Protein AF-0000000070891102 (afdb_homodimer)

Organism: Physcomitrium patens (NCBI:txid3218)

pLDDT: mean 79.52, std 19.38, range [27.28, 97.62]

InterPro domains:
  IPR044644 Multi antimicrobial extrusion protein DinF-like [PTHR42893] (1-219)

Foldseek 3Di:
DVVVVPPVPCCVVPPDPDDPLRVVLVCVLCVLVVLVVVLVVVLLVLLLVLQVVQDDLSNLLSVLLVVLLVVLLVQLQVLLVVLLPPLLCCLVNPPNDLVVSVVSLVVSLVVLLVSQQVSLVVSLVCLVPPVVVRHDDPSNSVSNNLQSVLSSLLRSLSSSLSNLVSNCSNLPVSPNPSPLPPQSPPQSVPHSNSSSNSSSVSSVVSNVVSVCQCPPCPHSSNPVPPPPCPCPSVVVD/DVVVVPPVPCCVVPPDPDDPLRVVLVCVLCVLVVLVVVLVVVLLVLLLVLQVVQDDLSNLLSVLLVVLLVVLLVQLQVLLVVLLPPLLCCLVNPPNDLVVSVVSLVVSLVVLLVSQQVSLVVSLVCLVPPVVVRHDDPSNSVSNNLQSVLSNLLRSLSSSLSNLVSNCSNLPVSPNPSVLPPQSPPQSVPHSNSSSNSSSVSSVVSSVVSVCQCPPCVHSSNVVPPPPCPCPSVVVD

Nearest PDB structures (foldseek):
  6hfb-assembly3_C  TM=7.619E-01  e=2.039E-03  Pyrococcus furiosus DSM 3638
  6z71-assembly1_B  TM=8.042E-01  e=1.349E-02  Aquifex aeolicus VF5
  5xjj-assembly1_A  TM=8.773E-01  e=6.328E-02  Camelina sativa
  5y50-assembly1_A  TM=6.691E-01  e=8.922E-02  Arabidopsis thaliana
  5c6n-assembly1_A  TM=6.370E-01  e=4.186E-01  Halalkalibacterium halodurans C-125

Solvent-accessible surface area (backbone atoms only — not comparable to full-atom values): 24642 Å² total; per-residue (Å²): 126,79,72,73,69,65,73,75,57,78,61,78,71,63,80,64,75,75,49,72,67,53,50,54,50,51,47,64,60,21,42,44,53,40,46,58,54,49,51,53,51,51,50,54,49,52,45,51,55,55,28,55,76,70,34,69,56,50,27,54,22,48,50,55,51,50,51,51,48,54,60,40,54,57,66,25,48,28,49,13,48,38,27,14,23,50,39,20,36,21,63,42,14,67,73,51,32,51,66,57,38,50,50,49,50,50,50,44,36,52,51,16,34,49,55,13,38,53,50,32,52,57,54,48,43,35,54,74,75,46,36,66,81,78,43,84,53,65,69,28,43,55,50,38,52,62,36,39,62,36,47,37,61,24,35,24,46,42,18,25,30,36,25,41,47,22,38,35,47,19,72,63,53,50,75,65,77,78,58,68,70,75,69,66,80,70,34,80,79,50,52,67,49,29,40,39,40,49,48,21,49,44,42,51,50,52,29,51,53,40,51,50,53,56,67,32,80,80,11,58,71,70,49,55,71,82,74,70,73,54,54,66,75,54,60,73,99,125,78,71,70,67,63,72,74,58,77,59,78,71,65,81,64,74,74,50,71,67,54,50,55,50,49,46,64,60,20,43,44,54,40,46,56,54,48,51,52,50,50,49,54,48,51,46,50,55,56,28,54,76,70,34,70,55,50,28,54,20,48,51,54,51,50,50,51,47,52,60,43,55,57,67,25,48,29,50,15,49,37,25,14,23,50,39,20,37,22,63,42,13,66,74,51,30,51,66,60,36,50,51,48,49,51,50,45,36,53,52,16,33,48,54,13,38,52,49,33,53,56,54,48,44,34,51,74,75,45,36,64,82,80,43,82,51,65,69,28,43,53,50,39,52,62,35,39,62,36,48,39,63,24,34,24,46,41,17,25,33,36,26,42,46,22,37,35,47,19,71,62,52,52,76,66,76,76,59,65,71,74,71,64,82,71,34,79,80,49,52,68,49,28,40,38,41,49,48,22,50,42,44,49,50,51,29,50,54,39,50,48,53,56,67,32,80,80,12,57,71,69,50,55,71,81,75,70,73,53,53,66,75,54,61,73,100

Sequence (474 aa):
MLKSLNDKGYNTLAINTPSFKQIIFIINLAAPIALTMVSNILFYTIISFLATSLGPVTLAAHQVMMGLYILCTTWGEPLAQTAQCFMPAHICGVDRNLQKARDLLKSLMKIGIIVGFTPGCCAISVPWFFPQIFTKDLGIIAQMRLVSVPFLFSLMITPPTLSLEGTLLAVRDLHARMLAASVCKDASHFGLQGSWWMLAAFQWTRFFQAYSRLHSSRSVLANPPLSHDEGSLLQVAMLKSLNDKGYNTLAINTPSFKQIIFIINLAAPIALTMVSNILFYTIISFLATSLGPVTLAAHQVMMGLYILCTTWGEPLAQTAQCFMPAHICGVDRNLQKARDLLKSLMKIGIIVGFTPGCCAISVPWFFPQIFTKDLGIIAQMRLVSVPFLFSLMITPPTLSLEGTLLAVRDLHARMLAASVCKDASHFGLQGSWWMLAAFQWTRFFQAYSRLHSSRSVLANPPLSHDEGSLLQVA

Radius of gyration: 23.82 Å; Cα contacts (8 Å, |Δi|>4): 608; chains: 2; bounding box: 73×64×49 Å

Structure (mmCIF, N/CA/C/O backbone):
data_AF-0000000070891102-model_v1
#
loop_
_entity.id
_entity.type
_entity.pdbx_description
1 polymer 'Uncharacterized protein'
#
loop_
_atom_site.group_PDB
_atom_site.id
_atom_site.type_symbol
_atom_site.label_atom_id
_atom_site.label_alt_id
_atom_site.label_comp_id
_atom_site.label_asym_id
_atom_site.label_entity_id
_atom_site.label_seq_id
_atom_site.pdbx_PDB_ins_code
_atom_site.Cartn_x
_atom_site.Cartn_y
_atom_site.Cartn_z
_atom_site.occupancy
_atom_site.B_iso_or_equiv
_atom_site.auth_seq_id
_a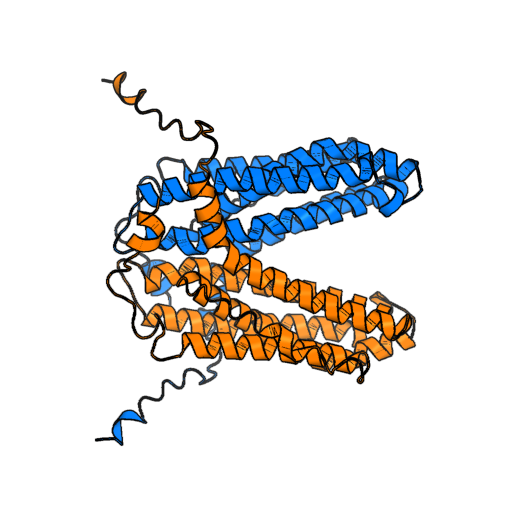tom_site.auth_comp_id
_atom_site.auth_asym_id
_atom_site.auth_atom_id
_atom_site.pdbx_PDB_model_num
ATOM 1 N N . MET A 1 1 ? -38.625 24.062 20.734 1 27.44 1 MET A N 1
ATOM 2 C CA . MET A 1 1 ? -37.219 24.281 20.531 1 27.44 1 MET A CA 1
ATOM 3 C C . MET A 1 1 ? -36.531 23.062 19.906 1 27.44 1 MET A C 1
ATOM 5 O O . MET A 1 1 ? -35.406 23.141 19.438 1 27.44 1 MET A O 1
ATOM 9 N N . LEU A 1 2 ? -37.094 21.844 20.156 1 31.08 2 LEU A N 1
ATOM 10 C CA . LEU A 1 2 ? -36.625 20.562 19.625 1 31.08 2 LEU A CA 1
ATOM 11 C C . LEU A 1 2 ? -36.781 20.516 18.109 1 31.08 2 LEU A C 1
ATOM 13 O O . LEU A 1 2 ? -36.156 19.672 17.453 1 31.08 2 LEU A O 1
ATOM 17 N N . LYS A 1 3 ? -37.688 21.188 17.438 1 34.81 3 LYS A N 1
ATOM 18 C CA . LYS A 1 3 ? -38.031 21.141 16.016 1 34.81 3 LYS A CA 1
ATOM 19 C C . LYS A 1 3 ? -36.875 21.609 15.148 1 34.81 3 LYS A C 1
ATOM 21 O O . LYS A 1 3 ? -36.719 21.141 14.008 1 34.81 3 LYS A O 1
ATOM 26 N N . SER A 1 4 ? -36.219 22.688 15.508 1 32.94 4 SER A N 1
ATOM 27 C CA . SER A 1 4 ? -35.25 23.312 14.594 1 32.94 4 SER A CA 1
ATOM 28 C C . SER A 1 4 ? -34 22.453 14.445 1 32.94 4 SER A C 1
ATOM 30 O O . SER A 1 4 ? -33.094 22.797 13.688 1 32.94 4 SER A O 1
ATOM 32 N N . LEU A 1 5 ? -33.719 21.594 15.461 1 32.72 5 LEU A N 1
ATOM 33 C CA . LEU A 1 5 ? -32.469 20.844 15.352 1 32.72 5 LEU A CA 1
ATOM 34 C C . LEU A 1 5 ? -32.5 19.891 14.164 1 32.72 5 LEU A C 1
ATOM 36 O O . LEU A 1 5 ? -31.469 19.406 13.711 1 32.72 5 LEU A O 1
ATOM 40 N N . ASN A 1 6 ? -33.656 19.391 13.758 1 33.84 6 ASN A N 1
ATOM 41 C CA . ASN A 1 6 ? -33.875 18.359 12.75 1 33.84 6 ASN A CA 1
ATOM 42 C C . ASN A 1 6 ? -33.438 18.828 11.367 1 33.84 6 ASN A C 1
ATOM 44 O O . ASN A 1 6 ? -33.25 18.016 10.461 1 33.84 6 ASN A O 1
ATOM 48 N N . ASP A 1 7 ? -33.719 20.031 10.938 1 35.31 7 ASP A N 1
ATOM 49 C CA . ASP A 1 7 ? -33.656 20.438 9.531 1 35.31 7 ASP A CA 1
ATOM 50 C C . ASP A 1 7 ? -32.219 20.516 9.039 1 35.31 7 ASP A C 1
ATOM 52 O O . ASP A 1 7 ? -31.969 20.75 7.855 1 35.31 7 ASP A O 1
ATOM 56 N N . LYS A 1 8 ? -31.266 21 9.859 1 37.38 8 LYS A N 1
ATOM 57 C CA . LYS A 1 8 ? -29.922 21.109 9.297 1 37.38 8 LYS A CA 1
ATOM 58 C C . LYS A 1 8 ? -29.312 19.734 9.047 1 37.38 8 LYS A C 1
ATOM 60 O O . LYS A 1 8 ? -28.578 19.219 9.875 1 37.38 8 LYS A O 1
ATOM 65 N N . GLY A 1 9 ? -30.062 18.75 8.688 1 34.91 9 GLY A N 1
ATOM 66 C CA . GLY A 1 9 ? -29.641 17.391 8.336 1 34.91 9 GLY A CA 1
ATOM 67 C C . GLY A 1 9 ? -28.484 17.375 7.344 1 34.91 9 GLY A C 1
ATOM 68 O O . GLY A 1 9 ? -28.609 17.891 6.23 1 34.91 9 GLY A O 1
ATOM 69 N N . TYR A 1 10 ? -27.25 17.562 7.773 1 37.88 10 TYR A N 1
ATOM 70 C CA . TYR A 1 10 ? -26.078 17.266 6.965 1 37.88 10 TYR A CA 1
ATOM 71 C C . TYR A 1 10 ? -26.328 16.062 6.062 1 37.88 10 TYR A C 1
ATOM 73 O O . TYR A 1 10 ? -26.375 14.93 6.531 1 37.88 10 TYR A O 1
ATOM 81 N N . ASN A 1 11 ? -27.328 16.125 5.246 1 39.41 11 ASN A N 1
ATOM 82 C CA . ASN A 1 11 ? -27.469 15.047 4.27 1 39.41 11 ASN A CA 1
ATOM 83 C C . ASN A 1 11 ? -26.141 14.75 3.58 1 39.41 11 ASN A C 1
ATOM 85 O O . ASN A 1 11 ? -25.828 15.328 2.539 1 39.41 11 ASN A O 1
ATOM 89 N N . THR A 1 12 ? -25.141 14.57 4.297 1 40.16 12 THR A N 1
ATOM 90 C CA . THR A 1 12 ? -23.828 14.156 3.83 1 40.16 12 THR A CA 1
ATOM 91 C C . THR A 1 12 ? -23.953 13.133 2.699 1 40.16 12 THR A C 1
ATOM 93 O O . THR A 1 12 ? -22.984 12.906 1.96 1 40.16 12 THR A O 1
ATOM 96 N N . LEU A 1 13 ? -25.078 12.391 2.775 1 42.38 13 LEU A N 1
ATOM 97 C CA . LEU A 1 13 ? -25.188 11.344 1.761 1 42.38 13 LEU A CA 1
ATOM 98 C C . LEU A 1 13 ? -25.828 11.883 0.487 1 42.38 13 LEU A C 1
ATOM 100 O O . LEU A 1 13 ? -26.312 11.117 -0.34 1 42.38 13 LEU A O 1
ATOM 104 N N . ALA A 1 14 ? -26.328 13.07 0.456 1 43.12 14 ALA A N 1
ATOM 105 C CA . ALA A 1 14 ? -26.844 13.453 -0.852 1 43.12 14 ALA A CA 1
ATOM 106 C C . ALA A 1 14 ? -25.828 13.18 -1.955 1 43.12 14 ALA A C 1
ATOM 108 O O . ALA A 1 14 ? -24.734 13.758 -1.954 1 43.12 14 ALA A O 1
ATOM 109 N N . ILE A 1 15 ? -25.891 11.984 -2.57 1 49.81 15 ILE A N 1
ATOM 110 C CA . ILE A 1 15 ? -25.078 11.469 -3.656 1 49.81 15 ILE A CA 1
ATOM 111 C C . ILE A 1 15 ? -25 12.5 -4.781 1 49.81 15 ILE A C 1
ATOM 113 O O . ILE A 1 15 ? -25.875 12.531 -5.66 1 49.81 15 ILE A O 1
ATOM 117 N N . ASN A 1 16 ? -24.719 13.703 -4.543 1 57.03 16 ASN A N 1
ATOM 118 C CA . ASN A 1 16 ? -24.391 14.516 -5.711 1 57.03 16 ASN A CA 1
ATOM 119 C C . ASN A 1 16 ? -23.141 14.023 -6.414 1 57.03 16 ASN A C 1
ATOM 121 O O . ASN A 1 16 ? -22.156 13.656 -5.762 1 57.03 16 ASN A O 1
ATOM 125 N N . THR A 1 17 ? -23.344 13.555 -7.613 1 64.44 17 THR A N 1
ATOM 126 C CA . THR A 1 17 ? -22.234 13.156 -8.461 1 64.44 17 THR A CA 1
ATOM 127 C C . THR A 1 17 ? -21.109 14.18 -8.391 1 64.44 17 THR A C 1
ATOM 129 O O . THR A 1 17 ? -21.359 15.391 -8.375 1 64.44 17 THR A O 1
ATOM 132 N N . PRO A 1 18 ? -20.031 13.656 -8.023 1 70.31 18 PRO A N 1
ATOM 133 C CA . PRO A 1 18 ? -18.906 14.602 -7.988 1 70.31 18 PRO A CA 1
ATOM 134 C C . PRO A 1 18 ? -18.797 15.422 -9.266 1 70.31 18 PRO A C 1
ATOM 136 O O . PRO A 1 18 ? -19.078 14.922 -10.359 1 70.31 18 PRO A O 1
ATOM 139 N N . SER A 1 19 ? -18.641 16.734 -9.133 1 80.19 19 SER A N 1
ATOM 140 C CA . SER A 1 19 ? -18.391 17.609 -10.258 1 80.19 19 SER A CA 1
ATOM 141 C C . SER A 1 19 ? -17.078 17.281 -10.961 1 80.19 19 SER A C 1
ATOM 143 O O . SER A 1 19 ? -16.203 16.641 -10.367 1 80.19 19 SER A O 1
ATOM 145 N N . PHE A 1 20 ? -16.953 17.469 -12.195 1 84.31 20 PHE A N 1
ATOM 146 C CA . PHE A 1 20 ? -15.75 17.234 -12.992 1 84.31 20 PHE A CA 1
ATOM 147 C C . PHE A 1 20 ? -14.547 17.938 -12.383 1 84.31 20 PHE A C 1
ATOM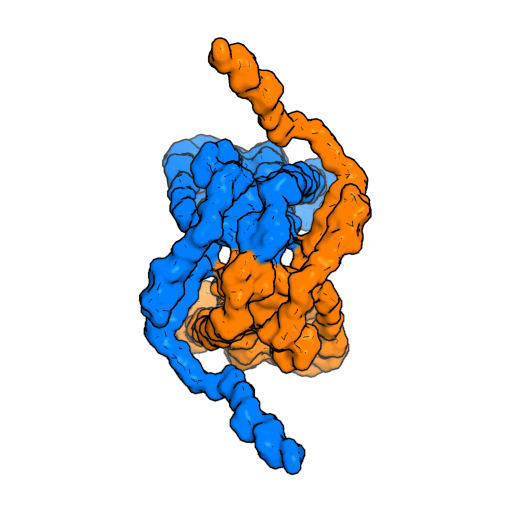 149 O O . PHE A 1 20 ? -13.438 17.391 -12.383 1 84.31 20 PHE A O 1
ATOM 156 N N . LYS A 1 21 ? -14.805 19.047 -11.812 1 83.5 21 LYS A N 1
ATOM 157 C CA . LYS A 1 21 ? -13.727 19.797 -11.18 1 83.5 21 LYS A CA 1
ATOM 158 C C . LYS A 1 21 ? -13.195 19.078 -9.945 1 83.5 21 LYS A C 1
ATOM 160 O O . LYS A 1 21 ? -11.992 19.047 -9.703 1 83.5 21 LYS A O 1
ATOM 165 N N . GLN A 1 22 ? -14.125 18.406 -9.258 1 83.56 22 GLN A N 1
ATOM 166 C CA . GLN A 1 22 ? -13.734 17.656 -8.062 1 83.56 22 GLN A CA 1
ATOM 167 C C . GLN A 1 22 ? -12.93 16.422 -8.438 1 83.56 22 GLN A C 1
ATOM 169 O O . GLN A 1 22 ? -11.969 16.078 -7.75 1 83.56 22 GLN A O 1
ATOM 174 N N . ILE A 1 23 ? -13.281 15.891 -9.492 1 85.94 23 ILE A N 1
ATOM 175 C CA . ILE A 1 23 ? -12.586 14.695 -9.961 1 85.94 23 ILE A CA 1
ATOM 176 C C . ILE A 1 23 ? -11.156 15.062 -10.352 1 85.94 23 ILE A C 1
ATOM 178 O O . ILE A 1 23 ? -10.203 14.383 -9.945 1 85.94 23 ILE A O 1
ATOM 182 N N . ILE A 1 24 ? -11 16.094 -11.102 1 83.75 24 ILE A N 1
ATOM 183 C CA . ILE A 1 24 ? -9.68 16.531 -11.562 1 83.75 24 ILE A CA 1
ATOM 184 C C . ILE A 1 24 ? -8.82 16.922 -10.359 1 83.75 24 ILE A C 1
ATOM 186 O O . ILE A 1 24 ? -7.629 16.625 -10.32 1 83.75 24 ILE A O 1
ATOM 190 N N . PHE A 1 25 ? -9.508 17.484 -9.43 1 83.81 25 PHE A N 1
ATOM 191 C CA . PHE A 1 25 ? -8.805 17.906 -8.219 1 83.81 25 PHE A CA 1
ATOM 192 C C . PHE A 1 25 ? -8.234 16.703 -7.48 1 83.81 25 PHE A C 1
ATOM 194 O O . PHE A 1 25 ? -7.047 16.672 -7.156 1 83.81 25 PHE A O 1
ATOM 201 N N . ILE A 1 26 ? -9.031 15.695 -7.336 1 85.56 26 ILE A N 1
ATOM 202 C CA . ILE A 1 26 ? -8.609 14.523 -6.582 1 85.56 26 ILE A CA 1
ATOM 203 C C . ILE A 1 26 ? -7.555 13.758 -7.371 1 85.56 26 ILE A C 1
ATOM 205 O O . ILE A 1 26 ? -6.586 13.25 -6.801 1 85.56 26 ILE A O 1
ATOM 209 N N . ILE A 1 27 ? -7.703 13.711 -8.633 1 85.06 27 ILE A N 1
ATOM 210 C CA . ILE A 1 27 ? -6.734 13.023 -9.477 1 85.06 27 ILE A CA 1
ATOM 211 C C . ILE A 1 27 ? -5.375 13.711 -9.367 1 85.06 27 ILE A C 1
ATOM 213 O O . ILE A 1 27 ? -4.344 13.047 -9.281 1 85.06 27 ILE A O 1
ATOM 217 N N . ASN A 1 28 ? -5.395 14.977 -9.312 1 82.19 28 ASN A N 1
ATOM 218 C CA . ASN A 1 28 ? -4.148 15.727 -9.211 1 82.19 28 ASN A CA 1
ATOM 219 C C . ASN A 1 28 ? -3.465 15.492 -7.867 1 82.19 28 ASN A C 1
ATOM 221 O O . ASN A 1 28 ? -2.236 15.492 -7.781 1 82.19 28 ASN A O 1
ATOM 225 N N . LEU A 1 29 ? -4.285 15.258 -6.891 1 81.62 29 LEU A N 1
ATOM 226 C CA . LEU A 1 29 ? -3.729 15 -5.566 1 81.62 29 LEU A CA 1
ATOM 227 C C . LEU A 1 29 ? -3.189 13.578 -5.469 1 81.62 29 LEU A C 1
ATOM 229 O O . LEU A 1 29 ? -2.145 13.344 -4.855 1 81.62 29 LEU A O 1
ATOM 233 N N . ALA A 1 30 ? -3.893 12.734 -6.121 1 85.44 30 ALA A N 1
ATOM 234 C CA . ALA A 1 30 ? -3.598 11.312 -5.965 1 85.44 30 ALA A CA 1
ATOM 235 C C . ALA A 1 30 ? -2.564 10.852 -6.988 1 85.44 30 ALA A C 1
ATOM 237 O O . ALA A 1 30 ? -1.922 9.812 -6.809 1 85.44 30 ALA A O 1
ATOM 238 N N . ALA A 1 31 ? -2.369 11.578 -8 1 83.81 31 ALA A N 1
ATOM 239 C CA . ALA A 1 31 ? -1.55 11.164 -9.141 1 83.81 31 ALA A CA 1
ATOM 240 C C . ALA A 1 31 ? -0.092 10.984 -8.727 1 83.81 31 ALA A C 1
ATOM 242 O O . ALA A 1 31 ? 0.522 9.961 -9.039 1 83.81 31 ALA A O 1
ATOM 243 N N . PRO A 1 32 ? 0.413 11.938 -8.023 1 78.62 32 PRO A N 1
ATOM 244 C CA . PRO A 1 32 ? 1.81 11.75 -7.621 1 78.62 32 PRO A CA 1
ATOM 245 C C . PRO A 1 32 ? 2.008 10.516 -6.738 1 78.62 32 PRO A C 1
ATOM 247 O O . PRO A 1 32 ? 3.039 9.852 -6.828 1 78.62 32 PRO A O 1
ATOM 250 N N . ILE A 1 33 ? 1.104 10.25 -5.973 1 81.88 33 ILE A N 1
ATOM 251 C CA . ILE A 1 33 ? 1.154 9.094 -5.094 1 81.88 33 ILE A CA 1
ATOM 252 C C . ILE A 1 33 ? 1.067 7.812 -5.918 1 81.88 33 ILE A C 1
ATOM 254 O O . ILE A 1 33 ? 1.865 6.891 -5.734 1 81.88 33 ILE A O 1
ATOM 258 N N . ALA A 1 34 ? 0.204 7.797 -6.82 1 86.19 34 ALA A N 1
ATOM 259 C CA . ALA A 1 34 ? 0.011 6.648 -7.703 1 86.19 34 ALA A CA 1
ATOM 260 C C . ALA A 1 34 ? 1.245 6.406 -8.57 1 86.19 34 ALA A C 1
ATOM 262 O O . ALA A 1 34 ? 1.602 5.262 -8.852 1 86.19 34 ALA A O 1
ATOM 263 N N . LEU A 1 35 ? 1.866 7.406 -8.906 1 82.81 35 LEU A N 1
ATOM 264 C CA . LEU A 1 35 ? 3.018 7.309 -9.797 1 82.81 35 LEU A CA 1
ATOM 265 C C . LEU A 1 35 ? 4.168 6.574 -9.117 1 82.81 35 LEU A C 1
ATOM 267 O O . LEU A 1 35 ? 4.895 5.812 -9.758 1 82.81 35 LEU A O 1
ATOM 271 N N . THR A 1 36 ? 4.324 6.793 -7.828 1 79.56 36 THR A N 1
ATOM 272 C CA . THR A 1 36 ? 5.375 6.082 -7.109 1 79.56 36 THR A CA 1
ATOM 273 C C . THR A 1 36 ? 5.09 4.582 -7.082 1 79.56 36 THR A C 1
ATOM 275 O O . THR A 1 36 ? 6 3.771 -7.27 1 79.56 36 THR A O 1
ATOM 278 N N . MET A 1 37 ? 3.879 4.246 -6.957 1 84.69 37 MET A N 1
ATOM 279 C CA . MET A 1 37 ? 3.473 2.844 -6.938 1 84.69 37 MET A CA 1
ATOM 280 C C . MET A 1 37 ? 3.65 2.207 -8.312 1 84.69 37 MET A C 1
ATOM 282 O O . MET A 1 37 ? 4.18 1.101 -8.422 1 84.69 37 MET A O 1
ATOM 286 N N . VAL A 1 38 ? 3.244 2.908 -9.258 1 85.25 38 VAL A N 1
ATOM 287 C CA . VAL A 1 38 ? 3.305 2.398 -10.625 1 85.25 38 VAL A CA 1
ATOM 288 C C . VAL A 1 38 ? 4.762 2.25 -11.055 1 85.25 38 VAL A C 1
ATOM 290 O O . VAL A 1 38 ? 5.117 1.288 -11.742 1 85.25 38 VAL A O 1
ATOM 293 N N . SER A 1 39 ? 5.535 3.215 -10.656 1 84.75 39 SER A N 1
ATOM 294 C CA . SER A 1 39 ? 6.957 3.148 -10.992 1 84.75 39 SER A CA 1
ATOM 295 C C . SER A 1 39 ? 7.594 1.882 -10.43 1 84.75 39 SER A C 1
ATOM 297 O O . SER A 1 39 ? 8.344 1.199 -11.125 1 84.75 39 SER A O 1
ATOM 299 N N . ASN A 1 40 ? 7.277 1.533 -9.219 1 85.94 40 ASN A N 1
ATOM 300 C CA . ASN A 1 40 ? 7.805 0.311 -8.617 1 85.94 40 ASN A CA 1
ATOM 301 C C . ASN A 1 40 ? 7.32 -0.93 -9.367 1 85.94 40 ASN A C 1
ATOM 303 O O . ASN A 1 40 ? 8.117 -1.812 -9.695 1 85.94 40 ASN A O 1
ATOM 307 N N . ILE A 1 41 ? 6.133 -0.927 -9.695 1 87 41 ILE A N 1
ATOM 308 C CA . ILE A 1 41 ? 5.543 -2.088 -10.352 1 87 41 ILE A CA 1
ATOM 309 C C . ILE A 1 41 ? 6.141 -2.25 -11.75 1 87 41 ILE A C 1
ATOM 311 O O . ILE A 1 41 ? 6.453 -3.367 -12.172 1 87 41 ILE A O 1
ATOM 315 N N . LEU A 1 42 ? 6.227 -1.196 -12.398 1 86.19 42 LEU A N 1
ATOM 316 C CA . LEU A 1 42 ? 6.809 -1.232 -13.734 1 86.19 42 LEU A CA 1
ATOM 317 C C . LEU A 1 42 ? 8.234 -1.771 -13.688 1 86.19 42 LEU A C 1
ATOM 319 O O . LEU A 1 42 ? 8.617 -2.596 -14.523 1 86.19 42 LEU A O 1
ATOM 323 N N . PHE A 1 43 ? 8.938 -1.357 -12.742 1 90.19 43 PHE A N 1
ATOM 324 C CA . PHE A 1 43 ? 10.32 -1.813 -12.641 1 90.19 43 PHE A CA 1
ATOM 325 C C . PHE A 1 43 ? 10.375 -3.301 -12.312 1 90.19 43 PHE A C 1
ATOM 327 O O . PHE A 1 43 ? 11.188 -4.035 -12.875 1 90.19 43 PHE A O 1
ATOM 334 N N . TYR A 1 44 ? 9.57 -3.75 -11.406 1 90.56 44 TYR A N 1
ATOM 335 C CA . TYR A 1 44 ? 9.5 -5.172 -11.094 1 90.56 44 TYR A CA 1
ATOM 336 C C . TYR A 1 44 ? 9.148 -5.988 -12.328 1 90.56 44 TYR A C 1
ATOM 338 O O . TYR A 1 44 ? 9.727 -7.055 -12.562 1 90.56 44 TYR A O 1
ATOM 346 N N . THR A 1 45 ? 8.258 -5.41 -13.102 1 87.75 45 THR A N 1
ATOM 347 C CA . THR A 1 45 ? 7.809 -6.109 -14.305 1 87.75 45 THR A CA 1
ATOM 348 C C . THR A 1 45 ? 8.93 -6.18 -15.336 1 87.75 45 THR A C 1
ATOM 350 O O . THR A 1 45 ? 9.117 -7.211 -15.984 1 87.75 45 THR A O 1
ATOM 353 N N . ILE A 1 46 ? 9.641 -5.141 -15.461 1 87.94 46 ILE A N 1
ATOM 354 C CA . ILE A 1 46 ? 10.758 -5.105 -16.391 1 87.94 46 ILE A CA 1
ATOM 355 C C . ILE A 1 46 ? 11.789 -6.16 -16.016 1 87.94 46 ILE A C 1
ATOM 357 O O . ILE A 1 46 ? 12.25 -6.926 -16.859 1 87.94 46 ILE A O 1
ATOM 361 N N . ILE A 1 47 ? 12.047 -6.262 -14.766 1 89.88 47 ILE A N 1
ATOM 362 C CA . ILE A 1 47 ? 13.031 -7.23 -14.305 1 89.88 47 ILE A CA 1
ATOM 363 C C . ILE A 1 47 ? 12.508 -8.648 -14.523 1 89.88 47 ILE A C 1
ATOM 365 O O . ILE A 1 47 ? 13.266 -9.547 -14.898 1 89.88 47 ILE A O 1
ATOM 369 N N . SER A 1 48 ? 11.289 -8.836 -14.312 1 90.56 48 SER A N 1
ATOM 370 C CA . SER A 1 48 ? 10.688 -10.148 -14.547 1 90.56 48 SER A CA 1
ATOM 371 C C . SER A 1 48 ? 10.727 -10.523 -16.016 1 90.56 48 SER A C 1
ATOM 373 O O . SER A 1 48 ? 10.953 -11.688 -16.359 1 90.56 48 SER A O 1
ATOM 375 N N . PHE A 1 49 ? 10.516 -9.57 -16.875 1 87.38 49 PHE A N 1
ATOM 376 C CA . PHE A 1 49 ? 10.578 -9.805 -18.312 1 87.38 49 PHE A CA 1
ATOM 377 C C . PHE A 1 49 ? 11.992 -10.18 -18.734 1 87.38 49 PHE A C 1
ATOM 379 O O . PHE A 1 49 ? 12.18 -11.062 -19.578 1 87.38 49 PHE A O 1
ATOM 386 N N . LEU A 1 50 ? 12.938 -9.555 -18.172 1 86.56 50 LEU A N 1
ATOM 387 C CA . LEU A 1 50 ? 14.336 -9.875 -18.469 1 86.56 50 LEU A CA 1
ATOM 388 C C . LEU A 1 50 ? 14.68 -11.281 -18 1 86.56 50 LEU A C 1
ATOM 390 O O . LEU A 1 50 ? 15.422 -12 -18.672 1 86.56 50 LEU A O 1
ATOM 394 N N . ALA A 1 51 ? 14.117 -11.688 -16.891 1 89.12 51 ALA A N 1
ATOM 395 C CA . ALA A 1 51 ? 14.367 -13.023 -16.344 1 89.12 51 ALA A CA 1
ATOM 396 C C . ALA A 1 51 ? 13.758 -14.094 -17.25 1 89.12 51 ALA A C 1
ATOM 398 O O . ALA A 1 51 ? 14.289 -15.211 -17.344 1 89.12 51 ALA A O 1
ATOM 399 N N . THR A 1 52 ? 12.633 -13.773 -17.906 1 87.56 52 THR A N 1
ATOM 400 C CA . THR A 1 52 ? 11.984 -14.727 -18.797 1 87.56 52 THR A CA 1
ATOM 401 C C . THR A 1 52 ? 12.891 -15.047 -19.984 1 87.56 52 THR A C 1
ATOM 403 O O . THR A 1 52 ? 12.93 -16.188 -20.453 1 87.56 52 THR A O 1
ATOM 406 N N . SER A 1 53 ? 13.664 -14.125 -20.391 1 88.25 53 SER A N 1
ATOM 407 C CA . SER A 1 53 ? 14.539 -14.312 -21.547 1 88.25 53 SER A CA 1
ATOM 408 C C . SER A 1 53 ? 15.766 -15.141 -21.188 1 88.25 53 SER A C 1
ATOM 410 O O . SER A 1 53 ? 16.453 -15.648 -22.062 1 88.25 53 SER A O 1
ATOM 412 N N . LEU A 1 54 ? 16.062 -15.359 -19.969 1 90 54 LEU A N 1
ATOM 413 C CA . LEU A 1 54 ? 17.281 -16.047 -19.516 1 90 54 LEU A CA 1
ATOM 414 C C . LEU A 1 54 ? 17.016 -17.547 -19.375 1 90 54 LEU A C 1
ATOM 416 O O . LEU A 1 54 ? 17.969 -18.328 -19.25 1 90 54 LEU A O 1
ATOM 420 N N . GLY A 1 55 ? 15.672 -18.016 -19.359 1 90.56 55 GLY A N 1
ATOM 421 C CA . GLY A 1 55 ? 15.375 -19.453 -19.312 1 90.56 55 GLY A CA 1
ATOM 422 C C . GLY A 1 55 ? 14.422 -19.812 -18.203 1 90.56 55 GLY A C 1
ATOM 423 O O . GLY A 1 55 ? 14.18 -19.016 -17.297 1 90.56 55 GLY A O 1
ATOM 424 N N . PRO A 1 56 ? 14.008 -21.016 -18.25 1 91.94 56 PRO A N 1
ATOM 425 C CA . PRO A 1 56 ? 13 -21.453 -17.281 1 91.94 56 PRO A CA 1
ATOM 426 C C . PRO A 1 56 ? 13.555 -21.594 -15.867 1 91.94 56 PRO A C 1
ATOM 428 O O . PRO A 1 56 ? 12.867 -21.281 -14.891 1 91.94 56 PRO A O 1
ATOM 431 N N . VAL A 1 57 ? 14.727 -22.125 -15.758 1 92.88 57 VAL A N 1
ATOM 432 C CA . VAL A 1 57 ? 15.352 -22.297 -14.445 1 92.88 57 VAL A CA 1
ATOM 433 C C . VAL A 1 57 ? 15.562 -20.938 -13.789 1 92.88 57 VAL A C 1
ATOM 435 O O . VAL A 1 57 ? 15.242 -20.75 -12.617 1 92.88 57 VAL A O 1
ATOM 438 N N . THR A 1 58 ? 16.062 -19.953 -14.555 1 92.69 58 THR A N 1
ATOM 439 C CA . THR A 1 58 ? 16.312 -18.609 -14.062 1 92.69 58 THR A CA 1
ATOM 440 C C . THR A 1 58 ? 15.008 -17.906 -13.719 1 92.69 58 THR A C 1
ATOM 442 O O . THR A 1 58 ? 14.93 -17.188 -12.711 1 92.69 58 THR A O 1
ATOM 445 N N . LEU A 1 59 ? 14.047 -18.109 -14.531 1 93.12 59 LEU A N 1
ATOM 446 C CA . LEU A 1 59 ? 12.758 -17.484 -14.297 1 93.12 59 LEU A CA 1
ATOM 447 C C . LEU A 1 59 ? 12.125 -18 -13.008 1 93.12 59 LEU A C 1
ATOM 449 O O . LEU A 1 59 ? 11.562 -17.234 -12.234 1 93.12 59 LEU A O 1
ATOM 453 N N . ALA A 1 60 ? 12.203 -19.328 -12.836 1 93.56 60 ALA A N 1
ATOM 454 C CA . ALA A 1 60 ? 11.664 -19.922 -11.617 1 93.56 60 ALA A CA 1
ATOM 455 C C . ALA A 1 60 ? 12.344 -19.344 -10.375 1 93.56 60 ALA A C 1
ATOM 457 O O . ALA A 1 60 ? 11.672 -19 -9.398 1 93.56 60 ALA A O 1
ATOM 458 N N . ALA A 1 61 ? 13.578 -19.203 -10.422 1 95 61 ALA A N 1
ATOM 459 C CA . ALA A 1 61 ? 14.336 -18.641 -9.305 1 95 61 ALA A CA 1
ATOM 460 C C . ALA A 1 61 ? 13.938 -17.188 -9.062 1 95 61 ALA A C 1
ATOM 462 O O . ALA A 1 61 ? 13.742 -16.766 -7.914 1 95 61 ALA A O 1
ATOM 463 N N . HIS A 1 62 ? 13.836 -16.453 -10.164 1 94.69 62 HIS A N 1
ATOM 464 C CA . HIS A 1 62 ? 13.445 -15.047 -10.07 1 94.69 62 HIS A CA 1
ATOM 465 C C . HIS A 1 62 ? 12.078 -14.898 -9.414 1 94.69 62 HIS A C 1
ATOM 467 O O . HIS A 1 62 ? 11.883 -14.023 -8.562 1 94.69 62 HIS A O 1
ATOM 473 N N . GLN A 1 63 ? 11.195 -15.695 -9.734 1 93.25 63 GLN A N 1
ATOM 474 C CA . GLN A 1 63 ? 9.828 -15.594 -9.234 1 93.25 63 GLN A CA 1
ATOM 475 C C . GLN A 1 63 ? 9.766 -15.844 -7.734 1 93.25 63 GLN A C 1
ATOM 477 O O . GLN A 1 63 ? 9.047 -15.156 -7.012 1 93.25 63 GLN A O 1
ATOM 482 N N . VAL A 1 64 ? 10.461 -16.828 -7.309 1 92.69 64 VAL A N 1
ATOM 483 C CA . VAL A 1 64 ? 10.508 -17.109 -5.879 1 92.69 64 VAL A CA 1
ATOM 484 C C . VAL A 1 64 ? 11.086 -15.922 -5.129 1 92.69 64 VAL A C 1
ATOM 486 O O . VAL A 1 64 ? 10.508 -15.461 -4.141 1 92.69 64 VAL A O 1
ATOM 489 N N . MET A 1 65 ? 12.172 -15.414 -5.645 1 95.69 65 MET A N 1
ATOM 490 C CA . MET A 1 65 ? 12.859 -14.312 -4.969 1 95.69 65 MET A CA 1
ATOM 491 C C . MET A 1 65 ? 12.023 -13.039 -5.016 1 95.69 65 MET A C 1
ATOM 493 O O . MET A 1 65 ? 12.016 -12.266 -4.059 1 95.69 65 MET A O 1
ATOM 497 N N . MET A 1 66 ? 11.344 -12.836 -6.105 1 95.25 66 MET A N 1
ATOM 498 C CA . MET A 1 66 ? 10.477 -11.664 -6.223 1 95.25 66 MET A CA 1
ATOM 499 C C . MET A 1 66 ? 9.312 -11.75 -5.242 1 95.25 66 MET A C 1
ATOM 501 O O . MET A 1 66 ? 8.906 -10.742 -4.668 1 95.25 66 MET A O 1
ATOM 505 N N . GLY A 1 67 ? 8.828 -12.898 -5.117 1 93.25 67 GLY A N 1
ATOM 506 C CA . GLY A 1 67 ? 7.781 -13.102 -4.121 1 93.25 67 GLY A CA 1
ATOM 507 C C . GLY A 1 67 ? 8.227 -12.766 -2.713 1 93.25 67 GLY A C 1
ATOM 508 O O . GLY A 1 67 ? 7.512 -12.086 -1.975 1 93.25 67 GLY A O 1
ATOM 509 N N . LEU A 1 68 ? 9.352 -13.242 -2.412 1 93.62 68 LEU A N 1
ATOM 510 C CA . LEU A 1 68 ? 9.922 -12.953 -1.104 1 93.62 68 LEU A CA 1
ATOM 511 C C . LEU A 1 68 ? 10.18 -11.453 -0.942 1 93.62 68 LEU A C 1
ATOM 513 O O . LEU A 1 68 ? 9.953 -10.898 0.132 1 93.62 68 LEU A O 1
ATOM 517 N N . TYR A 1 69 ? 10.641 -10.875 -2.016 1 96.19 69 TYR A N 1
ATOM 518 C CA . TYR A 1 69 ? 10.93 -9.453 -2.002 1 96.19 69 TYR A CA 1
ATOM 519 C C . TYR A 1 69 ? 9.672 -8.641 -1.72 1 96.19 69 TYR A C 1
ATOM 521 O O . TYR A 1 69 ? 9.672 -7.758 -0.856 1 96.19 69 TYR A O 1
ATOM 529 N N . ILE A 1 70 ? 8.625 -8.938 -2.338 1 92.44 70 ILE A N 1
ATOM 530 C CA . ILE A 1 70 ? 7.367 -8.211 -2.186 1 92.44 70 ILE A CA 1
ATOM 531 C C . ILE A 1 70 ? 6.828 -8.414 -0.771 1 92.44 70 ILE A C 1
ATOM 533 O O . ILE A 1 70 ? 6.355 -7.461 -0.142 1 92.44 70 ILE A O 1
ATOM 537 N N . LEU A 1 71 ? 6.949 -9.578 -0.308 1 90.12 71 LEU A N 1
ATOM 538 C CA . LEU A 1 71 ? 6.512 -9.875 1.05 1 90.12 71 LEU A CA 1
ATOM 539 C C . LEU A 1 71 ? 7.238 -9 2.064 1 90.12 71 LEU A C 1
ATOM 541 O O . LEU A 1 71 ? 6.621 -8.461 2.98 1 90.12 71 LEU A O 1
ATOM 545 N N . CYS A 1 72 ? 8.492 -8.844 1.857 1 94.25 72 CYS A N 1
ATOM 546 C CA . CYS A 1 72 ? 9.312 -8.086 2.795 1 94.25 72 CYS A CA 1
ATOM 547 C C . CYS A 1 72 ? 9.07 -6.59 2.643 1 94.25 72 CYS A C 1
ATOM 549 O O . CYS A 1 72 ? 9.07 -5.852 3.631 1 94.25 72 CYS A O 1
ATOM 551 N N . THR A 1 73 ? 8.914 -6.133 1.423 1 92.31 73 THR A N 1
ATOM 552 C CA . THR A 1 73 ? 8.734 -4.707 1.18 1 92.31 73 THR A CA 1
ATOM 553 C C . THR A 1 73 ? 7.422 -4.215 1.786 1 92.31 73 THR A C 1
ATOM 555 O O . THR A 1 73 ? 7.305 -3.049 2.164 1 92.31 73 THR A O 1
ATOM 558 N N . THR A 1 74 ? 6.484 -5.105 1.917 1 89.56 74 THR A N 1
ATOM 559 C CA . THR A 1 74 ? 5.18 -4.754 2.469 1 89.56 74 THR A CA 1
ATOM 560 C C . THR A 1 74 ? 5.312 -4.305 3.92 1 89.56 74 THR A C 1
ATOM 562 O O . THR A 1 74 ? 4.547 -3.455 4.383 1 89.56 74 THR A O 1
ATOM 565 N N . TRP A 1 75 ? 6.328 -4.664 4.551 1 89.5 75 TRP A N 1
ATOM 566 C CA . TRP A 1 75 ? 6.547 -4.316 5.949 1 89.5 75 TRP A CA 1
ATOM 567 C C . TRP A 1 75 ? 6.973 -2.857 6.086 1 89.5 75 TRP A C 1
ATOM 569 O O . TRP A 1 75 ? 6.895 -2.277 7.172 1 89.5 75 TRP A O 1
ATOM 579 N N . GLY A 1 76 ? 7.43 -2.283 5.074 1 91.56 76 GLY A N 1
ATOM 580 C CA . GLY A 1 76 ? 7.867 -0.895 5.105 1 91.56 76 GLY A CA 1
ATOM 581 C C . GLY A 1 76 ? 6.734 0.089 4.867 1 91.56 76 GLY A C 1
ATOM 582 O O . GLY A 1 76 ? 6.863 1.276 5.172 1 91.56 76 GLY A O 1
ATOM 583 N N . GLU A 1 77 ? 5.637 -0.408 4.488 1 90.5 77 GLU A N 1
ATOM 584 C CA . GLU A 1 77 ? 4.531 0.45 4.066 1 90.5 77 GLU A CA 1
ATOM 585 C C . GLU A 1 77 ? 3.965 1.234 5.246 1 90.5 77 GLU A C 1
ATOM 587 O O . GLU A 1 77 ? 3.711 2.436 5.137 1 90.5 77 GLU A O 1
ATOM 592 N N . PRO A 1 78 ? 3.83 0.602 6.402 1 91.69 78 PRO A N 1
ATOM 593 C CA . PRO A 1 78 ? 3.311 1.364 7.539 1 91.69 78 PRO A CA 1
ATOM 594 C C . PRO A 1 78 ? 4.199 2.553 7.906 1 91.69 78 PRO A C 1
ATOM 596 O O . PRO A 1 78 ? 3.701 3.566 8.406 1 91.69 78 PRO A O 1
ATOM 599 N N . LEU A 1 79 ? 5.473 2.43 7.672 1 92.94 79 LEU A N 1
ATOM 600 C CA . LEU A 1 79 ? 6.375 3.529 7.988 1 92.94 79 LEU A CA 1
ATOM 601 C C . LEU A 1 79 ? 6.129 4.719 7.066 1 92.94 79 LEU A C 1
ATOM 603 O O . LEU A 1 79 ? 6.156 5.871 7.504 1 92.94 79 LEU A O 1
ATOM 607 N N . ALA A 1 80 ? 5.918 4.441 5.832 1 92 80 ALA A N 1
ATOM 608 C CA . ALA A 1 80 ? 5.574 5.496 4.875 1 92 80 ALA A CA 1
ATOM 609 C C . ALA A 1 80 ? 4.273 6.188 5.27 1 92 80 ALA A C 1
ATOM 611 O O . ALA A 1 80 ? 4.176 7.414 5.219 1 92 80 ALA A O 1
ATOM 612 N N . GLN A 1 81 ? 3.389 5.418 5.688 1 90.88 81 GLN A N 1
ATOM 613 C CA . GLN A 1 81 ? 2.086 5.965 6.062 1 90.88 81 GLN A CA 1
ATOM 614 C C . GLN A 1 81 ? 2.174 6.758 7.363 1 90.88 81 GLN A C 1
ATOM 616 O O . GLN A 1 81 ? 1.446 7.734 7.551 1 90.88 81 GLN A O 1
ATOM 621 N N . THR A 1 82 ? 3.008 6.301 8.219 1 90.62 82 THR A N 1
ATOM 622 C CA . THR A 1 82 ? 3.244 7.066 9.438 1 90.62 82 THR A CA 1
ATOM 623 C C . THR A 1 82 ? 3.762 8.461 9.109 1 90.62 82 THR A C 1
ATOM 625 O O . THR A 1 82 ? 3.307 9.453 9.688 1 90.62 82 THR A O 1
ATOM 628 N N . ALA A 1 83 ? 4.66 8.516 8.211 1 91.31 83 ALA A N 1
ATOM 629 C CA . ALA A 1 83 ? 5.164 9.82 7.773 1 91.31 83 ALA A CA 1
ATOM 630 C C . ALA A 1 83 ? 4.051 10.664 7.172 1 91.31 83 ALA A C 1
ATOM 632 O O . ALA A 1 83 ? 3.92 11.852 7.488 1 91.31 83 ALA A O 1
ATOM 633 N N . GLN A 1 84 ? 3.223 10.055 6.438 1 88.88 84 GLN A N 1
ATOM 634 C CA . GLN A 1 84 ? 2.152 10.766 5.738 1 88.88 84 GLN A CA 1
ATOM 635 C C . GLN A 1 84 ? 1.111 11.289 6.723 1 88.88 84 GLN A C 1
ATOM 637 O O . GLN A 1 84 ? 0.499 12.336 6.48 1 88.88 84 GLN A O 1
ATOM 642 N N . CYS A 1 85 ? 0.979 10.633 7.785 1 86.38 85 CYS A N 1
ATOM 643 C CA . CYS A 1 85 ? -0.061 10.992 8.742 1 86.38 85 CYS A CA 1
ATOM 644 C C . CYS A 1 85 ? 0.456 12.008 9.758 1 86.38 85 CYS A C 1
ATOM 646 O O . CYS A 1 85 ? -0.286 12.891 10.188 1 86.38 85 CYS A O 1
ATOM 648 N N . PHE A 1 86 ? 1.701 11.914 10.039 1 85.31 86 PHE A N 1
ATOM 649 C CA . PHE A 1 86 ? 2.133 12.656 11.219 1 85.31 86 PHE A CA 1
ATOM 650 C C . PHE A 1 86 ? 3.021 13.828 10.828 1 85.31 86 PHE A C 1
ATOM 652 O O . PHE A 1 86 ? 3.107 14.82 11.555 1 85.31 86 PHE A O 1
ATOM 659 N N . MET A 1 87 ? 3.586 13.773 9.727 1 87.19 87 MET A N 1
ATOM 660 C CA . MET A 1 87 ? 4.52 14.812 9.305 1 87.19 87 MET A CA 1
ATOM 661 C C . MET A 1 87 ? 3.787 16.125 9.055 1 87.19 87 MET A C 1
ATOM 663 O O . MET A 1 87 ? 4.262 17.188 9.461 1 87.19 87 MET A O 1
ATOM 667 N N . PRO A 1 88 ? 2.621 16.047 8.461 1 82.38 88 PRO A N 1
ATOM 668 C CA . PRO A 1 88 ? 1.947 17.312 8.18 1 82.38 88 PRO A CA 1
ATOM 669 C C . PRO A 1 88 ? 1.608 18.109 9.445 1 82.38 88 PRO A C 1
ATOM 671 O O . PRO A 1 88 ? 1.677 19.328 9.445 1 82.38 88 PRO A O 1
ATOM 674 N N . ALA A 1 89 ? 1.29 17.469 10.469 1 78.75 89 ALA A N 1
ATOM 675 C CA . ALA A 1 89 ? 0.96 18.156 11.719 1 78.75 89 ALA A CA 1
ATOM 676 C C . ALA A 1 89 ? 2.162 18.922 12.266 1 78.75 89 ALA A C 1
ATOM 678 O O . ALA A 1 89 ? 2.012 20.016 12.805 1 78.75 89 ALA A O 1
ATOM 679 N N . HIS A 1 90 ? 3.291 18.359 12.062 1 82.62 90 HIS A N 1
ATOM 680 C CA . HIS A 1 90 ? 4.5 19 12.586 1 82.62 90 HIS A CA 1
ATOM 681 C C . HIS A 1 90 ? 4.992 20.094 11.641 1 82.62 90 HIS A C 1
ATOM 683 O O . HIS A 1 90 ? 5.586 21.078 12.094 1 82.62 90 HIS A O 1
ATOM 689 N N . ILE A 1 91 ? 4.668 20.016 10.5 1 78.56 91 ILE A N 1
ATOM 690 C CA . ILE A 1 91 ? 5.203 20.953 9.516 1 78.56 91 ILE A CA 1
ATOM 691 C C . ILE A 1 91 ? 4.191 22.062 9.258 1 78.56 91 ILE A C 1
ATOM 693 O O . ILE A 1 91 ? 4.562 23.234 9.156 1 78.56 91 ILE A O 1
ATOM 697 N N . CYS A 1 92 ? 2.924 21.672 9.242 1 72.69 92 CYS A N 1
ATOM 698 C CA . CYS A 1 92 ? 1.896 22.641 8.883 1 72.69 92 CYS A CA 1
ATOM 699 C C . CYS A 1 92 ? 0.959 22.906 10.055 1 72.69 92 CYS A C 1
ATOM 701 O O . CYS A 1 92 ? 0.088 23.781 9.977 1 72.69 92 CYS A O 1
ATOM 703 N N . GLY A 1 93 ? 1.182 22.344 11.117 1 72.62 93 GLY A N 1
ATOM 704 C CA . GLY A 1 93 ? 0.256 22.438 12.234 1 72.62 93 GLY A CA 1
ATOM 705 C C . GLY A 1 93 ? 0.388 23.734 13.016 1 72.62 93 GLY A C 1
ATOM 706 O O . GLY A 1 93 ? 1.286 24.531 12.75 1 72.62 93 GLY A O 1
ATOM 707 N N . VAL A 1 94 ? -0.603 24 13.859 1 71 94 VAL A N 1
ATOM 708 C CA . VAL A 1 94 ? -0.629 25.188 14.711 1 71 94 VAL A CA 1
ATOM 709 C C . VAL A 1 94 ? 0.631 25.234 15.57 1 71 94 VAL A C 1
ATOM 711 O O . VAL A 1 94 ? 1.225 26.297 15.75 1 71 94 VAL A O 1
ATOM 714 N N . ASP A 1 95 ? 1.07 24.078 16.062 1 68.75 95 ASP A N 1
ATOM 715 C CA . ASP A 1 95 ? 2.297 23.969 16.844 1 68.75 95 ASP A CA 1
ATOM 716 C C . ASP A 1 95 ? 3.443 23.422 15.992 1 68.75 95 ASP A C 1
ATOM 718 O O . ASP A 1 95 ? 4.082 22.438 16.359 1 68.75 95 ASP A O 1
ATOM 722 N N . ARG A 1 96 ? 3.6 24.141 14.867 1 76.06 96 ARG A N 1
ATOM 723 C CA . ARG A 1 96 ? 4.668 23.734 13.961 1 76.06 96 ARG A CA 1
ATOM 724 C C . ARG A 1 96 ? 5.988 23.578 14.703 1 76.06 96 ARG A C 1
ATOM 726 O O . ARG A 1 96 ? 6.371 24.453 15.484 1 76.06 96 ARG A O 1
ATOM 733 N N . ASN A 1 97 ? 6.555 22.469 14.656 1 81.88 97 ASN A N 1
ATOM 734 C CA . ASN A 1 97 ? 7.852 22.141 15.242 1 81.88 97 ASN A CA 1
ATOM 735 C C . ASN A 1 97 ? 8.742 21.391 14.266 1 81.88 97 ASN A C 1
ATOM 737 O O . ASN A 1 97 ? 8.695 20.156 14.195 1 81.88 97 ASN A O 1
ATOM 741 N N . LEU A 1 98 ? 9.531 22.094 13.586 1 83.31 98 LEU A N 1
ATOM 742 C CA . LEU A 1 98 ? 10.359 21.5 12.539 1 83.31 98 LEU A CA 1
ATOM 743 C C . LEU A 1 98 ? 11.383 20.531 13.133 1 83.31 98 LEU A C 1
ATOM 745 O O . LEU A 1 98 ? 11.773 19.562 12.484 1 83.31 98 LEU A O 1
ATOM 749 N N . GLN A 1 99 ? 11.789 20.859 14.328 1 85.56 99 GLN A N 1
ATOM 750 C CA . GLN A 1 99 ? 12.727 19.953 14.984 1 85.56 99 GLN A CA 1
ATOM 751 C C . GLN A 1 99 ? 12.086 18.594 15.227 1 85.56 99 GLN A C 1
ATOM 753 O O . GLN A 1 99 ? 12.727 17.562 15.008 1 85.56 99 GLN A O 1
ATOM 758 N N . LYS A 1 100 ? 10.844 18.578 15.641 1 85.44 100 LYS A N 1
ATOM 759 C CA . LYS A 1 100 ? 10.133 17.312 15.852 1 85.44 100 LYS A CA 1
ATOM 760 C C . LYS A 1 100 ? 9.945 16.562 14.531 1 85.44 100 LYS A C 1
ATOM 762 O O . LYS A 1 100 ? 10 15.336 14.5 1 85.44 100 LYS A O 1
ATOM 767 N N . ALA A 1 101 ? 9.672 17.328 13.516 1 88.31 101 ALA A N 1
ATOM 768 C CA . ALA A 1 101 ? 9.531 16.719 12.195 1 88.31 101 ALA A CA 1
ATOM 769 C C . ALA A 1 101 ? 10.836 16.047 11.766 1 88.31 101 ALA A C 1
ATOM 771 O O . ALA A 1 101 ? 10.82 14.93 11.266 1 88.31 101 ALA A O 1
ATOM 772 N N . ARG A 1 102 ? 11.914 16.734 11.984 1 88.06 102 ARG A N 1
ATOM 773 C CA . ARG A 1 102 ? 13.219 16.188 11.625 1 88.06 102 ARG A CA 1
ATOM 774 C C . ARG A 1 102 ? 13.547 14.969 12.477 1 88.06 102 ARG A C 1
ATOM 776 O O . ARG A 1 102 ? 14.094 13.984 11.977 1 88.06 102 ARG A O 1
ATOM 783 N N . ASP A 1 103 ? 13.227 15.047 13.688 1 88.94 103 ASP A N 1
ATOM 784 C CA . ASP A 1 103 ? 13.461 13.922 14.586 1 88.94 103 ASP A CA 1
ATOM 785 C C . ASP A 1 103 ? 12.625 12.711 14.18 1 88.94 103 ASP A C 1
ATOM 787 O O . ASP A 1 103 ? 13.109 11.57 14.219 1 88.94 103 ASP A O 1
ATOM 791 N N . LEU A 1 104 ? 11.445 12.984 13.852 1 89.5 104 LEU A N 1
ATOM 792 C CA . LEU A 1 104 ? 10.578 11.898 13.398 1 89.5 104 LEU A CA 1
ATOM 793 C C . LEU A 1 104 ? 11.133 11.258 12.133 1 89.5 104 LEU A C 1
ATOM 795 O O . LEU A 1 104 ? 11.188 10.031 12.031 1 89.5 104 LEU A O 1
ATOM 799 N N . LEU A 1 105 ? 11.523 12.07 11.219 1 91.81 105 LEU A N 1
ATOM 800 C CA . LEU A 1 105 ? 12.078 11.562 9.969 1 91.81 105 LEU A CA 1
ATOM 801 C C . LEU A 1 105 ? 13.312 10.703 10.227 1 91.81 105 LEU A C 1
ATOM 803 O O . LEU A 1 105 ? 13.453 9.625 9.656 1 91.81 105 LEU A O 1
ATOM 807 N N . LYS A 1 106 ? 14.141 11.211 11.055 1 91.94 106 LYS A N 1
ATOM 808 C CA . LYS A 1 106 ? 15.344 10.461 11.414 1 91.94 106 LYS A CA 1
ATOM 809 C C . LYS A 1 106 ? 14.992 9.109 12.023 1 91.94 106 LYS A C 1
ATOM 811 O O . LYS A 1 106 ? 15.594 8.094 11.688 1 91.94 106 LYS A O 1
ATOM 816 N N . SER A 1 107 ? 14.086 9.109 12.883 1 93.12 107 SER A N 1
ATOM 817 C CA . SER A 1 107 ? 13.641 7.879 13.523 1 93.12 107 SER A CA 1
ATOM 818 C C . SER A 1 107 ? 13.055 6.91 12.5 1 93.12 107 SER A C 1
ATOM 820 O O . SER A 1 107 ? 13.336 5.711 12.547 1 93.12 107 SER A O 1
ATOM 822 N N . LEU A 1 108 ? 12.266 7.461 11.633 1 94.56 108 LEU A N 1
ATOM 823 C CA . LEU A 1 108 ? 11.648 6.633 10.602 1 94.56 108 LEU A CA 1
ATOM 824 C C . LEU A 1 108 ? 12.711 6.02 9.688 1 94.56 108 LEU A C 1
ATOM 826 O O . LEU A 1 108 ? 12.594 4.855 9.297 1 94.56 108 LEU A O 1
ATOM 830 N N . MET A 1 109 ? 13.703 6.742 9.375 1 94.12 109 MET A N 1
ATOM 831 C CA . MET A 1 109 ? 14.773 6.242 8.523 1 94.12 109 MET A CA 1
ATOM 832 C C . MET A 1 109 ? 15.555 5.137 9.219 1 94.12 109 MET A C 1
ATOM 834 O O . MET A 1 109 ? 15.82 4.086 8.633 1 94.12 109 MET A O 1
ATOM 838 N N . LYS A 1 110 ? 15.859 5.371 10.445 1 93.88 110 LYS A N 1
ATOM 839 C CA . LYS A 1 110 ? 16.625 4.395 11.203 1 93.88 110 LYS A CA 1
ATOM 840 C C . LYS A 1 110 ? 15.844 3.098 11.391 1 93.88 110 LYS A C 1
ATOM 842 O O . LYS A 1 110 ? 16.359 2.01 11.141 1 93.88 110 LYS A O 1
ATOM 847 N N . ILE A 1 111 ? 14.672 3.197 11.773 1 94.12 111 ILE A N 1
ATOM 848 C CA . ILE A 1 111 ? 13.828 2.021 11.969 1 94.12 111 ILE A CA 1
ATOM 849 C C . ILE A 1 111 ? 13.555 1.353 10.625 1 94.12 111 ILE A C 1
ATOM 851 O O . ILE A 1 111 ? 13.453 0.126 10.539 1 94.12 111 ILE A O 1
ATOM 855 N N . GLY A 1 112 ? 13.43 2.221 9.609 1 95.69 112 GLY A N 1
ATOM 856 C CA . GLY A 1 112 ? 13.258 1.681 8.273 1 95.69 112 GLY A CA 1
ATOM 857 C C . GLY A 1 112 ? 14.375 0.748 7.855 1 95.69 112 GLY A C 1
ATOM 858 O O . GLY A 1 112 ? 14.125 -0.303 7.262 1 95.69 112 GLY A O 1
ATOM 859 N N . ILE A 1 113 ? 15.547 1.095 8.148 1 95.06 113 ILE A N 1
ATOM 860 C CA . ILE A 1 113 ? 16.688 0.255 7.812 1 95.06 113 ILE A CA 1
ATOM 861 C C . ILE A 1 113 ? 16.578 -1.083 8.539 1 95.06 113 ILE A C 1
ATOM 863 O O . ILE A 1 113 ? 16.828 -2.139 7.953 1 95.06 113 ILE A O 1
ATOM 867 N N . ILE A 1 114 ? 16.125 -1.07 9.711 1 94.25 114 ILE A N 1
ATOM 868 C CA . ILE A 1 114 ? 15.977 -2.285 10.508 1 94.25 114 ILE A CA 1
ATOM 869 C C . ILE A 1 114 ? 14.859 -3.146 9.922 1 94.25 114 ILE A C 1
ATOM 871 O O . ILE A 1 114 ? 15.016 -4.363 9.781 1 94.25 114 ILE A O 1
ATOM 875 N N . VAL A 1 115 ? 13.805 -2.492 9.578 1 94.44 115 VAL A N 1
ATOM 876 C CA . VAL A 1 115 ? 12.633 -3.189 9.055 1 94.44 115 VAL A CA 1
ATOM 877 C C . VAL A 1 115 ? 12.938 -3.748 7.668 1 94.44 115 VAL A C 1
ATOM 879 O O . VAL A 1 115 ? 12.32 -4.719 7.234 1 94.44 115 VAL A O 1
ATOM 882 N N . GLY A 1 116 ? 13.852 -3.133 6.953 1 95.31 116 GLY A N 1
ATOM 883 C CA . GLY A 1 116 ? 14.289 -3.67 5.676 1 95.31 116 GLY A CA 1
ATOM 884 C C . GLY A 1 116 ? 15.336 -4.758 5.812 1 95.31 116 GLY A C 1
ATOM 885 O O . GLY A 1 116 ? 15.25 -5.797 5.152 1 95.31 116 GLY A O 1
ATOM 886 N N . PHE A 1 117 ? 16.203 -4.586 6.688 1 95.88 117 PHE A N 1
ATOM 887 C CA . PHE A 1 117 ? 17.344 -5.48 6.84 1 95.88 117 PHE A CA 1
ATOM 888 C C . PHE A 1 117 ? 16.922 -6.785 7.508 1 95.88 117 PHE A C 1
ATOM 890 O O . PHE A 1 117 ? 17.297 -7.871 7.062 1 95.88 117 PHE A O 1
ATOM 897 N N . THR A 1 118 ? 16.141 -6.77 8.531 1 95.81 118 THR A N 1
ATOM 898 C CA . THR A 1 118 ? 15.805 -7.945 9.328 1 95.81 118 THR A CA 1
ATOM 899 C C . THR A 1 118 ? 14.977 -8.93 8.508 1 95.81 118 THR A C 1
ATOM 901 O O . THR A 1 118 ? 15.367 -10.086 8.328 1 95.81 118 THR A O 1
ATOM 904 N N . PRO A 1 119 ? 13.805 -8.477 7.934 1 95.75 119 PRO A N 1
ATOM 905 C CA . PRO A 1 119 ? 13.094 -9.43 7.082 1 95.75 119 PRO A CA 1
ATOM 906 C C . PRO A 1 119 ? 13.914 -9.859 5.863 1 95.75 119 PRO A C 1
ATOM 908 O O . PRO A 1 119 ? 13.773 -10.992 5.391 1 95.75 119 PRO A O 1
ATOM 911 N N . GLY A 1 120 ? 14.742 -8.969 5.332 1 96 120 GLY A N 1
ATOM 912 C CA . GLY A 1 120 ? 15.625 -9.336 4.238 1 96 120 GLY A CA 1
ATOM 913 C C . GLY A 1 120 ? 16.562 -10.477 4.586 1 96 120 GLY A C 1
ATOM 914 O O . GLY A 1 120 ? 16.719 -11.422 3.811 1 96 120 GLY A O 1
ATOM 915 N N . CYS A 1 121 ? 17.141 -10.422 5.746 1 96.38 121 CYS A N 1
ATOM 916 C CA . CYS A 1 121 ? 18.016 -11.492 6.211 1 96.38 121 CYS A CA 1
ATOM 917 C C . CYS A 1 121 ? 17.25 -12.789 6.41 1 96.38 121 CYS A C 1
ATOM 919 O O . CYS A 1 121 ? 17.734 -13.867 6.062 1 96.38 121 CYS A O 1
ATOM 921 N N . CYS A 1 122 ? 16.094 -12.664 6.922 1 95.56 122 CYS A N 1
ATOM 922 C CA . CYS A 1 122 ? 15.25 -13.844 7.105 1 95.56 122 CYS A CA 1
ATOM 923 C C . CYS A 1 122 ? 14.883 -14.469 5.766 1 95.56 122 CYS A C 1
ATOM 925 O O . CYS A 1 122 ? 14.93 -15.688 5.609 1 95.56 122 CYS A O 1
ATOM 927 N N . ALA A 1 123 ? 14.602 -13.641 4.859 1 95.44 123 ALA A N 1
ATOM 928 C CA . ALA A 1 123 ? 14.203 -14.133 3.541 1 95.44 123 ALA A CA 1
ATOM 929 C C . ALA A 1 123 ? 15.367 -14.828 2.844 1 95.44 123 ALA A C 1
ATOM 931 O O . ALA A 1 123 ? 15.188 -15.883 2.223 1 95.44 123 ALA A O 1
ATOM 932 N N . ILE A 1 124 ? 16.547 -14.273 2.922 1 95.56 124 ILE A N 1
ATOM 933 C CA . ILE A 1 124 ? 17.703 -14.844 2.264 1 95.56 124 ILE A CA 1
ATOM 934 C C . ILE A 1 124 ? 18.094 -16.156 2.941 1 95.56 124 ILE A C 1
ATOM 936 O O . ILE A 1 124 ? 18.703 -17.031 2.318 1 95.56 124 ILE A O 1
ATOM 940 N N . SER A 1 125 ? 17.766 -16.312 4.188 1 95 125 SER A N 1
ATOM 941 C CA . SER A 1 125 ? 18.078 -17.547 4.902 1 95 125 SER A CA 1
ATOM 942 C C . SER A 1 125 ? 17.312 -18.734 4.324 1 95 125 SER A C 1
ATOM 944 O O . SER A 1 125 ? 17.75 -19.875 4.441 1 95 125 SER A O 1
ATOM 946 N N . VAL A 1 126 ? 16.234 -18.5 3.66 1 91.06 126 VAL A N 1
ATOM 947 C CA . VAL A 1 126 ? 15.398 -19.562 3.137 1 91.06 126 VAL A CA 1
ATOM 948 C C . VAL A 1 126 ? 16.125 -20.297 2.01 1 91.06 126 VAL A C 1
ATOM 950 O O . VAL A 1 126 ? 16.328 -21.516 2.076 1 91.06 126 VAL A O 1
ATOM 953 N N . PRO A 1 127 ? 16.625 -19.703 0.965 1 91.5 127 PRO A N 1
ATOM 954 C CA . PRO A 1 127 ? 17.344 -20.406 -0.096 1 91.5 127 PRO A CA 1
ATOM 955 C C . PRO A 1 127 ? 18.688 -20.969 0.376 1 91.5 127 PRO A C 1
ATOM 957 O O . PRO A 1 127 ? 19.188 -21.938 -0.188 1 91.5 127 PRO A O 1
ATOM 960 N N . TRP A 1 128 ? 19.297 -20.422 1.381 1 93.5 128 TRP A N 1
ATOM 961 C CA . TRP A 1 128 ? 20.594 -20.875 1.845 1 93.5 128 TRP A CA 1
ATOM 962 C C . TRP A 1 128 ? 20.469 -22.047 2.801 1 93.5 128 TRP A C 1
ATOM 964 O O . TRP A 1 128 ? 21.25 -23 2.744 1 93.5 128 TRP A O 1
ATOM 974 N N . PHE A 1 129 ? 19.438 -22.094 3.639 1 93.5 129 PHE A N 1
ATOM 975 C CA . PHE A 1 129 ? 19.344 -23.141 4.664 1 93.5 129 PHE A CA 1
ATOM 976 C C . PHE A 1 129 ? 18.172 -24.062 4.395 1 93.5 129 PHE A C 1
ATOM 978 O O . PHE A 1 129 ? 18.203 -25.234 4.746 1 93.5 129 PHE A O 1
ATOM 985 N N . PHE A 1 130 ? 17.094 -23.516 3.807 1 93.31 130 PHE A N 1
ATOM 986 C CA . PHE A 1 130 ? 15.891 -24.312 3.6 1 93.31 130 PHE A CA 1
ATOM 987 C C . PHE A 1 130 ? 15.367 -24.141 2.182 1 93.31 130 PHE A C 1
ATOM 989 O O . PHE A 1 130 ? 14.18 -23.875 1.984 1 93.31 130 PHE A O 1
ATOM 996 N N . PRO A 1 131 ? 16.188 -24.406 1.196 1 87.19 131 PRO A N 1
ATOM 997 C CA . PRO A 1 131 ? 15.719 -24.203 -0.178 1 87.19 131 PRO A CA 1
ATOM 998 C C . PRO A 1 131 ? 14.625 -25.188 -0.588 1 87.19 131 PRO A C 1
ATOM 1000 O O . PRO A 1 131 ? 13.844 -24.906 -1.494 1 87.19 131 PRO A O 1
ATOM 1003 N N . GLN A 1 132 ? 14.43 -26.312 0.067 1 89.38 132 GLN A N 1
ATOM 1004 C CA . GLN A 1 132 ? 13.508 -27.391 -0.287 1 89.38 132 GLN A CA 1
ATOM 1005 C C . GLN A 1 132 ? 12.062 -26.969 -0.048 1 89.38 132 GLN A C 1
ATOM 1007 O O . GLN A 1 132 ? 11.133 -27.609 -0.55 1 89.38 132 GLN A O 1
ATOM 1012 N N . ILE A 1 133 ? 11.922 -25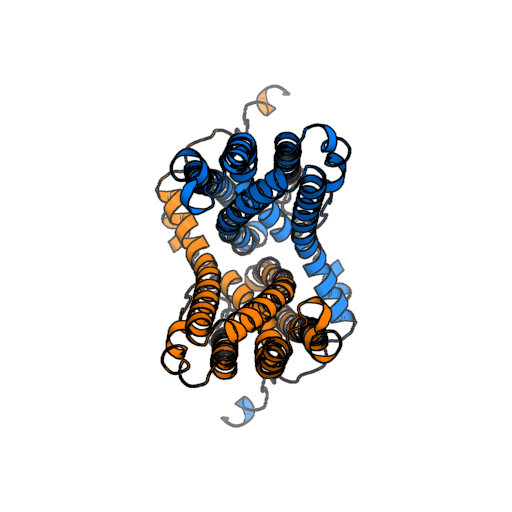.906 0.676 1 88.38 133 ILE A N 1
ATOM 1013 C CA . ILE A 1 133 ? 10.578 -25.391 0.912 1 88.38 133 ILE A CA 1
ATOM 1014 C C . ILE A 1 133 ? 9.953 -24.938 -0.409 1 88.38 133 ILE A C 1
ATOM 1016 O O . ILE A 1 133 ? 8.742 -25.062 -0.606 1 88.38 133 ILE A O 1
ATOM 1020 N N . PHE A 1 134 ? 10.852 -24.578 -1.363 1 88.12 134 PHE A N 1
ATOM 1021 C CA . PHE A 1 134 ? 10.336 -24.031 -2.611 1 88.12 134 PHE A CA 1
ATOM 1022 C C . PHE A 1 134 ? 10.602 -24.984 -3.771 1 88.12 134 PHE A C 1
ATOM 1024 O O . PHE A 1 134 ? 9.766 -25.125 -4.668 1 88.12 134 PHE A O 1
ATOM 1031 N N . THR A 1 135 ? 11.758 -25.578 -3.703 1 88.44 135 THR A N 1
ATOM 1032 C CA . THR A 1 135 ? 12.109 -26.422 -4.836 1 88.44 135 THR A CA 1
ATOM 1033 C C . THR A 1 135 ? 13.195 -27.422 -4.449 1 88.44 135 THR A C 1
ATOM 1035 O O . THR A 1 135 ? 13.938 -27.203 -3.488 1 88.44 135 THR A O 1
ATOM 1038 N N . LYS A 1 136 ? 13.227 -28.484 -5.281 1 92.5 136 LYS A N 1
ATOM 1039 C CA . LYS A 1 136 ? 14.273 -29.5 -5.109 1 92.5 136 LYS A CA 1
ATOM 1040 C C . LYS A 1 136 ? 15.289 -29.422 -6.246 1 92.5 136 LYS A C 1
ATOM 1042 O O . LYS A 1 136 ? 16.297 -30.141 -6.223 1 92.5 136 LYS A O 1
ATOM 1047 N N . ASP A 1 137 ? 15.023 -28.562 -7.152 1 93.81 137 ASP A N 1
ATOM 1048 C CA . ASP A 1 137 ? 15.93 -28.422 -8.289 1 93.81 137 ASP A CA 1
ATOM 1049 C C . ASP A 1 137 ? 17.172 -27.625 -7.91 1 93.81 137 ASP A C 1
ATOM 1051 O O . ASP A 1 137 ? 17.094 -26.453 -7.562 1 93.81 137 ASP A O 1
ATOM 1055 N N . LEU A 1 138 ? 18.328 -28.25 -8.062 1 92.75 138 LEU A N 1
ATOM 1056 C CA . LEU A 1 138 ? 19.594 -27.656 -7.641 1 92.75 138 LEU A CA 1
ATOM 1057 C C . LEU A 1 138 ? 19.938 -26.453 -8.508 1 92.75 138 LEU A C 1
ATOM 1059 O O . LEU A 1 138 ? 20.594 -25.516 -8.039 1 92.75 138 LEU A O 1
ATOM 1063 N N . GLY A 1 139 ? 19.516 -26.469 -9.773 1 93.19 139 GLY A N 1
ATOM 1064 C CA . GLY A 1 139 ? 19.766 -25.328 -10.648 1 93.19 139 GLY A CA 1
ATOM 1065 C C . GLY A 1 139 ? 19.031 -24.078 -10.203 1 93.19 139 GLY A C 1
ATOM 1066 O O . GLY A 1 139 ? 19.609 -22.984 -10.219 1 93.19 139 GLY A O 1
ATOM 1067 N N . ILE A 1 140 ? 17.844 -24.25 -9.742 1 94.19 140 ILE A N 1
ATOM 1068 C CA . ILE A 1 140 ? 17.047 -23.125 -9.273 1 94.19 140 ILE A CA 1
ATOM 1069 C C . ILE A 1 140 ? 17.609 -22.594 -7.961 1 94.19 140 ILE A C 1
ATOM 1071 O O . ILE A 1 140 ? 17.719 -21.375 -7.766 1 94.19 140 ILE A O 1
ATOM 1075 N N . ILE A 1 141 ? 18 -23.5 -7.148 1 95.5 141 ILE A N 1
ATOM 1076 C CA . ILE A 1 141 ? 18.547 -23.125 -5.848 1 95.5 141 ILE A CA 1
ATOM 1077 C C . ILE A 1 141 ? 19.828 -22.312 -6.039 1 95.5 141 ILE A C 1
ATOM 1079 O O . ILE A 1 141 ? 20.031 -21.297 -5.359 1 95.5 141 ILE A O 1
ATOM 1083 N N . ALA A 1 142 ? 20.672 -22.719 -6.941 1 94.56 142 ALA A N 1
ATOM 1084 C CA . ALA A 1 142 ? 21.922 -22 -7.207 1 94.56 142 ALA A CA 1
ATOM 1085 C C . ALA A 1 142 ? 21.656 -20.578 -7.695 1 94.56 142 ALA A C 1
ATOM 1087 O O . ALA A 1 142 ? 22.312 -19.641 -7.277 1 94.56 142 ALA A O 1
ATOM 1088 N N . GLN A 1 143 ? 20.641 -20.453 -8.539 1 93.94 143 GLN A N 1
ATOM 1089 C CA . GLN A 1 143 ? 20.281 -19.141 -9.047 1 93.94 143 GLN A CA 1
ATOM 1090 C C . GLN A 1 143 ? 19.719 -18.266 -7.941 1 93.94 143 GLN A C 1
ATOM 1092 O O . GLN A 1 143 ? 19.984 -17.062 -7.898 1 93.94 143 GLN A O 1
ATOM 1097 N N . MET A 1 144 ? 18.922 -18.844 -7.086 1 95.75 144 MET A N 1
ATOM 1098 C CA . MET A 1 144 ? 18.359 -18.094 -5.961 1 95.75 144 MET A CA 1
ATOM 1099 C C . MET A 1 144 ? 19.469 -17.562 -5.055 1 95.75 144 MET A C 1
ATOM 1101 O O . MET A 1 144 ? 19.406 -16.422 -4.602 1 95.75 144 MET A O 1
ATOM 1105 N N . ARG A 1 145 ? 20.469 -18.391 -4.824 1 95.12 145 ARG A N 1
ATOM 1106 C CA . ARG A 1 145 ? 21.562 -18 -3.938 1 95.12 145 ARG A CA 1
ATOM 1107 C C . ARG A 1 145 ? 22.406 -16.891 -4.555 1 95.12 145 ARG A C 1
ATOM 1109 O O . ARG A 1 145 ? 22.922 -16.031 -3.844 1 95.12 145 ARG A O 1
ATOM 1116 N N . LEU A 1 146 ? 22.5 -16.859 -5.84 1 92.94 146 LEU A N 1
ATOM 1117 C CA . LEU A 1 146 ? 23.281 -15.859 -6.551 1 92.94 146 LEU A CA 1
ATOM 1118 C C . LEU A 1 146 ? 22.672 -14.477 -6.387 1 92.94 146 LEU A C 1
ATOM 1120 O O . LEU A 1 146 ? 23.391 -13.469 -6.395 1 92.94 146 LEU A O 1
ATOM 1124 N N . VAL A 1 147 ? 21.359 -14.391 -6.176 1 95.31 147 VAL A N 1
ATOM 1125 C CA . VAL A 1 147 ? 20.641 -13.109 -6.145 1 95.31 147 VAL A CA 1
ATOM 1126 C C . VAL A 1 147 ? 20.516 -12.625 -4.703 1 95.31 147 VAL A C 1
ATOM 1128 O O . VAL A 1 147 ? 20.031 -11.516 -4.453 1 95.31 147 VAL A O 1
ATOM 1131 N N . SER A 1 148 ? 21.062 -13.328 -3.744 1 95.75 148 SER A N 1
ATOM 1132 C CA . SER A 1 148 ? 20.859 -13.039 -2.326 1 95.75 148 SER A CA 1
ATOM 1133 C C . SER A 1 148 ? 21.469 -11.695 -1.943 1 95.75 148 SER A C 1
ATOM 1135 O O . SER A 1 148 ? 20.844 -10.906 -1.229 1 95.75 148 SER A O 1
ATOM 1137 N N . VAL A 1 149 ? 22.641 -11.344 -2.447 1 95.19 149 VAL A N 1
ATOM 1138 C CA . VAL A 1 149 ? 23.344 -10.133 -2.053 1 95.19 149 VAL A CA 1
ATOM 1139 C C . VAL A 1 149 ? 22.609 -8.906 -2.584 1 95.19 149 VAL A C 1
ATOM 1141 O O . VAL A 1 149 ? 22.234 -8.016 -1.814 1 95.19 149 VAL A O 1
ATOM 1144 N N . PRO A 1 150 ? 22.328 -8.867 -3.943 1 95.81 150 PRO A N 1
ATOM 1145 C CA . PRO A 1 150 ? 21.578 -7.699 -4.422 1 95.81 150 PRO A CA 1
ATOM 1146 C C . PRO A 1 150 ? 20.172 -7.617 -3.826 1 95.81 150 PRO A C 1
ATOM 1148 O O . PRO A 1 150 ? 19.641 -6.52 -3.656 1 95.81 150 PRO A O 1
ATOM 1151 N N . PHE A 1 151 ? 19.594 -8.727 -3.494 1 97.62 151 PHE A N 1
ATOM 1152 C CA . PHE A 1 151 ? 18.312 -8.781 -2.818 1 97.62 151 PHE A CA 1
ATOM 1153 C C . PHE A 1 151 ? 18.359 -8.023 -1.496 1 97.62 151 PHE A C 1
ATOM 1155 O O . PHE A 1 151 ? 17.531 -7.137 -1.252 1 97.62 151 PHE A O 1
ATOM 1162 N N . LEU A 1 152 ? 19.359 -8.32 -0.711 1 97.44 152 LEU A N 1
ATOM 1163 C CA . LEU A 1 152 ? 19.484 -7.695 0.601 1 97.44 152 LEU A CA 1
ATOM 1164 C C . LEU A 1 152 ? 19.812 -6.215 0.468 1 97.44 152 LEU A C 1
ATOM 1166 O O . LEU A 1 152 ? 19.281 -5.383 1.199 1 97.44 152 LEU A O 1
ATOM 1170 N N . PHE A 1 153 ? 20.641 -5.887 -0.425 1 96.81 153 PHE A N 1
ATOM 1171 C CA . PHE A 1 153 ? 21.062 -4.508 -0.652 1 96.81 153 PHE A CA 1
ATOM 1172 C C . PHE A 1 153 ? 19.875 -3.658 -1.109 1 96.81 153 PHE A C 1
ATOM 1174 O O . PHE A 1 153 ? 19.797 -2.475 -0.776 1 96.81 153 PHE A O 1
ATOM 1181 N N . SER A 1 154 ? 19.016 -4.242 -1.861 1 96.25 154 SER A N 1
ATOM 1182 C CA . SER A 1 154 ? 17.828 -3.533 -2.332 1 96.25 154 SER A CA 1
ATOM 1183 C C . SER A 1 154 ? 16.797 -3.377 -1.22 1 96.25 154 SER A C 1
ATOM 1185 O O . SER A 1 154 ? 16.25 -2.291 -1.025 1 96.25 154 SER A O 1
ATOM 1187 N N . LEU A 1 155 ? 16.656 -4.402 -0.474 1 96.81 155 LEU A N 1
ATOM 1188 C CA . LEU A 1 155 ? 15.594 -4.434 0.531 1 96.81 155 LEU A CA 1
ATOM 1189 C C . LEU A 1 155 ? 15.945 -3.531 1.712 1 96.81 155 LEU A C 1
ATOM 1191 O O . LEU A 1 155 ? 15.062 -2.893 2.291 1 96.81 155 LEU A O 1
ATOM 1195 N N . MET A 1 156 ? 17.156 -3.426 2.074 1 96.38 156 MET A N 1
ATOM 1196 C CA . MET A 1 156 ? 17.562 -2.676 3.26 1 96.38 156 MET A CA 1
ATOM 1197 C C . MET A 1 156 ? 17.266 -1.191 3.098 1 96.38 156 MET A C 1
ATOM 1199 O O . MET A 1 156 ? 16.984 -0.499 4.082 1 96.38 156 MET A O 1
ATOM 1203 N N . ILE A 1 157 ? 17.234 -0.683 1.907 1 96.44 157 ILE A N 1
ATOM 1204 C CA . ILE A 1 157 ? 17.078 0.75 1.676 1 96.44 157 ILE A CA 1
ATOM 1205 C C . ILE A 1 157 ? 15.641 1.067 1.302 1 96.44 157 ILE A C 1
ATOM 1207 O O . ILE A 1 157 ? 15.242 2.234 1.276 1 96.44 157 ILE A O 1
ATOM 1211 N N . THR A 1 158 ? 14.836 0.063 1.048 1 95.56 158 THR A N 1
ATOM 1212 C CA . THR A 1 158 ? 13.484 0.27 0.536 1 95.56 158 THR A CA 1
ATOM 1213 C C . THR A 1 158 ? 12.602 0.939 1.587 1 95.56 158 THR A C 1
ATOM 1215 O O . THR A 1 158 ? 11.992 1.979 1.322 1 95.56 158 THR A O 1
ATOM 1218 N N . PRO A 1 159 ? 12.562 0.454 2.85 1 95.88 159 PRO A N 1
ATOM 1219 C CA . PRO A 1 159 ? 11.68 1.097 3.826 1 95.88 159 PRO A CA 1
ATOM 1220 C C . PRO A 1 159 ? 12.086 2.537 4.133 1 95.88 159 PRO A C 1
ATOM 1222 O O . PRO A 1 159 ? 11.227 3.424 4.184 1 95.88 159 PRO A O 1
ATOM 1225 N N . PRO A 1 160 ? 13.391 2.84 4.289 1 95.94 160 PRO A N 1
ATOM 1226 C CA . PRO A 1 160 ? 13.758 4.25 4.457 1 95.94 160 PRO A CA 1
ATOM 1227 C C . PRO A 1 160 ? 13.359 5.105 3.256 1 95.94 160 PRO A C 1
ATOM 1229 O O . PRO A 1 160 ? 12.992 6.273 3.418 1 95.94 160 PRO A O 1
ATOM 1232 N N . THR A 1 161 ? 13.5 4.586 2.096 1 93.62 161 THR A N 1
ATOM 1233 C CA . THR A 1 161 ? 13.094 5.309 0.897 1 93.62 161 THR A CA 1
ATOM 1234 C C . THR A 1 161 ? 11.602 5.613 0.933 1 93.62 161 THR A C 1
ATOM 1236 O O . THR A 1 161 ? 1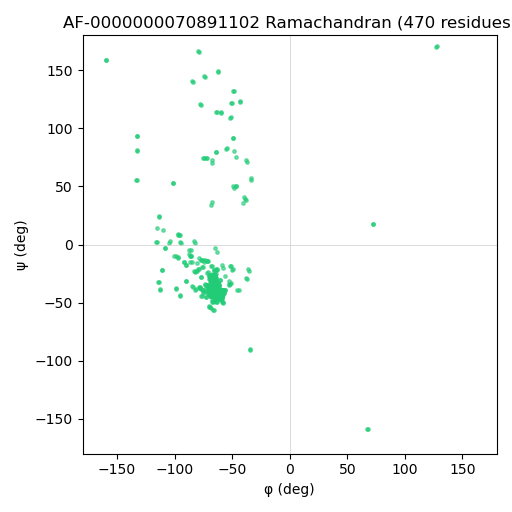1.18 6.723 0.607 1 93.62 161 THR A O 1
ATOM 1239 N N . LEU A 1 162 ? 10.891 4.652 1.389 1 93.19 162 LEU A N 1
ATOM 1240 C CA . LEU A 1 162 ? 9.445 4.836 1.502 1 93.19 162 LEU A CA 1
ATOM 1241 C C . LEU A 1 162 ? 9.117 5.93 2.51 1 93.19 162 LEU A C 1
ATOM 1243 O O . LEU A 1 162 ? 8.211 6.734 2.285 1 93.19 162 LEU A O 1
ATOM 1247 N N . SER A 1 163 ? 9.82 5.973 3.545 1 93.38 163 SER A N 1
ATOM 1248 C CA . SER A 1 163 ? 9.617 7 4.559 1 93.38 163 SER A CA 1
ATOM 1249 C C . SER A 1 163 ? 9.945 8.391 4.016 1 93.38 163 SER A C 1
ATOM 1251 O O . SER A 1 163 ? 9.234 9.352 4.281 1 93.38 163 SER A O 1
ATOM 1253 N N . LEU A 1 164 ? 11.023 8.461 3.293 1 92.19 164 LEU A N 1
ATOM 1254 C CA . LEU A 1 164 ? 11.422 9.727 2.693 1 92.19 164 LEU A CA 1
ATOM 1255 C C . LEU A 1 164 ? 10.383 10.203 1.683 1 92.19 164 LEU A C 1
ATOM 1257 O O . LEU A 1 164 ? 9.969 11.367 1.705 1 92.19 164 LEU A O 1
ATOM 1261 N N . GLU A 1 165 ? 10 9.289 0.879 1 89.38 165 GLU A N 1
ATOM 1262 C CA . GLU A 1 165 ? 9 9.625 -0.137 1 89.38 165 GLU A CA 1
ATOM 1263 C C . GLU A 1 165 ? 7.656 9.961 0.498 1 89.38 165 GLU A C 1
ATOM 1265 O O . GLU A 1 165 ? 6.941 10.844 0.021 1 89.38 165 GLU A O 1
ATOM 1270 N N . GLY A 1 166 ? 7.301 9.211 1.494 1 89.69 166 GLY A N 1
ATOM 1271 C CA . GLY A 1 166 ? 6.094 9.547 2.23 1 89.69 166 GLY A CA 1
ATOM 1272 C C . GLY A 1 166 ? 6.117 10.945 2.814 1 89.69 166 GLY A C 1
ATOM 1273 O O . GLY A 1 166 ? 5.102 11.641 2.811 1 89.69 166 GLY A O 1
ATOM 1274 N N . THR A 1 167 ? 7.219 11.336 3.293 1 88.88 167 THR A N 1
ATOM 1275 C CA . THR A 1 167 ? 7.375 12.68 3.85 1 88.88 167 THR A CA 1
ATOM 1276 C C . THR A 1 167 ? 7.262 13.734 2.756 1 88.88 167 THR A C 1
ATOM 1278 O O . THR A 1 167 ? 6.629 14.773 2.953 1 88.88 167 THR A O 1
ATOM 1281 N N . LEU A 1 168 ? 7.879 13.445 1.674 1 86.44 168 LEU A N 1
ATOM 1282 C CA . LEU A 1 168 ? 7.805 14.383 0.554 1 86.44 168 LEU A CA 1
ATOM 1283 C C . LEU A 1 168 ? 6.359 14.57 0.102 1 86.44 168 LEU A C 1
ATOM 1285 O O . LEU A 1 168 ? 5.941 15.695 -0.191 1 86.44 168 LEU A O 1
ATOM 1289 N N . LEU A 1 169 ? 5.648 13.492 0.107 1 83.81 169 LEU A N 1
ATOM 1290 C CA . LEU A 1 169 ? 4.238 13.555 -0.273 1 83.81 169 LEU A CA 1
ATOM 1291 C C . LEU A 1 169 ? 3.432 14.344 0.755 1 83.81 169 LEU A C 1
ATOM 1293 O O . LEU A 1 169 ? 2.541 15.109 0.393 1 83.81 169 LEU A O 1
ATOM 1297 N N . ALA A 1 170 ? 3.785 14.141 1.927 1 81.81 170 ALA A N 1
ATOM 1298 C CA . ALA A 1 170 ? 3.082 14.812 3.021 1 81.81 170 ALA A CA 1
ATOM 1299 C C . ALA A 1 170 ? 3.244 16.328 2.938 1 81.81 170 ALA A C 1
ATOM 1301 O O . ALA A 1 170 ? 2.363 17.078 3.367 1 81.81 170 ALA A O 1
ATOM 1302 N N . VAL A 1 171 ? 4.391 16.75 2.465 1 77.75 171 VAL A N 1
ATOM 1303 C CA . VAL A 1 171 ? 4.621 18.188 2.396 1 77.75 171 VAL A CA 1
ATOM 1304 C C . VAL A 1 171 ? 4.285 18.688 0.999 1 77.75 171 VAL A C 1
ATOM 1306 O O . VAL A 1 171 ? 4.676 19.797 0.626 1 77.75 171 VAL A O 1
ATOM 1309 N N . ARG A 1 172 ? 3.686 17.797 0.172 1 72.81 172 ARG A N 1
ATOM 1310 C CA . ARG A 1 172 ? 3.1 18.141 -1.119 1 72.81 172 ARG A CA 1
ATOM 1311 C C . ARG A 1 172 ? 4.184 18.438 -2.154 1 72.81 172 ARG A C 1
ATOM 1313 O O . ARG A 1 172 ? 4.031 19.328 -2.988 1 72.81 172 ARG A O 1
ATOM 1320 N N . ASP A 1 173 ? 5.273 18 -1.801 1 71.44 173 ASP A N 1
ATOM 1321 C CA . ASP A 1 173 ? 6.281 18.016 -2.857 1 71.44 173 ASP A CA 1
ATOM 1322 C C . ASP A 1 173 ? 6.035 16.906 -3.875 1 71.44 173 ASP A C 1
ATOM 1324 O O . ASP A 1 173 ? 6.664 15.852 -3.809 1 71.44 173 ASP A O 1
ATOM 1328 N N . LEU A 1 174 ? 5.082 17.141 -4.645 1 60.19 174 LEU A N 1
ATOM 1329 C CA . LEU A 1 174 ? 4.543 16.094 -5.52 1 60.19 174 LEU A CA 1
ATOM 1330 C C . LEU A 1 174 ? 5.371 15.977 -6.793 1 60.19 174 LEU A C 1
ATOM 1332 O O . LEU A 1 174 ? 5.023 15.211 -7.695 1 60.19 174 LEU A O 1
ATOM 1336 N N . HIS A 1 175 ? 6.43 16.75 -6.887 1 58.66 175 HIS A N 1
ATOM 1337 C CA . HIS A 1 175 ? 7.199 16.641 -8.125 1 58.66 175 HIS A CA 1
ATOM 1338 C C . HIS A 1 175 ? 7.875 15.281 -8.234 1 58.66 175 HIS A C 1
ATOM 1340 O O . HIS A 1 175 ? 8.867 15.016 -7.543 1 58.66 175 HIS A O 1
ATOM 1346 N N . ALA A 1 176 ? 7.105 14.312 -8.438 1 53.16 176 ALA A N 1
ATOM 1347 C CA . ALA A 1 176 ? 7.633 12.969 -8.633 1 53.16 176 ALA A CA 1
ATOM 1348 C C . ALA A 1 176 ? 8.664 12.938 -9.758 1 53.16 176 ALA A C 1
ATOM 1350 O O . ALA A 1 176 ? 8.352 13.281 -10.898 1 53.16 176 ALA A O 1
ATOM 1351 N N . ARG A 1 177 ? 9.945 13.258 -9.602 1 49.31 177 ARG A N 1
ATOM 1352 C CA . ARG A 1 177 ? 10.859 12.945 -10.703 1 49.31 177 ARG A CA 1
ATOM 1353 C C . ARG A 1 177 ? 10.945 11.438 -10.922 1 49.31 177 ARG A C 1
ATOM 1355 O O . ARG A 1 177 ? 11.266 10.688 -10 1 49.31 177 ARG A O 1
ATOM 1362 N N . MET A 1 178 ? 10.031 10.805 -11.578 1 50.41 178 MET A N 1
ATOM 1363 C CA . MET A 1 178 ? 10.031 9.445 -12.094 1 50.41 178 MET A CA 1
ATOM 1364 C C . MET A 1 178 ? 11.406 9.062 -12.641 1 50.41 178 MET A C 1
ATOM 1366 O O . MET A 1 178 ? 11.711 9.352 -13.797 1 50.41 178 MET A O 1
ATOM 1370 N N . LEU A 1 179 ? 12.469 9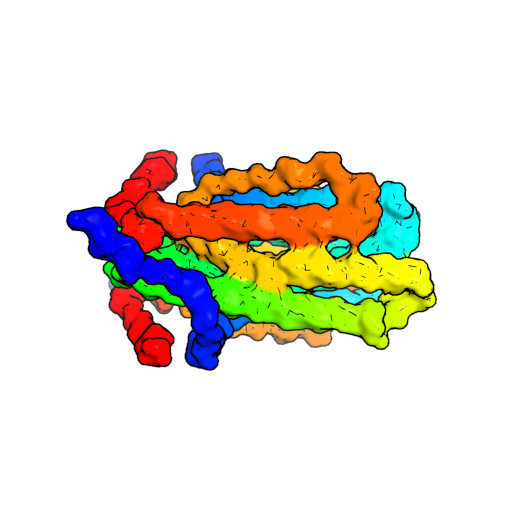.398 -12.117 1 48.84 179 LEU A N 1
ATOM 1371 C CA . LEU A 1 179 ? 13.688 9.047 -12.828 1 48.84 179 LEU A CA 1
ATOM 1372 C C . LEU A 1 179 ? 13.859 7.531 -12.906 1 48.84 179 LEU A C 1
ATOM 1374 O O . LEU A 1 179 ? 14.914 7.039 -13.312 1 48.84 179 LEU A O 1
ATOM 1378 N N . ALA A 1 180 ? 13.094 6.668 -12.383 1 49.97 180 ALA A N 1
ATOM 1379 C CA . ALA A 1 180 ? 13.57 5.289 -12.289 1 49.97 180 ALA A CA 1
ATOM 1380 C C . ALA A 1 180 ? 14.047 4.781 -13.641 1 49.97 180 ALA A C 1
ATOM 1382 O O . ALA A 1 180 ? 14.875 3.871 -13.711 1 49.97 180 ALA A O 1
ATOM 1383 N N . ALA A 1 181 ? 13.492 5.219 -14.742 1 48.62 181 ALA A N 1
ATOM 1384 C CA . ALA A 1 181 ? 13.633 4.523 -16.016 1 48.62 181 ALA A CA 1
ATOM 1385 C C . ALA A 1 181 ? 15.078 4.535 -16.5 1 48.62 181 ALA A C 1
ATOM 1387 O O . ALA A 1 181 ? 15.5 3.66 -17.266 1 48.62 181 ALA A O 1
ATOM 1388 N N . SER A 1 182 ? 15.836 5.418 -16.062 1 50.22 182 SER A N 1
ATOM 1389 C CA . SER A 1 182 ? 17.094 5.508 -16.812 1 50.22 182 SER A CA 1
ATOM 1390 C C . SER A 1 182 ? 18.016 4.336 -16.484 1 50.22 182 SER A C 1
ATOM 1392 O O . SER A 1 182 ? 19 4.113 -17.188 1 50.22 182 SER A O 1
ATOM 1394 N N . VAL A 1 183 ? 17.797 3.588 -15.516 1 53.19 183 VAL A N 1
ATOM 1395 C CA . VAL A 1 183 ? 18.844 2.635 -15.133 1 53.19 183 VAL A CA 1
ATOM 1396 C C . VAL A 1 183 ? 18.688 1.352 -15.945 1 53.19 183 VAL A C 1
ATOM 1398 O O . VAL A 1 183 ? 19.641 0.595 -16.109 1 53.19 183 VAL A O 1
ATOM 1401 N N . CYS A 1 184 ? 17.547 0.999 -16.688 1 54.09 184 CYS A N 1
ATOM 1402 C CA . CYS A 1 184 ? 17.266 -0.348 -17.172 1 54.09 184 CYS A CA 1
ATOM 1403 C C . CYS A 1 184 ? 18.078 -0.659 -18.422 1 54.09 184 CYS A C 1
ATOM 1405 O O . CYS A 1 184 ? 18.156 -1.813 -18.844 1 54.09 184 CYS A O 1
ATOM 1407 N N . LYS A 1 185 ? 18.781 0.258 -19.141 1 51.56 185 LYS A N 1
ATOM 1408 C CA . LYS A 1 185 ? 19.188 -0.054 -20.5 1 51.56 185 LYS A CA 1
ATOM 1409 C C . LYS A 1 185 ? 20.266 -1.146 -20.516 1 51.56 185 LYS A C 1
ATOM 1411 O O . LYS A 1 185 ? 20.375 -1.901 -21.484 1 51.56 185 LYS A O 1
ATOM 1416 N N . ASP A 1 186 ? 21.078 -1.305 -19.516 1 55 186 ASP A N 1
ATOM 1417 C CA . ASP A 1 186 ? 22.234 -2.1 -19.906 1 55 186 ASP A CA 1
ATOM 1418 C C . ASP A 1 186 ? 22.266 -3.432 -19.156 1 55 186 ASP A C 1
ATOM 1420 O O . ASP A 1 186 ? 23.234 -4.18 -19.266 1 55 186 ASP A O 1
ATOM 1424 N N . ALA A 1 187 ? 21.25 -3.928 -18.484 1 56.72 187 ALA A N 1
ATOM 1425 C CA . ALA A 1 187 ? 21.5 -4.984 -17.5 1 56.72 187 ALA A CA 1
ATOM 1426 C C . ALA A 1 187 ? 21.234 -6.359 -18.094 1 56.72 187 ALA A C 1
ATOM 1428 O O . ALA A 1 187 ? 21.562 -7.383 -17.484 1 56.72 187 ALA A O 1
ATOM 1429 N N . SER A 1 188 ? 20.609 -6.5 -19.281 1 57.91 188 SER A N 1
ATOM 1430 C CA . SER A 1 188 ? 20.266 -7.801 -19.844 1 57.91 188 SER A CA 1
ATOM 1431 C C . SER A 1 188 ? 21.5 -8.68 -20.016 1 57.91 188 SER A C 1
ATOM 1433 O O . SER A 1 188 ? 21.406 -9.906 -19.938 1 57.91 188 SER A O 1
ATOM 1435 N N . HIS A 1 189 ? 22.609 -8.016 -20.031 1 65.31 189 HIS A N 1
ATOM 1436 C CA . HIS A 1 189 ? 23.781 -8.828 -20.375 1 65.31 189 HIS A CA 1
ATOM 1437 C C . HIS A 1 189 ? 24.344 -9.5 -19.125 1 65.31 189 HIS A C 1
ATOM 1439 O O . HIS A 1 189 ? 25.141 -10.438 -19.234 1 65.31 189 HIS A O 1
ATOM 1445 N N . PHE A 1 190 ? 23.875 -9.266 -18.016 1 74 190 PHE A N 1
ATOM 1446 C CA . PHE A 1 190 ? 24.562 -9.75 -16.828 1 74 190 PHE A CA 1
ATOM 1447 C C . PHE A 1 190 ? 23.734 -10.812 -16.109 1 74 190 PHE A C 1
ATOM 1449 O O . PHE A 1 190 ? 23.953 -11.078 -14.922 1 74 190 PHE A O 1
ATOM 1456 N N . GLY A 1 191 ? 22.844 -11.492 -16.797 1 82.38 191 GLY A N 1
ATOM 1457 C CA . GLY A 1 191 ? 22.094 -12.609 -16.219 1 82.38 191 GLY A CA 1
ATOM 1458 C C . GLY A 1 191 ? 21.125 -12.172 -15.133 1 82.38 191 GLY A C 1
ATOM 1459 O O . GLY A 1 191 ? 20.719 -11.008 -15.086 1 82.38 191 GLY A O 1
ATOM 1460 N N . LEU A 1 192 ? 20.781 -13.164 -14.297 1 88.81 192 LEU A N 1
ATOM 1461 C CA . LEU A 1 192 ? 19.797 -12.898 -13.25 1 88.81 192 LEU A CA 1
ATOM 1462 C C . LEU A 1 192 ? 20.391 -11.977 -12.188 1 88.81 192 LEU A C 1
ATOM 1464 O O . LEU A 1 192 ? 19.719 -11.047 -11.727 1 88.81 192 LEU A O 1
ATOM 1468 N N . GLN A 1 193 ? 21.609 -12.273 -11.844 1 91.38 193 GLN A N 1
ATOM 1469 C CA . GLN A 1 193 ? 22.281 -11.445 -10.844 1 91.38 193 GLN A CA 1
ATOM 1470 C C . GLN A 1 193 ? 22.359 -9.992 -11.305 1 91.38 193 GLN A C 1
ATOM 1472 O O . GLN A 1 193 ? 22.172 -9.07 -10.508 1 91.38 193 GLN A O 1
ATOM 1477 N N . GLY A 1 194 ? 22.625 -9.805 -12.562 1 89.44 194 GLY A N 1
ATOM 1478 C CA . GLY A 1 194 ? 22.688 -8.461 -13.117 1 89.44 194 GLY A CA 1
ATOM 1479 C C . GLY A 1 194 ? 21.359 -7.723 -13.016 1 89.44 194 GLY A C 1
ATOM 1480 O O . GLY A 1 194 ? 21.328 -6.539 -12.672 1 89.44 194 GLY A O 1
ATOM 1481 N N . SER A 1 195 ? 20.281 -8.398 -13.289 1 90.06 195 SER A N 1
ATOM 1482 C CA . SER A 1 195 ? 18.953 -7.793 -13.211 1 90.06 195 SER A CA 1
ATOM 1483 C C . SER A 1 195 ? 18.625 -7.359 -11.789 1 90.06 195 SER A C 1
ATOM 1485 O O . SER A 1 195 ? 18.047 -6.293 -11.578 1 90.06 195 SER A O 1
ATOM 1487 N N . TRP A 1 196 ? 19.016 -8.062 -10.836 1 93.75 196 TRP A N 1
ATOM 1488 C CA . TRP A 1 196 ? 18.719 -7.738 -9.445 1 93.75 196 TRP A CA 1
ATOM 1489 C C . TRP A 1 196 ? 19.609 -6.613 -8.938 1 93.75 196 TRP A C 1
ATOM 1491 O O . TRP A 1 196 ? 19.219 -5.844 -8.062 1 93.75 196 TRP A O 1
ATOM 1501 N N . TRP A 1 197 ? 20.797 -6.52 -9.523 1 93.06 197 TRP A N 1
ATOM 1502 C CA . TRP A 1 197 ? 21.609 -5.352 -9.203 1 93.06 197 TRP A CA 1
ATOM 1503 C C . TRP A 1 197 ? 21.016 -4.086 -9.797 1 93.06 197 TRP A C 1
ATOM 1505 O O . TRP A 1 197 ? 21.141 -3 -9.227 1 93.06 197 TRP A O 1
ATOM 1515 N N . MET A 1 198 ? 20.375 -4.293 -10.859 1 90.88 198 MET A N 1
ATOM 1516 C CA . MET A 1 198 ? 19.641 -3.16 -11.406 1 90.88 198 MET A CA 1
ATOM 1517 C C . MET A 1 198 ? 18.531 -2.725 -10.461 1 90.88 198 MET A C 1
ATOM 1519 O O . MET A 1 198 ? 18.266 -1.53 -10.305 1 90.88 198 MET A O 1
ATOM 1523 N N . LEU A 1 199 ? 17.922 -3.623 -9.883 1 91.94 199 LEU A N 1
ATOM 1524 C CA . LEU A 1 199 ? 16.906 -3.311 -8.891 1 91.94 199 LEU A CA 1
ATOM 1525 C C . LEU A 1 199 ? 17.5 -2.576 -7.699 1 91.94 199 LEU A C 1
ATOM 1527 O O . LEU A 1 199 ? 16.938 -1.595 -7.215 1 91.94 199 LEU A O 1
ATOM 1531 N N . ALA A 1 200 ? 18.625 -3.061 -7.277 1 93.81 200 ALA A N 1
ATOM 1532 C CA . ALA A 1 200 ? 19.312 -2.393 -6.172 1 93.81 200 ALA A CA 1
ATOM 1533 C C . ALA A 1 200 ? 19.672 -0.953 -6.535 1 93.81 200 ALA A C 1
ATOM 1535 O O . ALA A 1 200 ? 19.469 -0.035 -5.738 1 93.81 200 ALA A O 1
ATOM 1536 N N . ALA A 1 201 ? 20.141 -0.802 -7.691 1 91.69 201 ALA A N 1
ATOM 1537 C CA . ALA A 1 201 ? 20.5 0.536 -8.148 1 91.69 201 ALA A CA 1
ATOM 1538 C C . ALA A 1 201 ? 19.281 1.441 -8.227 1 91.69 201 ALA A C 1
ATOM 1540 O O . ALA A 1 201 ? 19.344 2.617 -7.859 1 91.69 201 ALA A O 1
ATOM 1541 N N . PHE A 1 202 ? 18.234 0.897 -8.688 1 91.69 202 PHE A N 1
ATOM 1542 C CA . PHE A 1 202 ? 16.984 1.643 -8.766 1 91.69 202 PHE A CA 1
ATOM 1543 C C . PHE A 1 202 ? 16.547 2.121 -7.387 1 91.69 202 PHE A C 1
ATOM 1545 O O . PHE A 1 202 ? 16.234 3.297 -7.203 1 91.69 202 PHE A O 1
ATOM 1552 N N . GLN A 1 203 ? 16.562 1.248 -6.441 1 93.06 203 GLN A N 1
ATOM 1553 C CA . GLN A 1 203 ? 16.141 1.586 -5.086 1 93.06 203 GLN A CA 1
ATOM 1554 C C . GLN A 1 203 ? 17.062 2.619 -4.457 1 93.06 203 GLN A C 1
ATOM 1556 O O . GLN A 1 203 ? 16.609 3.551 -3.793 1 93.06 203 GLN A O 1
ATOM 1561 N N . TRP A 1 204 ? 18.359 2.48 -4.664 1 93.81 204 TRP A N 1
ATOM 1562 C CA . TRP A 1 204 ? 19.312 3.414 -4.09 1 93.81 204 TRP A CA 1
ATOM 1563 C C . TRP A 1 204 ? 19.219 4.785 -4.75 1 93.81 204 TRP A C 1
ATOM 1565 O O . TRP A 1 204 ? 19.375 5.812 -4.086 1 93.81 204 TRP A O 1
ATOM 1575 N N . THR A 1 205 ? 18.984 4.789 -5.984 1 91 205 THR A N 1
ATOM 1576 C CA . THR A 1 205 ? 18.781 6.062 -6.668 1 91 205 THR A CA 1
ATOM 1577 C C . THR A 1 205 ? 17.547 6.777 -6.121 1 91 205 THR A C 1
ATOM 1579 O O . THR A 1 205 ? 17.594 7.984 -5.871 1 91 205 THR A O 1
ATOM 1582 N N . ARG A 1 206 ? 16.562 5.98 -5.961 1 89.31 206 ARG A N 1
ATOM 1583 C CA . ARG A 1 206 ? 15.344 6.535 -5.375 1 89.31 206 ARG A CA 1
ATOM 1584 C C . ARG A 1 206 ? 15.617 7.105 -3.986 1 89.31 206 ARG A C 1
ATOM 1586 O O . ARG A 1 206 ? 15.125 8.188 -3.646 1 89.31 206 ARG A O 1
ATOM 1593 N N . PHE A 1 207 ? 16.375 6.473 -3.289 1 93.69 207 PHE A N 1
ATOM 1594 C CA . PHE A 1 207 ? 16.734 6.91 -1.943 1 93.69 207 PHE A CA 1
ATOM 1595 C C . PHE A 1 207 ? 17.484 8.234 -1.98 1 93.69 207 PHE A C 1
ATOM 1597 O O . PHE A 1 207 ? 17.109 9.18 -1.282 1 93.69 207 PHE A O 1
ATOM 1604 N N . PHE A 1 208 ? 18.438 8.289 -2.779 1 92 208 PHE A N 1
ATOM 1605 C CA . PHE A 1 208 ? 19.281 9.477 -2.842 1 92 208 PHE A CA 1
ATOM 1606 C C . PHE A 1 208 ? 18.484 10.664 -3.383 1 92 208 PHE A C 1
ATOM 1608 O O . PHE A 1 208 ? 18.688 11.797 -2.938 1 92 208 PHE A O 1
ATOM 1615 N N . GLN A 1 209 ? 17.688 10.414 -4.289 1 88.12 209 GLN A N 1
ATOM 1616 C CA . GLN A 1 209 ? 16.859 11.492 -4.824 1 88.12 209 GLN A CA 1
ATOM 1617 C C . GLN A 1 209 ? 15.922 12.047 -3.756 1 88.12 209 GLN A C 1
ATOM 1619 O O . GLN A 1 209 ? 15.828 13.266 -3.582 1 88.12 209 GLN A O 1
ATOM 1624 N N . ALA A 1 210 ? 15.273 11.195 -3.045 1 89.12 210 ALA A N 1
ATOM 1625 C CA . ALA A 1 210 ? 14.359 11.625 -1.989 1 89.12 210 ALA A CA 1
ATOM 1626 C C . ALA A 1 210 ? 15.117 12.289 -0.844 1 89.12 210 ALA A C 1
ATOM 1628 O O . ALA A 1 210 ? 14.68 13.312 -0.315 1 89.12 210 ALA A O 1
ATOM 1629 N N . TYR A 1 211 ? 16.234 11.727 -0.555 1 90.88 211 TYR A N 1
ATOM 1630 C CA . TYR A 1 211 ? 17.062 12.25 0.527 1 90.88 211 TYR A CA 1
ATOM 1631 C C . TYR A 1 211 ? 17.562 13.648 0.194 1 90.88 211 TYR A C 1
ATOM 1633 O O . TYR A 1 211 ? 17.5 14.555 1.029 1 90.88 211 TYR A O 1
ATOM 1641 N N . SER A 1 212 ? 18 13.836 -0.979 1 88.12 212 SER A N 1
ATOM 1642 C CA . SER A 1 212 ? 18.547 15.117 -1.399 1 88.12 212 SER A CA 1
ATOM 1643 C C . SER A 1 212 ? 17.453 16.188 -1.442 1 88.12 212 SER A C 1
ATOM 1645 O O . SER A 1 212 ? 17.703 17.344 -1.095 1 88.12 212 SER A O 1
ATOM 1647 N N . ARG A 1 213 ? 16.391 15.859 -1.771 1 84.31 213 ARG A N 1
ATOM 1648 C CA . ARG A 1 213 ? 15.289 16.812 -1.86 1 84.31 213 ARG A CA 1
ATOM 1649 C C . ARG A 1 213 ? 14.859 17.281 -0.475 1 84.31 213 ARG A C 1
ATOM 1651 O O . ARG A 1 213 ? 14.477 18.438 -0.296 1 84.31 213 ARG A O 1
ATOM 1658 N N . LEU A 1 214 ? 14.875 16.453 0.422 1 85.81 214 LEU A N 1
ATOM 1659 C CA . LEU A 1 214 ? 14.414 16.797 1.766 1 85.81 214 LEU A CA 1
ATOM 1660 C C . LEU A 1 214 ? 15.5 17.547 2.539 1 85.81 214 LEU A C 1
ATOM 1662 O O . LEU A 1 214 ? 15.203 18.25 3.506 1 85.81 214 LEU A O 1
ATOM 1666 N N . HIS A 1 215 ? 16.672 17.375 2.162 1 80.56 215 HIS A N 1
ATOM 1667 C CA . HIS A 1 215 ? 17.766 18.031 2.885 1 80.56 215 HIS A CA 1
ATOM 1668 C C . HIS A 1 215 ? 18.297 19.219 2.102 1 80.56 215 HIS A C 1
ATOM 1670 O O . HIS A 1 215 ? 19.234 19.891 2.549 1 80.56 215 HIS A O 1
ATOM 1676 N N . SER A 1 216 ? 17.703 19.422 1.109 1 74 216 SER A N 1
ATOM 1677 C CA . SER A 1 216 ? 18.109 20.625 0.38 1 74 216 SER A CA 1
ATOM 1678 C C . SER A 1 216 ? 17.609 21.875 1.066 1 74 216 SER A C 1
ATOM 1680 O O . SER A 1 216 ? 16.641 21.828 1.827 1 74 216 SER A O 1
ATOM 1682 N N . SER A 1 217 ? 18.266 22.969 1.084 1 58.84 217 SER A N 1
ATOM 1683 C CA . SER A 1 217 ? 18.016 24.266 1.703 1 58.84 217 SER A CA 1
ATOM 1684 C C . SER A 1 217 ? 16.625 24.781 1.329 1 58.84 217 SER A C 1
ATOM 1686 O O . SER A 1 217 ? 16.062 25.609 2.041 1 58.84 217 SER A O 1
ATOM 1688 N N . ARG A 1 218 ? 16.141 24.281 0.388 1 55.84 218 ARG A N 1
ATOM 1689 C CA . ARG A 1 218 ? 14.844 24.766 -0.074 1 55.84 218 ARG A CA 1
ATOM 1690 C C . ARG A 1 218 ? 13.719 23.891 0.455 1 55.84 218 ARG A C 1
ATOM 1692 O O . ARG A 1 218 ? 12.539 24.172 0.205 1 55.84 218 ARG A O 1
ATOM 1699 N N . SER A 1 219 ? 14.07 22.984 1.369 1 63.09 219 SER A N 1
ATOM 1700 C CA . SER A 1 219 ? 13.055 22.016 1.79 1 63.09 219 SER A CA 1
ATOM 1701 C C . SER A 1 219 ? 12.18 22.594 2.904 1 63.09 219 SER A C 1
ATOM 1703 O O . SER A 1 219 ? 12.602 23.484 3.631 1 63.09 219 SER A O 1
ATOM 1705 N N . VAL A 1 220 ? 11.008 22.266 2.748 1 59.28 220 VAL A N 1
ATOM 1706 C CA . VAL A 1 220 ? 10.008 22.719 3.709 1 59.28 220 VAL A CA 1
ATOM 1707 C C . VAL A 1 220 ? 10.484 22.422 5.129 1 59.28 220 VAL A C 1
ATOM 1709 O O . VAL A 1 220 ? 10.125 23.125 6.074 1 59.28 220 VAL A O 1
ATOM 1712 N N . LEU A 1 221 ? 11.383 21.5 5.273 1 61.72 221 LEU A N 1
ATOM 1713 C CA . LEU A 1 221 ? 11.875 21.156 6.605 1 61.72 221 LEU A CA 1
ATOM 1714 C C . LEU A 1 221 ? 12.891 22.172 7.098 1 61.72 221 LEU A C 1
ATOM 1716 O O . LEU A 1 221 ? 13.148 22.266 8.297 1 61.72 221 LEU A O 1
ATOM 1720 N N . ALA A 1 222 ? 13.422 22.844 6.137 1 55.88 222 ALA A N 1
ATOM 1721 C CA . ALA A 1 222 ? 14.383 23.891 6.484 1 55.88 222 ALA A CA 1
ATOM 1722 C C . ALA A 1 222 ? 13.703 25.266 6.566 1 55.88 222 ALA A C 1
ATOM 1724 O O . ALA A 1 222 ? 13.984 26.047 7.469 1 55.88 222 ALA A O 1
ATOM 1725 N N . ASN A 1 223 ? 12.812 25.562 5.559 1 56.69 223 ASN A N 1
ATOM 1726 C CA . ASN A 1 223 ? 12.117 26.844 5.477 1 56.69 223 ASN A CA 1
ATOM 1727 C C . ASN A 1 223 ? 10.625 26.656 5.219 1 56.69 223 ASN A C 1
ATOM 1729 O O . ASN A 1 223 ? 10.203 26.516 4.074 1 56.69 223 ASN A O 1
ATOM 1733 N N . PRO A 1 224 ? 9.898 26.375 6.336 1 54.25 224 PRO A N 1
ATOM 1734 C CA . PRO A 1 224 ? 8.469 26.109 6.109 1 54.25 224 PRO A CA 1
ATOM 1735 C C . PRO A 1 224 ? 7.75 27.297 5.465 1 54.25 224 PRO A C 1
ATOM 1737 O O . PRO A 1 224 ? 8 28.453 5.832 1 54.25 224 PRO A O 1
ATOM 1740 N N . PRO A 1 225 ? 7.246 27.234 4.227 1 50.75 225 PRO A N 1
ATOM 1741 C CA . PRO A 1 225 ? 6.516 28.406 3.748 1 50.75 225 PRO A CA 1
ATOM 1742 C C . PRO A 1 225 ? 5.438 28.859 4.727 1 50.75 225 PRO A C 1
ATOM 1744 O O . PRO A 1 225 ? 4.82 28.047 5.402 1 50.75 225 PRO A O 1
ATOM 1747 N N . LEU A 1 226 ? 5.691 30.047 5.383 1 46.41 226 LEU A N 1
ATOM 1748 C CA . LEU A 1 226 ? 4.656 30.594 6.254 1 46.41 226 LEU A CA 1
ATOM 1749 C C . LEU A 1 226 ? 3.266 30.297 5.703 1 46.41 226 LEU A C 1
ATOM 1751 O O . LEU A 1 226 ? 2.387 29.844 6.438 1 46.41 226 LEU A O 1
ATOM 1755 N N . SER A 1 227 ? 2.666 31.219 4.832 1 42.09 227 SER A N 1
ATOM 1756 C CA . SER A 1 227 ? 1.311 31.266 4.293 1 42.09 227 SER A CA 1
ATOM 1757 C C . SER A 1 227 ? 1.089 30.172 3.254 1 42.09 227 SER A C 1
ATOM 1759 O O . SER A 1 227 ? 1.838 30.078 2.279 1 42.09 227 SER A O 1
ATOM 1761 N N . HIS A 1 228 ? 0.954 29.016 3.68 1 43.47 228 HIS A N 1
ATOM 1762 C CA . HIS A 1 228 ? 0.611 28.047 2.646 1 43.47 228 HIS A CA 1
ATOM 1763 C C . HIS A 1 228 ? -0.328 28.656 1.609 1 43.47 228 HIS A C 1
ATOM 1765 O O . HIS A 1 228 ? -1.475 28.984 1.922 1 43.47 228 HIS A O 1
ATOM 1771 N N . ASP A 1 229 ? 0.058 29.516 0.8 1 35.91 229 ASP A N 1
ATOM 1772 C CA . ASP A 1 229 ? -0.809 29.922 -0.298 1 35.91 229 ASP A CA 1
ATOM 1773 C C . ASP A 1 229 ? -1.562 28.734 -0.885 1 35.91 229 ASP A C 1
ATOM 1775 O O . ASP A 1 229 ? -1.062 28.062 -1.793 1 35.91 229 ASP A O 1
ATOM 1779 N N . GLU A 1 230 ? -1.969 27.922 -0.158 1 41.31 230 GLU A N 1
ATOM 1780 C CA . GLU A 1 230 ? -2.938 26.891 -0.506 1 41.31 230 GLU A CA 1
ATOM 1781 C C . GLU A 1 230 ? -3.977 27.406 -1.492 1 41.31 230 GLU A C 1
ATOM 1783 O O . GLU A 1 230 ? -4.883 26.688 -1.895 1 41.31 230 GLU A O 1
ATOM 1788 N N . GLY A 1 231 ? -4.176 28.672 -1.551 1 35.69 231 GLY A N 1
ATOM 1789 C CA . GLY A 1 231 ? -5.105 29.375 -2.432 1 35.69 231 GLY A CA 1
ATOM 1790 C C . GLY A 1 231 ? -5.059 28.859 -3.861 1 35.69 231 GLY A C 1
ATOM 1791 O O . GLY A 1 231 ? -6.023 29.016 -4.613 1 35.69 231 GLY A O 1
ATOM 1792 N N . SER A 1 232 ? -3.932 28.547 -4.375 1 37.44 232 SER A N 1
ATOM 1793 C CA . SER A 1 232 ? -3.916 28.266 -5.805 1 37.44 232 SER A CA 1
ATOM 1794 C C . SER A 1 232 ? -4.582 26.922 -6.105 1 37.44 232 SER A C 1
ATOM 1796 O O . SER A 1 232 ? -5.289 26.797 -7.109 1 37.44 232 SER A O 1
ATOM 1798 N N . LEU A 1 233 ? -4.328 25.906 -5.418 1 37.91 233 LEU A N 1
ATOM 1799 C CA . LEU A 1 233 ? -5 24.672 -5.809 1 37.91 233 LEU A CA 1
ATOM 1800 C C . LEU A 1 233 ? -6.457 24.688 -5.352 1 37.91 233 LEU A C 1
ATOM 1802 O O . LEU A 1 233 ? -7.328 24.141 -6.035 1 37.91 233 LEU A O 1
ATOM 1806 N N . LEU A 1 234 ? -6.84 25.172 -4.211 1 35.72 234 LEU A N 1
ATOM 1807 C CA . LEU A 1 234 ? -8.227 25.281 -3.777 1 35.72 234 LEU A CA 1
ATOM 1808 C C . LEU A 1 234 ? -8.906 26.469 -4.449 1 35.72 234 LEU A C 1
ATOM 1810 O O . LEU A 1 234 ? -10.141 26.578 -4.422 1 35.72 234 LEU A O 1
ATOM 1814 N N . GLN A 1 235 ? -8.328 27.641 -4.703 1 34.62 235 GLN A N 1
ATOM 1815 C CA . GLN A 1 235 ? -9.008 28.734 -5.41 1 34.62 235 GLN A CA 1
ATOM 1816 C C . GLN A 1 235 ? -9.609 28.234 -6.723 1 34.62 235 GLN A C 1
ATOM 1818 O O . GLN A 1 235 ? -10.477 28.906 -7.301 1 34.62 235 GLN A O 1
ATOM 1823 N N . VAL A 1 236 ? -9.008 27.359 -7.336 1 33.91 236 VAL A N 1
ATOM 1824 C CA . VAL A 1 236 ? -9.656 26.938 -8.57 1 33.91 236 VAL A CA 1
ATOM 1825 C C . VAL A 1 236 ? -10.859 26.047 -8.242 1 33.91 236 VAL A C 1
ATOM 1827 O O . VAL A 1 236 ? -11.617 25.672 -9.141 1 33.91 236 VAL A O 1
ATOM 1830 N N . ALA A 1 237 ? -11.016 25.547 -7.023 1 33.16 237 ALA A N 1
ATOM 1831 C CA . ALA A 1 237 ? -12.336 24.938 -6.848 1 33.16 237 ALA A CA 1
ATOM 1832 C C . ALA A 1 237 ? -13.383 26 -6.52 1 33.16 237 ALA A C 1
ATOM 1834 O O . ALA A 1 237 ? -13.094 26.969 -5.824 1 33.16 237 ALA A O 1
ATOM 1835 N N . MET B 1 1 ? 34.969 34.875 8.719 1 27.28 1 MET B N 1
ATOM 1836 C CA . MET B 1 1 ? 33.531 34.719 8.938 1 27.28 1 MET B CA 1
ATOM 1837 C C . MET B 1 1 ? 33.062 33.406 8.305 1 27.28 1 MET B C 1
ATOM 1839 O O . MET B 1 1 ? 31.938 32.969 8.57 1 27.28 1 MET B O 1
ATOM 1843 N N . LEU B 1 2 ? 33.75 32.906 7.246 1 31.66 2 LEU B N 1
ATOM 1844 C CA . LEU B 1 2 ? 33.469 31.656 6.566 1 31.66 2 LEU B CA 1
ATOM 1845 C C . LEU B 1 2 ? 33.688 30.469 7.5 1 31.66 2 LEU B C 1
ATOM 1847 O O . LEU B 1 2 ? 33.25 29.359 7.207 1 31.66 2 LEU B O 1
ATOM 1851 N N . LYS B 1 3 ? 34.531 30.484 8.508 1 35.59 3 LYS B N 1
ATOM 1852 C CA . LYS B 1 3 ? 34.969 29.375 9.383 1 35.59 3 LYS B CA 1
ATOM 1853 C C . LYS B 1 3 ? 33.781 28.875 10.219 1 35.59 3 LYS B C 1
ATOM 1855 O O . LYS B 1 3 ? 33.75 27.688 10.57 1 35.59 3 LYS B O 1
ATOM 1860 N N . SER B 1 4 ? 32.969 29.766 10.766 1 33.22 4 SER B N 1
ATOM 1861 C CA . SER B 1 4 ? 31.984 29.344 11.75 1 33.22 4 SER B CA 1
ATOM 1862 C C . SER B 1 4 ? 30.859 28.562 11.102 1 33.22 4 SER B C 1
ATOM 1864 O O . SER B 1 4 ? 29.953 28.078 11.789 1 33.22 4 SER B O 1
ATOM 1866 N N . LEU B 1 5 ? 30.625 28.797 9.781 1 33.06 5 LEU B N 1
ATOM 1867 C CA . LEU B 1 5 ? 29.469 28.125 9.195 1 33.06 5 LEU B CA 1
ATOM 1868 C C . LEU B 1 5 ? 29.688 26.609 9.18 1 33.06 5 LEU B C 1
ATOM 1870 O O . LEU B 1 5 ? 28.75 25.844 8.992 1 33.06 5 LEU B O 1
ATOM 1874 N N . ASN B 1 6 ? 30.938 26.125 9.117 1 34.03 6 ASN B N 1
ATOM 1875 C CA . ASN B 1 6 ? 31.281 24.719 8.945 1 34.03 6 ASN B CA 1
ATOM 1876 C C . ASN B 1 6 ? 30.875 23.891 10.148 1 34.03 6 ASN B C 1
ATOM 1878 O O . ASN B 1 6 ? 30.812 22.656 10.07 1 34.03 6 ASN B O 1
ATOM 1882 N N . ASP B 1 7 ? 31 24.312 11.367 1 35.34 7 ASP B N 1
ATOM 1883 C CA . ASP B 1 7 ? 30.938 23.453 12.547 1 35.34 7 ASP B CA 1
ATOM 1884 C C . ASP B 1 7 ? 29.516 22.984 12.828 1 35.34 7 ASP B C 1
ATOM 1886 O O . ASP B 1 7 ? 29.297 22.203 13.742 1 35.34 7 ASP B O 1
ATOM 1890 N N . LYS B 1 8 ? 28.5 23.828 12.617 1 37.78 8 LYS B N 1
ATOM 1891 C CA . LYS B 1 8 ? 27.188 23.297 12.945 1 37.78 8 LYS B CA 1
ATOM 1892 C C . LYS B 1 8 ? 26.781 22.172 12 1 37.78 8 LYS B C 1
ATOM 1894 O O . LYS B 1 8 ? 26.109 22.422 10.992 1 37.78 8 LYS B O 1
ATOM 1899 N N . GLY B 1 9 ? 27.656 21.328 11.555 1 35.06 9 GLY B N 1
ATOM 1900 C CA . GLY B 1 9 ? 27.469 20.156 10.719 1 35.06 9 GLY B CA 1
ATOM 1901 C C . GLY B 1 9 ? 26.328 19.266 11.18 1 35.06 9 GLY B C 1
ATOM 1902 O O . GLY B 1 9 ? 26.375 18.703 12.273 1 35.06 9 GLY B O 1
ATOM 1903 N N . TYR B 1 10 ? 25.094 19.641 10.961 1 37.81 10 TYR B N 1
ATOM 1904 C CA . TYR B 1 10 ? 23.969 18.719 11.094 1 37.81 10 TYR B CA 1
ATOM 1905 C C . TYR B 1 10 ? 24.391 17.312 10.688 1 37.81 10 TYR B C 1
ATOM 1907 O O . TYR B 1 10 ? 24.609 17.031 9.5 1 37.81 10 TYR B O 1
ATOM 1915 N N . ASN B 1 11 ? 25.422 16.781 11.305 1 39.56 11 ASN B N 1
ATOM 1916 C CA . ASN B 1 11 ? 25.703 15.375 11.039 1 39.56 11 ASN B CA 1
ATOM 1917 C C . ASN B 1 11 ? 24.453 14.516 11.109 1 39.56 11 ASN B C 1
ATOM 1919 O O . ASN B 1 11 ? 24.109 13.984 12.164 1 39.56 11 ASN B O 1
ATOM 1923 N N . THR B 1 12 ? 23.469 14.891 10.461 1 39.34 12 THR B N 1
ATOM 1924 C CA . THR B 1 12 ? 22.219 14.141 10.305 1 39.34 12 THR B CA 1
ATOM 1925 C C . THR B 1 12 ? 22.5 12.641 10.18 1 39.34 12 THR B C 1
ATOM 1927 O O . THR B 1 12 ? 21.609 11.82 10.383 1 39.34 12 THR B O 1
ATOM 1930 N N . LEU B 1 13 ? 23.703 12.375 9.617 1 41.97 13 LEU B N 1
ATOM 1931 C CA . LEU B 1 13 ? 23.969 10.953 9.398 1 41.97 13 LEU B CA 1
ATOM 1932 C C . LEU B 1 13 ? 24.578 10.312 10.633 1 41.97 13 LEU B C 1
ATOM 1934 O O . LEU B 1 13 ? 25.203 9.25 10.547 1 41.97 13 LEU B O 1
ATOM 1938 N N . ALA B 1 14 ? 24.969 11.039 11.617 1 43.28 14 ALA B N 1
ATOM 1939 C CA . ALA B 1 14 ? 25.5 10.273 12.742 1 43.28 14 ALA B CA 1
ATOM 1940 C C . ALA B 1 14 ? 24.547 9.141 13.133 1 43.28 14 ALA B C 1
ATOM 1942 O O . ALA B 1 14 ? 23.406 9.383 13.539 1 43.28 14 ALA B O 1
ATOM 1943 N N . ILE B 1 15 ? 24.766 7.965 12.539 1 49.5 15 ILE B N 1
ATOM 1944 C CA . ILE B 1 15 ? 24.047 6.711 12.734 1 49.5 15 ILE B CA 1
ATOM 1945 C C . ILE B 1 15 ? 23.922 6.414 14.227 1 49.5 15 ILE B C 1
ATOM 1947 O O . ILE B 1 15 ? 24.812 5.812 14.82 1 49.5 15 ILE B O 1
ATOM 1951 N N . ASN B 1 16 ? 23.484 7.301 15.039 1 57.5 16 ASN B N 1
ATOM 1952 C CA . ASN B 1 16 ? 23.141 6.816 16.375 1 57.5 16 ASN B CA 1
ATOM 1953 C C . ASN B 1 16 ? 21.984 5.82 16.328 1 57.5 16 ASN B C 1
ATOM 1955 O O . ASN B 1 16 ? 21.031 6.012 15.578 1 57.5 16 ASN B O 1
ATOM 1959 N N . THR B 1 17 ? 22.312 4.598 16.688 1 64.69 17 THR B N 1
ATOM 1960 C CA . THR B 1 17 ? 21.297 3.568 16.812 1 64.69 17 THR B CA 1
ATOM 1961 C C . THR B 1 17 ? 20.062 4.125 17.516 1 64.69 17 THR B C 1
ATOM 1963 O O . THR B 1 17 ? 20.172 4.887 18.484 1 64.69 17 THR B O 1
ATOM 1966 N N . PRO B 1 18 ? 19.047 3.982 16.828 1 70.88 18 PRO B N 1
ATOM 1967 C CA . PRO B 1 18 ? 17.828 4.457 17.484 1 70.88 18 PRO B CA 1
ATOM 1968 C C . PRO B 1 18 ? 17.688 3.924 18.906 1 70.88 18 PRO B C 1
ATOM 1970 O O . PRO B 1 18 ? 18.078 2.789 19.188 1 70.88 18 PRO B O 1
ATOM 1973 N N . SER B 1 19 ? 17.391 4.801 19.844 1 80.81 19 SER B N 1
ATOM 1974 C CA . SER B 1 19 ? 17.109 4.41 21.219 1 80.81 19 SER B CA 1
ATOM 1975 C C . SER B 1 19 ? 15.883 3.516 21.312 1 80.81 19 SER B C 1
ATOM 1977 O O . SER B 1 19 ? 15.055 3.494 20.391 1 80.81 19 SER B O 1
ATOM 1979 N N . PHE B 1 20 ? 15.797 2.641 22.219 1 84.88 20 PHE B N 1
ATOM 1980 C CA . PHE B 1 20 ? 14.68 1.74 22.453 1 84.88 20 PHE B CA 1
ATOM 1981 C C . PHE B 1 20 ? 13.375 2.52 22.562 1 84.88 20 PHE B C 1
ATOM 1983 O O . PHE B 1 20 ? 12.336 2.07 22.078 1 84.88 20 PHE B O 1
ATOM 1990 N N . LYS B 1 21 ? 13.477 3.662 23.109 1 83.81 21 LYS B N 1
ATOM 1991 C CA . LYS B 1 21 ? 12.297 4.508 23.25 1 83.81 21 LYS B CA 1
ATOM 1992 C C . LYS B 1 21 ? 11.789 4.988 21.906 1 83.81 21 LYS B C 1
ATOM 1994 O O . LYS B 1 21 ? 10.578 5.035 21.672 1 83.81 21 LYS B O 1
ATOM 1999 N N . GLN B 1 22 ? 12.742 5.246 21.016 1 83.81 22 GLN B N 1
ATOM 2000 C CA . GLN B 1 22 ? 12.375 5.695 19.672 1 83.81 22 GLN B CA 1
ATOM 2001 C C . GLN B 1 22 ? 11.727 4.57 18.875 1 83.81 22 GLN B C 1
ATOM 2003 O O . GLN B 1 22 ? 10.773 4.805 18.125 1 83.81 22 GLN B O 1
ATOM 2008 N N . ILE B 1 23 ? 12.188 3.451 19.109 1 86.25 23 ILE B N 1
ATOM 2009 C CA . ILE B 1 23 ? 11.641 2.285 18.422 1 86.25 23 ILE B CA 1
ATOM 2010 C C . ILE B 1 23 ? 10.203 2.045 18.859 1 86.25 23 ILE B C 1
ATOM 2012 O O . ILE B 1 23 ? 9.312 1.866 18.031 1 86.25 23 ILE B O 1
ATOM 2016 N N . ILE B 1 24 ? 9.969 2.055 20.141 1 84 24 ILE B N 1
ATOM 2017 C CA . ILE B 1 24 ? 8.641 1.816 20.688 1 84 24 ILE B CA 1
ATOM 2018 C C . ILE B 1 24 ? 7.684 2.914 20.219 1 84 24 ILE B C 1
ATOM 2020 O O .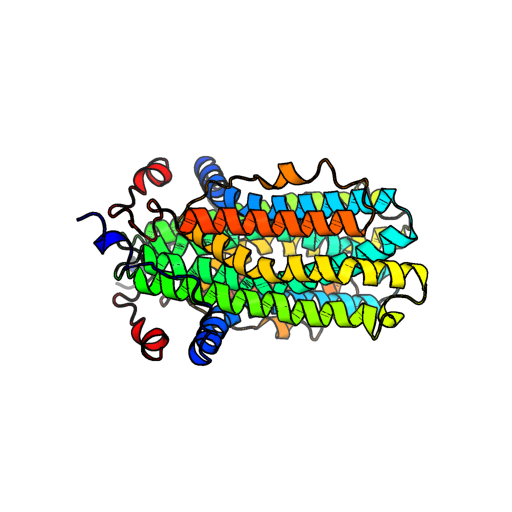 ILE B 1 24 ? 6.523 2.641 19.891 1 84 24 ILE B O 1
ATOM 2024 N N . PHE B 1 25 ? 8.266 4.062 20.141 1 84.19 25 PHE B N 1
ATOM 2025 C CA . PHE B 1 25 ? 7.465 5.199 19.703 1 84.19 25 PHE B CA 1
ATOM 2026 C C . PHE B 1 25 ? 6.984 5 18.266 1 84.19 25 PHE B C 1
ATOM 2028 O O . PHE B 1 25 ? 5.789 5.113 17.984 1 84.19 25 PHE B O 1
ATOM 2035 N N . ILE B 1 26 ? 7.867 4.594 17.422 1 86 26 ILE B N 1
ATOM 2036 C CA . ILE B 1 26 ? 7.531 4.438 16.016 1 86 26 ILE B CA 1
ATOM 2037 C C . ILE B 1 26 ? 6.602 3.24 15.836 1 86 26 ILE B C 1
ATOM 2039 O O . ILE B 1 26 ? 5.664 3.287 15.039 1 86 26 ILE B O 1
ATOM 2043 N N . ILE B 1 27 ? 6.824 2.236 16.578 1 85.62 27 ILE B N 1
ATOM 2044 C CA . ILE B 1 27 ? 5.98 1.051 16.484 1 85.62 27 ILE B CA 1
ATOM 2045 C C . ILE B 1 27 ? 4.551 1.406 16.906 1 85.62 27 ILE B C 1
ATOM 2047 O O . ILE B 1 27 ? 3.59 0.965 16.266 1 85.62 27 ILE B O 1
ATOM 2051 N N . ASN B 1 28 ? 4.438 2.219 17.875 1 82.5 28 ASN B N 1
ATOM 2052 C CA . ASN B 1 28 ? 3.113 2.621 18.328 1 82.5 28 ASN B CA 1
ATOM 2053 C C . ASN B 1 28 ? 2.391 3.473 17.297 1 82.5 28 ASN B C 1
ATOM 2055 O O . ASN B 1 28 ? 1.165 3.408 17.172 1 82.5 28 ASN B O 1
ATOM 2059 N N . LEU B 1 29 ? 3.176 4.18 16.547 1 81.75 29 LEU B N 1
ATOM 2060 C CA . LEU B 1 29 ? 2.582 5.012 15.508 1 81.75 29 LEU B CA 1
ATOM 2061 C C . LEU B 1 29 ? 2.193 4.176 14.297 1 81.75 29 LEU B C 1
ATOM 2063 O O . LEU B 1 29 ? 1.148 4.406 13.68 1 81.75 29 LEU B O 1
ATOM 2067 N N . ALA B 1 30 ? 3.018 3.225 14.062 1 85.88 30 ALA B N 1
ATOM 2068 C CA . ALA B 1 30 ? 2.871 2.461 12.828 1 85.88 30 ALA B CA 1
ATOM 2069 C C . ALA B 1 30 ? 1.949 1.262 13.031 1 85.88 30 ALA B C 1
ATOM 2071 O O . ALA B 1 30 ? 1.409 0.716 12.062 1 85.88 30 ALA B O 1
ATOM 2072 N N . ALA B 1 31 ? 1.735 0.882 14.219 1 84.19 31 ALA B N 1
ATOM 2073 C CA . ALA B 1 31 ? 1.029 -0.356 14.531 1 84.19 31 ALA B CA 1
ATOM 2074 C C . ALA B 1 31 ? -0.42 -0.299 14.055 1 84.19 31 ALA B C 1
ATOM 2076 O O . ALA B 1 31 ? -0.902 -1.227 13.406 1 84.19 31 ALA B O 1
ATOM 2077 N N . PRO B 1 32 ? -1.068 0.784 14.352 1 79.19 32 PRO B N 1
ATOM 2078 C CA . PRO B 1 32 ? -2.453 0.834 13.883 1 79.19 32 PRO B CA 1
ATOM 2079 C C . PRO B 1 32 ? -2.561 0.769 12.359 1 79.19 32 PRO B C 1
ATOM 2081 O O . PRO B 1 32 ? -3.506 0.18 11.828 1 79.19 32 PRO B O 1
ATOM 2084 N N . ILE B 1 33 ? -1.675 1.312 11.734 1 82.25 33 ILE B N 1
ATOM 2085 C CA . ILE B 1 33 ? -1.644 1.303 10.273 1 82.25 33 ILE B CA 1
ATOM 2086 C C . ILE B 1 33 ? -1.373 -0.114 9.773 1 82.25 33 ILE B C 1
ATOM 2088 O O . ILE B 1 33 ? -2.076 -0.611 8.891 1 82.25 33 ILE B O 1
ATOM 2092 N N . ALA B 1 34 ? -0.471 -0.735 10.367 1 86.31 34 ALA B N 1
ATOM 2093 C CA . ALA B 1 34 ? -0.105 -2.102 10.008 1 86.31 34 ALA B CA 1
ATOM 2094 C C . ALA B 1 34 ? -1.256 -3.066 10.281 1 86.31 34 ALA B C 1
ATOM 2096 O O . ALA B 1 34 ? -1.472 -4.016 9.516 1 86.31 34 ALA B O 1
ATOM 2097 N N . LEU B 1 35 ? -1.962 -2.795 11.234 1 83.06 35 LEU B N 1
ATOM 2098 C CA . LEU B 1 35 ? -3.049 -3.684 11.633 1 83.06 35 LEU B CA 1
ATOM 2099 C C . LEU B 1 35 ? -4.148 -3.707 10.578 1 83.06 35 LEU B C 1
ATOM 2101 O O . LEU B 1 35 ? -4.746 -4.754 10.32 1 83.06 35 LEU B O 1
ATOM 2105 N N . THR B 1 36 ? -4.395 -2.586 9.961 1 79.88 36 THR B N 1
ATOM 2106 C CA . THR B 1 36 ? -5.398 -2.559 8.906 1 79.88 36 THR B CA 1
ATOM 2107 C C . THR B 1 36 ? -4.953 -3.404 7.715 1 79.88 36 THR B C 1
ATOM 2109 O O . THR B 1 36 ? -5.758 -4.141 7.137 1 79.88 36 THR B O 1
ATOM 2112 N N . MET B 1 37 ? -3.719 -3.375 7.434 1 84.69 37 MET B N 1
ATOM 2113 C CA . MET B 1 37 ? -3.162 -4.156 6.332 1 84.69 37 MET B CA 1
ATOM 2114 C C . MET B 1 37 ? -3.197 -5.648 6.656 1 84.69 37 MET B C 1
ATOM 2116 O O . MET B 1 37 ? -3.596 -6.457 5.816 1 84.69 37 MET B O 1
ATOM 2120 N N . VAL B 1 38 ? -2.82 -5.93 7.809 1 85.38 38 VAL B N 1
ATOM 2121 C CA . VAL B 1 38 ? -2.752 -7.324 8.234 1 85.38 38 VAL B CA 1
ATOM 2122 C C . VAL B 1 38 ? -4.156 -7.918 8.305 1 85.38 38 VAL B C 1
ATOM 2124 O O . VAL B 1 38 ? -4.371 -9.07 7.934 1 85.38 38 VAL B O 1
ATOM 2127 N N . SER B 1 39 ? -5.055 -7.102 8.781 1 84.88 39 SER B N 1
ATOM 2128 C CA . SER B 1 39 ? -6.438 -7.562 8.859 1 84.88 39 SER B CA 1
ATOM 2129 C C . SER B 1 39 ? -6.965 -7.945 7.477 1 84.88 39 SER B C 1
ATOM 2131 O O . SER B 1 39 ? -7.602 -8.992 7.32 1 84.88 39 SER B O 1
ATOM 2133 N N . ASN B 1 40 ? -6.68 -7.164 6.488 1 86.12 40 ASN B N 1
ATOM 2134 C CA . ASN B 1 40 ? -7.102 -7.48 5.125 1 86.12 40 ASN B CA 1
ATOM 2135 C C . ASN B 1 40 ? -6.445 -8.758 4.617 1 86.12 40 ASN B C 1
ATOM 2137 O O . ASN B 1 40 ? -7.125 -9.641 4.078 1 86.12 40 ASN B O 1
ATOM 2141 N N . ILE B 1 41 ? -5.25 -8.898 4.879 1 87.12 41 ILE B N 1
ATOM 2142 C CA . ILE B 1 41 ? -4.504 -10.047 4.387 1 87.12 41 ILE B CA 1
ATOM 2143 C C . ILE B 1 41 ? -5 -11.32 5.074 1 87.12 41 ILE B C 1
ATOM 2145 O O . ILE B 1 41 ? -5.164 -12.359 4.43 1 87.12 41 ILE B O 1
ATOM 2149 N N . LEU B 1 42 ? -5.164 -11.195 6.301 1 86.25 42 LEU B N 1
ATOM 2150 C CA . LEU B 1 42 ? -5.664 -12.344 7.055 1 86.25 42 LEU B CA 1
ATOM 2151 C C . LEU B 1 42 ? -7.023 -12.789 6.527 1 86.25 42 LEU B C 1
ATOM 2153 O O . LEU B 1 42 ? -7.27 -13.984 6.363 1 86.25 42 LEU B O 1
ATOM 2157 N N . PHE B 1 43 ? -7.82 -11.859 6.238 1 90.19 43 PHE B N 1
ATOM 2158 C CA . PHE B 1 43 ? -9.148 -12.211 5.746 1 90.19 43 PHE B CA 1
ATOM 2159 C C . PHE B 1 43 ? -9.062 -12.852 4.367 1 90.19 43 PHE B C 1
ATOM 2161 O O . PHE B 1 43 ? -9.758 -13.828 4.09 1 90.19 43 PHE B O 1
ATOM 2168 N N . TYR B 1 44 ? -8.266 -12.32 3.51 1 90.56 44 TYR B N 1
ATOM 2169 C CA . TYR B 1 44 ? -8.062 -12.922 2.193 1 90.56 44 TYR B CA 1
ATOM 2170 C C . TYR B 1 44 ? -7.559 -14.352 2.318 1 90.56 44 TYR B C 1
ATOM 2172 O O . TYR B 1 44 ? -8 -15.234 1.581 1 90.56 44 TYR B O 1
ATOM 2180 N N . THR B 1 45 ? -6.688 -14.516 3.297 1 87.81 45 THR B N 1
ATOM 2181 C CA . THR B 1 45 ? -6.102 -15.836 3.496 1 87.81 45 THR B CA 1
ATOM 2182 C C . THR B 1 45 ? -7.148 -16.828 4.012 1 87.81 45 THR B C 1
ATOM 2184 O O . THR B 1 45 ? -7.191 -17.969 3.578 1 87.81 45 THR B O 1
ATOM 2187 N N . ILE B 1 46 ? -7.965 -16.359 4.863 1 88 46 ILE B N 1
ATOM 2188 C CA . ILE B 1 46 ? -9.023 -17.203 5.406 1 88 46 ILE B CA 1
ATOM 2189 C C . ILE B 1 46 ? -9.961 -17.641 4.281 1 88 46 ILE B C 1
ATOM 2191 O O . ILE B 1 46 ? -10.289 -18.828 4.172 1 88 46 ILE B O 1
ATOM 2195 N N . ILE B 1 47 ? -10.273 -16.75 3.43 1 89.88 47 ILE B N 1
ATOM 2196 C CA . ILE B 1 47 ? -11.18 -17.078 2.332 1 89.88 47 ILE B CA 1
ATOM 2197 C C . ILE B 1 47 ? -10.492 -18.047 1.37 1 89.88 47 ILE B C 1
ATOM 2199 O O . ILE B 1 47 ? -11.125 -18.969 0.849 1 89.88 47 ILE B O 1
ATOM 2203 N N . SER B 1 48 ? -9.273 -17.875 1.148 1 90.44 48 SER B N 1
ATOM 2204 C CA . SER B 1 48 ? -8.523 -18.781 0.285 1 90.44 48 SER B CA 1
ATOM 2205 C C . SER B 1 48 ? -8.438 -20.172 0.886 1 90.44 48 SER B C 1
ATOM 2207 O O . SER B 1 48 ? -8.516 -21.172 0.164 1 90.44 48 SER B O 1
ATOM 2209 N N . PHE B 1 49 ? -8.281 -20.25 2.172 1 87.5 49 PHE B N 1
ATOM 2210 C CA . PHE B 1 49 ? -8.234 -21.531 2.863 1 87.5 49 PHE B CA 1
ATOM 2211 C C . PHE B 1 49 ? -9.578 -22.25 2.754 1 87.5 49 PHE B C 1
ATOM 2213 O O . PHE B 1 49 ? -9.617 -23.469 2.553 1 87.5 49 PHE B O 1
ATOM 2220 N N . LEU B 1 50 ? -10.609 -21.531 2.852 1 86.44 50 LEU B N 1
ATOM 2221 C CA . LEU B 1 50 ? -11.945 -22.109 2.705 1 86.44 50 LEU B CA 1
ATOM 2222 C C . LEU B 1 50 ? -12.164 -22.625 1.286 1 86.44 50 LEU B C 1
ATOM 2224 O O . LEU B 1 50 ? -12.781 -23.672 1.089 1 86.44 50 LEU B O 1
ATOM 2228 N N . ALA B 1 51 ? -11.617 -21.938 0.312 1 89 51 ALA B N 1
ATOM 2229 C CA . ALA B 1 51 ? -11.75 -22.344 -1.085 1 89 51 ALA B CA 1
ATOM 2230 C C . ALA B 1 51 ? -10.984 -23.625 -1.356 1 89 51 ALA B C 1
ATOM 2232 O O . ALA B 1 51 ? -11.383 -24.422 -2.209 1 89 51 ALA B O 1
ATOM 2233 N N . THR B 1 52 ? -9.875 -23.828 -0.642 1 87.44 52 THR B N 1
ATOM 2234 C CA . THR B 1 52 ? -9.086 -25.047 -0.814 1 87.44 52 THR B CA 1
ATOM 2235 C C . THR B 1 52 ? -9.891 -26.266 -0.401 1 87.44 52 THR B C 1
ATOM 2237 O O . THR B 1 52 ? -9.781 -27.328 -1.021 1 87.44 52 THR B O 1
ATOM 2240 N N . SER B 1 53 ? -10.742 -26.125 0.551 1 88.12 53 SER B N 1
ATOM 2241 C CA . SER B 1 53 ? -11.523 -27.25 1.06 1 88.12 53 SER B CA 1
ATOM 2242 C C . SER B 1 53 ? -12.672 -27.594 0.119 1 88.12 53 SER B C 1
ATOM 2244 O O . SER B 1 53 ? -13.258 -28.672 0.215 1 88.12 53 SER B O 1
ATOM 2246 N N . LEU B 1 54 ? -13.016 -26.797 -0.823 1 89.81 54 LEU B N 1
ATOM 2247 C CA . LEU B 1 54 ? -14.164 -26.984 -1.705 1 89.81 54 LEU B CA 1
ATOM 2248 C C . LEU B 1 54 ? -13.758 -27.75 -2.965 1 89.81 54 LEU B C 1
ATOM 2250 O O . LEU B 1 54 ? -14.617 -28.219 -3.711 1 89.81 54 LEU B O 1
ATOM 2254 N N . GLY B 1 55 ? -12.367 -27.875 -3.279 1 90.38 55 GLY B N 1
ATOM 2255 C CA . GLY B 1 55 ? -11.922 -28.656 -4.422 1 90.38 55 GLY B CA 1
ATOM 2256 C C . GLY B 1 55 ? -11 -27.891 -5.348 1 90.38 55 GLY B C 1
ATOM 2257 O O . GLY B 1 55 ? -10.883 -26.672 -5.25 1 90.38 55 GLY B O 1
ATOM 2258 N N . PRO B 1 56 ? -10.445 -28.609 -6.238 1 91.88 56 PRO B N 1
ATOM 2259 C CA . PRO B 1 56 ? -9.445 -28 -7.117 1 91.88 56 PRO B CA 1
ATOM 2260 C C . PRO B 1 56 ? -10.062 -27.016 -8.117 1 91.88 56 PRO B C 1
ATOM 2262 O O . PRO B 1 56 ? -9.461 -25.984 -8.43 1 91.88 56 PRO B O 1
ATOM 2265 N N . VAL B 1 57 ? -11.172 -27.375 -8.672 1 92.81 57 VAL B N 1
ATOM 2266 C CA . VAL B 1 57 ? -11.844 -26.516 -9.633 1 92.81 57 VAL B CA 1
ATOM 2267 C C . VAL B 1 57 ? -12.234 -25.203 -8.969 1 92.81 57 VAL B C 1
ATOM 2269 O O . VAL B 1 57 ? -12 -24.125 -9.523 1 92.81 57 VAL B O 1
ATOM 2272 N N . THR B 1 58 ? -12.789 -25.266 -7.758 1 92.62 58 THR B N 1
ATOM 2273 C CA . THR B 1 58 ? -13.219 -24.094 -7.004 1 92.62 58 THR B CA 1
ATOM 2274 C C . THR B 1 58 ? -12.016 -23.25 -6.582 1 92.62 58 THR B C 1
ATOM 2276 O O . THR B 1 58 ? -12.062 -22.016 -6.629 1 92.62 58 THR B O 1
ATOM 2279 N N . LEU B 1 59 ? -10.992 -23.922 -6.195 1 93 59 LEU B N 1
ATOM 2280 C CA . LEU B 1 59 ? -9.789 -23.219 -5.773 1 93 59 LEU B CA 1
ATOM 2281 C C . LEU B 1 59 ? -9.18 -22.438 -6.938 1 93 59 LEU B C 1
ATOM 2283 O O . LEU B 1 59 ? -8.742 -21.297 -6.77 1 93 59 LEU B O 1
ATOM 2287 N N . ALA B 1 60 ? -9.109 -23.109 -8.094 1 93.56 60 ALA B N 1
ATOM 2288 C CA . ALA B 1 60 ? -8.578 -22.453 -9.281 1 93.56 60 ALA B CA 1
ATOM 2289 C C . ALA B 1 60 ? -9.375 -21.203 -9.617 1 93.56 60 ALA B C 1
ATOM 2291 O O . ALA B 1 60 ? -8.805 -20.141 -9.906 1 93.56 60 ALA B O 1
ATOM 2292 N N . ALA B 1 61 ? -10.633 -21.281 -9.547 1 94.94 61 ALA B N 1
ATOM 2293 C CA . ALA B 1 61 ? -11.5 -20.141 -9.812 1 94.94 61 ALA B CA 1
ATOM 2294 C C . ALA B 1 61 ? -11.273 -19.031 -8.789 1 94.94 61 ALA B C 1
ATOM 2296 O O . ALA B 1 61 ? -11.18 -17.844 -9.148 1 94.94 61 ALA B O 1
ATOM 2297 N N . HIS B 1 62 ? -11.188 -19.438 -7.531 1 94.62 62 HIS B N 1
ATOM 2298 C CA . HIS B 1 62 ? -10.961 -18.484 -6.457 1 94.62 62 HIS B CA 1
ATOM 2299 C C . HIS B 1 62 ? -9.656 -17.734 -6.668 1 94.62 62 HIS B C 1
ATOM 2301 O O . HIS B 1 62 ? -9.602 -16.516 -6.484 1 94.62 62 HIS B O 1
ATOM 2307 N N . GLN B 1 63 ? -8.672 -18.359 -7.051 1 93.12 63 GLN B N 1
ATOM 2308 C CA . GLN B 1 63 ? -7.355 -17.766 -7.203 1 93.12 63 GLN B CA 1
ATOM 2309 C C . GLN B 1 63 ? -7.348 -16.719 -8.312 1 93.12 63 GLN B C 1
ATOM 2311 O O . GLN B 1 63 ? -6.746 -15.648 -8.172 1 93.12 63 GLN B O 1
ATOM 2316 N N . VAL B 1 64 ? -7.953 -17.047 -9.391 1 92.62 64 VAL B N 1
ATOM 2317 C CA . VAL B 1 64 ? -8.047 -16.094 -10.492 1 92.62 64 VAL B CA 1
ATOM 2318 C C . VAL B 1 64 ? -8.789 -14.852 -10.031 1 92.62 64 VAL B C 1
ATOM 2320 O O . VAL B 1 64 ? -8.32 -13.727 -10.242 1 92.62 64 VAL B O 1
ATOM 2323 N N . MET B 1 65 ? -9.898 -15.07 -9.375 1 95.62 65 MET B N 1
ATOM 2324 C CA . MET B 1 65 ? -10.734 -13.945 -8.945 1 95.62 65 MET B CA 1
ATOM 2325 C C . MET B 1 65 ? -10.039 -13.125 -7.867 1 95.62 65 MET B C 1
ATOM 2327 O O . MET B 1 65 ? -10.164 -11.906 -7.836 1 95.62 65 MET B O 1
ATOM 2331 N N . MET B 1 66 ? -9.328 -13.789 -6.996 1 95.19 66 MET B N 1
ATOM 2332 C CA . MET B 1 66 ? -8.586 -13.086 -5.953 1 95.19 66 MET B CA 1
ATOM 2333 C C . MET B 1 66 ? -7.473 -12.242 -6.559 1 95.19 66 MET B C 1
ATOM 2335 O O . MET B 1 66 ? -7.203 -11.133 -6.086 1 95.19 66 MET B O 1
ATOM 2339 N N . GLY B 1 67 ? -6.863 -12.781 -7.523 1 93.12 67 GLY B N 1
ATOM 2340 C CA . GLY B 1 67 ? -5.859 -12.008 -8.234 1 93.12 67 GLY B CA 1
ATOM 2341 C C . GLY B 1 67 ? -6.414 -10.734 -8.844 1 93.12 67 GLY B C 1
ATOM 2342 O O . GLY B 1 67 ? -5.812 -9.664 -8.719 1 93.12 67 GLY B O 1
ATOM 2343 N N . LEU B 1 68 ? -7.496 -10.906 -9.461 1 93.5 68 LEU B N 1
ATOM 2344 C CA . LEU B 1 68 ? -8.164 -9.758 -10.055 1 93.5 68 LEU B CA 1
ATOM 2345 C C . LEU B 1 68 ? -8.586 -8.758 -8.984 1 93.5 68 LEU B C 1
ATOM 2347 O O . LEU B 1 68 ? -8.477 -7.543 -9.188 1 93.5 68 LEU B O 1
ATOM 2351 N N . TYR B 1 69 ? -9.047 -9.312 -7.906 1 96.19 69 TYR B N 1
ATOM 2352 C CA . TYR B 1 69 ? -9.492 -8.469 -6.797 1 96.19 69 TYR B CA 1
ATOM 2353 C C . TYR B 1 69 ? -8.344 -7.625 -6.262 1 96.19 69 TYR B C 1
ATOM 2355 O O . TYR B 1 69 ? -8.484 -6.41 -6.094 1 96.19 69 TYR B O 1
ATOM 2363 N N . ILE B 1 70 ? -7.25 -8.18 -6.059 1 92.38 70 ILE B N 1
ATOM 2364 C CA . ILE B 1 70 ? -6.082 -7.488 -5.516 1 92.38 70 ILE B CA 1
ATOM 2365 C C . ILE B 1 70 ? -5.602 -6.43 -6.508 1 92.38 70 ILE B C 1
ATOM 2367 O O . ILE B 1 70 ? -5.262 -5.312 -6.113 1 92.38 70 ILE B O 1
ATOM 2371 N N . LEU B 1 71 ? -5.625 -6.773 -7.723 1 90.06 71 LEU B N 1
ATOM 2372 C CA . LEU B 1 71 ? -5.23 -5.836 -8.766 1 90.06 71 LEU B CA 1
ATOM 2373 C C . LEU B 1 71 ? -6.102 -4.586 -8.734 1 90.06 71 LEU B C 1
ATOM 2375 O O . LEU B 1 71 ? -5.594 -3.467 -8.828 1 90.06 71 LEU B O 1
ATOM 2379 N N . CYS B 1 72 ? -7.348 -4.789 -8.547 1 94.25 72 CYS B N 1
ATOM 2380 C CA . CYS B 1 72 ? -8.297 -3.68 -8.562 1 94.25 72 CYS B CA 1
ATOM 2381 C C . CYS B 1 72 ? -8.211 -2.873 -7.273 1 94.25 72 CYS B C 1
ATOM 2383 O O . CYS B 1 72 ? -8.344 -1.648 -7.293 1 94.25 72 CYS B O 1
ATOM 2385 N N . THR B 1 73 ? -8.031 -3.541 -6.156 1 92.25 73 THR B N 1
ATOM 2386 C CA . THR B 1 73 ? -7.992 -2.854 -4.871 1 92.25 73 THR B CA 1
ATOM 2387 C C . THR B 1 73 ? -6.773 -1.939 -4.781 1 92.25 73 THR B C 1
ATOM 2389 O O . THR B 1 73 ? -6.797 -0.927 -4.078 1 92.25 73 THR B O 1
ATOM 2392 N N . THR B 1 74 ? -5.75 -2.279 -5.516 1 89.44 74 THR B N 1
ATOM 2393 C CA . THR B 1 74 ? -4.523 -1.492 -5.504 1 89.44 74 THR B CA 1
ATOM 2394 C C . THR B 1 74 ? -4.777 -0.084 -6.035 1 89.44 74 THR B C 1
ATOM 2396 O O . THR B 1 74 ? -4.133 0.875 -5.602 1 89.44 74 THR B O 1
ATOM 2399 N N . TRP B 1 75 ? -5.793 0.095 -6.754 1 89.25 75 TRP B N 1
ATOM 2400 C CA . TRP B 1 75 ? -6.125 1.391 -7.34 1 89.25 75 TRP B CA 1
ATOM 2401 C C . TRP B 1 75 ? -6.719 2.324 -6.289 1 89.25 75 TRP B C 1
ATOM 2403 O O . TRP B 1 75 ? -6.766 3.541 -6.488 1 89.25 75 TRP B O 1
ATOM 2413 N N . GLY B 1 76 ? -7.176 1.813 -5.246 1 91.38 76 GLY B N 1
ATOM 2414 C CA . GLY B 1 76 ? -7.762 2.621 -4.188 1 91.38 76 GLY B CA 1
ATOM 2415 C C . GLY B 1 76 ? -6.738 3.148 -3.201 1 91.38 76 GLY B C 1
ATOM 2416 O O . GLY B 1 76 ? -7.012 4.094 -2.455 1 91.38 76 GLY B O 1
ATOM 2417 N N . GLU B 1 77 ? -5.578 2.672 -3.305 1 90.38 77 GLU B N 1
ATOM 2418 C CA . GLU B 1 77 ? -4.555 2.979 -2.309 1 90.38 77 GLU B CA 1
ATOM 2419 C C . GLU B 1 77 ? -4.141 4.445 -2.375 1 90.38 77 GLU B C 1
ATOM 2421 O O . GLU B 1 77 ? -4.012 5.109 -1.345 1 90.38 77 GLU B O 1
ATOM 2426 N N . PRO B 1 78 ? -3.994 5 -3.576 1 91.44 78 PRO B N 1
ATOM 2427 C CA . PRO B 1 78 ? -3.623 6.414 -3.637 1 91.44 78 PRO B CA 1
ATOM 2428 C C . PRO B 1 78 ? -4.648 7.324 -2.967 1 91.44 78 PRO B C 1
ATOM 2430 O O . PRO B 1 78 ? -4.293 8.383 -2.441 1 91.44 78 PRO B O 1
ATOM 2433 N N . LEU B 1 79 ? -5.895 6.926 -2.992 1 92.81 79 LEU B N 1
ATOM 2434 C CA . LEU B 1 79 ? -6.926 7.742 -2.361 1 92.81 79 LEU B CA 1
ATOM 2435 C C . LEU B 1 79 ? -6.758 7.754 -0.845 1 92.81 79 LEU B C 1
ATOM 2437 O O . LEU B 1 79 ? -6.93 8.797 -0.206 1 92.81 79 LEU B O 1
ATOM 2441 N N . ALA B 1 80 ? -6.449 6.637 -0.294 1 92 80 ALA B N 1
ATOM 2442 C CA . ALA B 1 80 ? -6.172 6.555 1.138 1 92 80 ALA B CA 1
ATOM 2443 C C . ALA B 1 80 ? -4.973 7.422 1.515 1 92 80 ALA B C 1
ATOM 2445 O O . ALA B 1 80 ? -5.004 8.133 2.523 1 92 80 ALA B O 1
ATOM 2446 N N . GLN B 1 81 ? -4.039 7.387 0.697 1 90.69 81 GLN B N 1
ATOM 2447 C CA . GLN B 1 81 ? -2.826 8.148 0.966 1 90.69 81 GLN B CA 1
ATOM 2448 C C . GLN B 1 81 ? -3.07 9.648 0.8 1 90.69 81 GLN B C 1
ATOM 2450 O O . GLN B 1 81 ? -2.465 10.461 1.499 1 90.69 81 GLN B O 1
ATOM 2455 N N . THR B 1 82 ? -3.9 9.953 -0.125 1 90.5 82 THR B N 1
ATOM 2456 C CA . THR B 1 82 ? -4.285 11.352 -0.271 1 90.5 82 THR B CA 1
ATOM 2457 C C . THR B 1 82 ? -4.93 11.875 1.011 1 90.5 82 THR B C 1
ATOM 2459 O O . THR B 1 82 ? -4.617 12.977 1.468 1 90.5 82 THR B O 1
ATOM 2462 N N . ALA B 1 83 ? -5.773 11.102 1.551 1 91.25 83 ALA B N 1
ATOM 2463 C CA . ALA B 1 83 ? -6.391 11.477 2.818 1 91.25 83 ALA B CA 1
ATOM 2464 C C . ALA B 1 83 ? -5.344 11.633 3.916 1 91.25 83 ALA B C 1
ATOM 2466 O O . ALA B 1 83 ? -5.359 12.617 4.664 1 91.25 83 ALA B O 1
ATOM 2467 N N . GLN B 1 84 ? -4.426 10.781 3.922 1 88.88 84 GLN B N 1
ATOM 2468 C CA . GLN B 1 84 ? -3.404 10.773 4.965 1 88.88 84 GLN B CA 1
ATOM 2469 C C . GLN B 1 84 ? -2.482 11.984 4.84 1 88.88 84 GLN B C 1
ATOM 2471 O O . GLN B 1 84 ? -1.979 12.484 5.844 1 88.88 84 GLN B O 1
ATOM 2476 N N . CYS B 1 85 ? -2.332 12.445 3.68 1 86.5 85 CYS B N 1
ATOM 2477 C CA . CYS B 1 85 ? -1.391 13.531 3.432 1 86.5 85 CYS B CA 1
ATOM 2478 C C . CYS B 1 85 ? -2.068 14.891 3.59 1 86.5 85 CYS B C 1
ATOM 2480 O O . CYS B 1 85 ? -1.449 15.844 4.059 1 86.5 85 CYS B O 1
ATOM 2482 N N . PHE B 1 86 ? -3.312 14.922 3.279 1 85.38 86 PHE B N 1
ATOM 2483 C CA . PHE B 1 86 ? -3.885 16.25 3.125 1 85.38 86 PHE B CA 1
ATOM 2484 C C . PHE B 1 86 ? -4.871 16.547 4.25 1 85.38 86 PHE B C 1
ATOM 2486 O O . PHE B 1 86 ? -5.102 17.719 4.586 1 85.38 86 PHE B O 1
ATOM 2493 N N . MET B 1 87 ? -5.359 15.578 4.836 1 87.25 87 MET B N 1
ATOM 2494 C CA . MET B 1 87 ? -6.375 15.773 5.871 1 87.25 87 MET B CA 1
ATOM 2495 C C . MET B 1 87 ? -5.777 16.453 7.098 1 87.25 87 MET B C 1
ATOM 2497 O O . MET B 1 87 ? -6.383 17.359 7.672 1 87.25 87 MET B O 1
ATOM 2501 N N . PRO B 1 88 ? -4.586 16.047 7.465 1 82.31 88 PRO B N 1
ATOM 2502 C CA . PRO B 1 88 ? -4.039 16.656 8.68 1 82.31 88 PRO B CA 1
ATOM 2503 C C . PRO B 1 88 ? -3.852 18.172 8.547 1 82.31 88 PRO B C 1
ATOM 2505 O O . PRO B 1 88 ? -4.055 18.906 9.516 1 82.31 88 PRO B O 1
ATOM 2508 N N . ALA B 1 89 ? -3.52 18.656 7.445 1 78.75 89 ALA B N 1
ATOM 2509 C CA . ALA B 1 89 ? -3.332 20.078 7.23 1 78.75 89 ALA B CA 1
ATOM 2510 C C . ALA B 1 89 ? -4.637 20.844 7.449 1 78.75 89 ALA B C 1
ATOM 2512 O O . ALA B 1 89 ? -4.637 21.953 7.984 1 78.75 89 ALA B O 1
ATOM 2513 N N . HIS B 1 90 ? -5.695 20.219 7.07 1 82.5 90 HIS B N 1
ATOM 2514 C CA . HIS B 1 90 ? -6.988 20.891 7.191 1 82.5 90 HIS B CA 1
ATOM 2515 C C . HIS B 1 90 ? -7.547 20.75 8.602 1 82.5 90 HIS B C 1
ATOM 2517 O O . HIS B 1 90 ? -8.266 21.625 9.078 1 82.5 90 HIS B O 1
ATOM 2523 N N . ILE B 1 91 ? -7.152 19.828 9.258 1 78.69 91 ILE B N 1
ATOM 2524 C CA . ILE B 1 91 ? -7.734 19.547 10.57 1 78.69 91 ILE B CA 1
ATOM 2525 C C . ILE B 1 91 ? -6.836 20.125 11.664 1 78.69 91 ILE B C 1
ATOM 2527 O O . ILE B 1 91 ? -7.328 20.703 12.633 1 78.69 91 ILE B O 1
ATOM 2531 N N . CYS B 1 92 ? -5.539 20.016 11.414 1 72.62 92 CYS B N 1
ATOM 2532 C CA . CYS B 1 92 ? -4.602 20.438 12.461 1 72.62 92 CYS B CA 1
ATOM 2533 C C . CYS B 1 92 ? -3.771 21.625 12.008 1 72.62 92 CYS B C 1
ATOM 2535 O O . CYS B 1 92 ? -3.002 22.188 12.789 1 72.62 92 CYS B O 1
ATOM 2537 N N . GLY B 1 93 ? -3.982 22.094 10.906 1 72.56 93 GLY B N 1
ATOM 2538 C CA . GLY B 1 93 ? -3.139 23.141 10.352 1 72.56 93 GLY B CA 1
ATOM 2539 C C . GLY B 1 93 ? -3.451 24.516 10.914 1 72.56 93 GLY B C 1
ATOM 2540 O O . GLY B 1 93 ? -4.418 24.688 11.656 1 72.56 93 GLY B O 1
ATOM 2541 N N . VAL B 1 94 ? -2.539 25.469 10.68 1 70.69 94 VAL B N 1
ATOM 2542 C CA . VAL B 1 94 ? -2.686 26.844 11.117 1 70.69 94 VAL B CA 1
ATOM 2543 C C . VAL 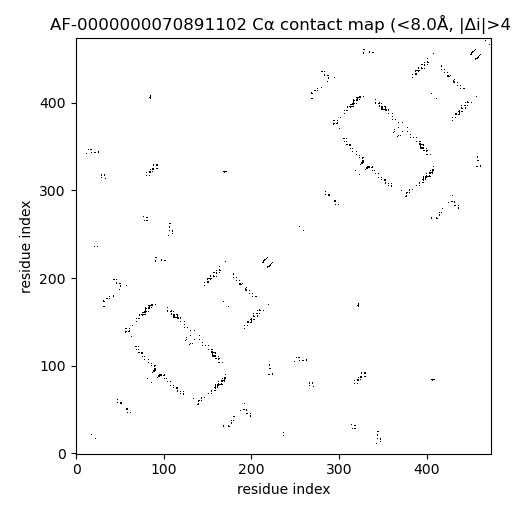B 1 94 ? -3.992 27.422 10.578 1 70.69 94 VAL B C 1
ATOM 2545 O O . VAL B 1 94 ? -4.707 28.141 11.289 1 70.69 94 VAL B O 1
ATOM 2548 N N . ASP B 1 95 ? -4.344 27.094 9.344 1 68.56 95 ASP B N 1
ATOM 2549 C CA . ASP B 1 95 ? -5.594 27.516 8.719 1 68.56 95 ASP B CA 1
ATOM 2550 C C . ASP B 1 95 ? -6.621 26.391 8.742 1 68.56 95 ASP B C 1
ATOM 2552 O O . ASP B 1 95 ? -7.172 26.016 7.699 1 68.56 95 ASP B O 1
ATOM 2556 N N . ARG B 1 96 ? -6.793 25.891 9.984 1 76.19 96 ARG B N 1
ATOM 2557 C CA . ARG B 1 96 ? -7.758 24.797 10.141 1 76.19 96 ARG B CA 1
ATOM 2558 C C . ARG B 1 96 ? -9.094 25.156 9.492 1 76.19 96 ARG B C 1
ATOM 2560 O O . ARG B 1 96 ? -9.609 26.25 9.68 1 76.19 96 ARG B O 1
ATOM 2567 N N . ASN B 1 97 ? -9.523 24.375 8.578 1 82 97 ASN B N 1
ATOM 2568 C CA . ASN B 1 97 ? -10.797 24.516 7.887 1 82 97 ASN B CA 1
ATOM 2569 C C . ASN B 1 97 ? -11.547 23.188 7.836 1 82 97 ASN B C 1
ATOM 2571 O O . ASN B 1 97 ? -11.359 22.391 6.906 1 82 97 ASN B O 1
ATOM 2575 N N . LEU B 1 98 ? -12.375 22.984 8.773 1 83.25 98 LEU B N 1
ATOM 2576 C CA . LEU B 1 98 ? -13.078 21.703 8.898 1 83.25 98 LEU B CA 1
ATOM 2577 C C . LEU B 1 98 ? -14.023 21.484 7.715 1 83.25 98 LEU B C 1
ATOM 2579 O O . LEU B 1 98 ? -14.266 20.344 7.32 1 83.25 98 LEU B O 1
ATOM 2583 N N . GLN B 1 99 ? -14.508 22.594 7.215 1 85.5 99 GLN B N 1
ATOM 2584 C CA . GLN B 1 99 ? -15.375 22.469 6.047 1 85.5 99 GLN B CA 1
ATOM 2585 C C . GLN B 1 99 ? -14.602 21.906 4.855 1 85.5 99 GLN B C 1
ATOM 2587 O O . GLN B 1 99 ? -15.109 21.047 4.133 1 85.5 99 GLN B O 1
ATOM 2592 N N . LYS B 1 100 ? -13.391 22.359 4.656 1 85.56 100 LYS B N 1
ATOM 2593 C CA . LYS B 1 100 ? -12.555 21.844 3.574 1 85.56 100 LYS B CA 1
ATOM 2594 C C . LYS B 1 100 ? -12.211 20.375 3.793 1 85.56 100 LYS B C 1
ATOM 2596 O O . LYS B 1 100 ? -12.141 19.594 2.836 1 85.56 100 LYS B O 1
ATOM 2601 N N . ALA B 1 101 ? -11.977 20.062 5.027 1 88.25 101 ALA B N 1
ATOM 2602 C CA . ALA B 1 101 ? -11.711 18.656 5.367 1 88.25 101 ALA B CA 1
ATOM 2603 C C . ALA B 1 101 ? -12.898 17.781 5.023 1 88.25 101 ALA B C 1
ATOM 2605 O O . ALA B 1 101 ? -12.734 16.703 4.441 1 88.25 101 ALA B O 1
ATOM 2606 N N . ARG B 1 102 ? -14.062 18.25 5.379 1 88 102 ARG B N 1
ATOM 2607 C CA . ARG B 1 102 ? -15.281 17.484 5.094 1 88 102 ARG B CA 1
ATOM 2608 C C . ARG B 1 102 ? -15.523 17.391 3.59 1 88 102 ARG B C 1
ATOM 2610 O O . ARG B 1 102 ? -15.93 16.344 3.086 1 88 102 ARG B O 1
ATOM 2617 N N . ASP B 1 103 ? -15.281 18.422 2.928 1 88.88 103 ASP B N 1
ATOM 2618 C CA . ASP B 1 103 ? -15.438 18.438 1.478 1 88.88 103 ASP B CA 1
ATOM 2619 C C . ASP B 1 103 ? -14.453 17.469 0.811 1 88.88 103 ASP B C 1
ATOM 2621 O O . ASP B 1 103 ? -14.812 16.766 -0.138 1 88.88 103 ASP B O 1
ATOM 2625 N N . LEU B 1 104 ? -13.289 17.516 1.289 1 89.44 104 LEU B N 1
ATOM 2626 C CA . LEU B 1 104 ? -12.281 16.594 0.758 1 89.44 104 LEU B CA 1
ATOM 2627 C C . LEU B 1 104 ? -12.695 15.148 0.986 1 89.44 104 LEU B C 1
ATOM 2629 O O . LEU B 1 104 ? -12.609 14.32 0.076 1 89.44 104 LEU B O 1
ATOM 2633 N N . LEU B 1 105 ? -13.133 14.875 2.18 1 91.81 105 LEU B N 1
ATOM 2634 C CA . LEU B 1 105 ? -13.562 13.516 2.504 1 91.81 105 LEU B CA 1
ATOM 2635 C C . LEU B 1 105 ? -14.711 13.078 1.6 1 91.81 105 LEU B C 1
ATOM 2637 O O . LEU B 1 105 ? -14.703 11.961 1.08 1 91.81 105 LEU B O 1
ATOM 2641 N N . LYS B 1 106 ? -15.617 13.938 1.445 1 91.88 106 LYS B N 1
ATOM 2642 C CA . LYS B 1 106 ? -16.75 13.641 0.571 1 91.88 106 LYS B CA 1
ATOM 2643 C C . LYS B 1 106 ? -16.281 13.359 -0.854 1 91.88 106 LYS B C 1
ATOM 2645 O O . LYS B 1 106 ? -16.75 12.406 -1.486 1 91.88 106 LYS B O 1
ATOM 2650 N N . SER B 1 107 ? -15.445 14.141 -1.327 1 93.06 107 SER B N 1
ATOM 2651 C CA . SER B 1 107 ? -14.906 13.953 -2.67 1 93.06 107 SER B CA 1
ATOM 2652 C C . SER B 1 107 ? -14.156 12.625 -2.785 1 93.06 107 SER B C 1
ATOM 2654 O O . SER B 1 107 ? -14.312 11.906 -3.775 1 93.06 107 SER B O 1
ATOM 2656 N N . LEU B 1 108 ? -13.391 12.344 -1.774 1 94.5 108 LEU B N 1
ATOM 2657 C CA . LEU B 1 108 ? -12.633 11.102 -1.771 1 94.5 108 LEU B CA 1
ATOM 2658 C C . LEU B 1 108 ? -13.57 9.898 -1.762 1 94.5 108 LEU B C 1
ATOM 2660 O O . LEU B 1 108 ? -13.305 8.898 -2.438 1 94.5 108 LEU B O 1
ATOM 2664 N N . MET B 1 109 ? -14.609 9.969 -1.047 1 94.12 109 MET B N 1
ATOM 2665 C CA . MET B 1 109 ? -15.57 8.875 -0.981 1 94.12 109 MET B CA 1
ATOM 2666 C C . MET B 1 109 ? -16.266 8.688 -2.324 1 94.12 109 MET B C 1
ATOM 2668 O O . MET B 1 109 ? -16.391 7.562 -2.814 1 94.12 109 MET B O 1
ATOM 2672 N N . LYS B 1 110 ? -16.656 9.758 -2.893 1 93.81 110 LYS B N 1
ATOM 2673 C CA . LYS B 1 110 ? -17.359 9.695 -4.172 1 93.81 110 LYS B CA 1
ATOM 2674 C C . LYS B 1 110 ? -16.453 9.148 -5.27 1 93.81 110 LYS B C 1
ATOM 2676 O O . LYS B 1 110 ? -16.828 8.242 -6.008 1 93.81 110 LYS B O 1
ATOM 2681 N N . ILE B 1 111 ? -15.312 9.641 -5.371 1 94 111 ILE B N 1
ATOM 2682 C CA . ILE B 1 111 ? -14.359 9.18 -6.379 1 94 111 ILE B CA 1
ATOM 2683 C C . ILE B 1 111 ? -13.945 7.742 -6.074 1 94 111 ILE B C 1
ATOM 2685 O O . ILE B 1 111 ? -13.711 6.949 -6.992 1 94 111 ILE B O 1
ATOM 2689 N N . GLY B 1 112 ? -13.867 7.473 -4.758 1 95.62 112 GLY B N 1
ATOM 2690 C CA . GLY B 1 112 ? -13.562 6.109 -4.363 1 95.62 112 GLY B CA 1
ATOM 2691 C C . GLY B 1 112 ? -14.555 5.094 -4.906 1 95.62 112 GLY B C 1
ATOM 2692 O O . GLY B 1 112 ? -14.164 4.02 -5.363 1 95.62 112 GLY B O 1
ATOM 2693 N N . ILE B 1 113 ? -15.758 5.41 -4.875 1 95 113 ILE B N 1
ATOM 2694 C CA . ILE B 1 113 ? -16.781 4.516 -5.398 1 95 113 ILE B CA 1
ATOM 2695 C C . ILE B 1 113 ? -16.562 4.297 -6.895 1 95 113 ILE B C 1
ATOM 2697 O O . ILE B 1 113 ? -16.672 3.168 -7.383 1 95 113 ILE B O 1
ATOM 2701 N N . ILE B 1 114 ? -16.188 5.285 -7.574 1 94.25 114 ILE B N 1
ATOM 2702 C CA . ILE B 1 114 ? -15.953 5.195 -9.008 1 94.25 114 ILE B CA 1
ATOM 2703 C C . ILE B 1 114 ? -14.719 4.34 -9.281 1 94.25 114 ILE B C 1
ATOM 2705 O O . ILE B 1 114 ? -14.734 3.48 -10.164 1 94.25 114 ILE B O 1
ATOM 2709 N N . VAL B 1 115 ? -13.734 4.57 -8.492 1 94.38 115 VAL B N 1
ATOM 2710 C CA . VAL B 1 115 ? -12.469 3.871 -8.664 1 94.38 115 VAL B CA 1
ATOM 2711 C C . VAL B 1 115 ? -12.633 2.402 -8.281 1 94.38 115 VAL B C 1
ATOM 2713 O O . VAL B 1 115 ? -11.883 1.544 -8.75 1 94.38 115 VAL B O 1
ATOM 2716 N N . GLY B 1 116 ? -13.562 2.104 -7.395 1 95.31 116 GLY B N 1
ATOM 2717 C CA . GLY B 1 116 ? -13.867 0.721 -7.066 1 95.31 116 GLY B CA 1
ATOM 2718 C C . GLY B 1 116 ? -14.797 0.059 -8.07 1 95.31 116 GLY B C 1
ATOM 2719 O O . GLY B 1 116 ? -14.562 -1.078 -8.484 1 95.31 116 GLY B O 1
ATOM 2720 N N . PHE B 1 117 ? -15.703 0.77 -8.516 1 95.81 117 PHE B N 1
ATOM 2721 C CA . PHE B 1 117 ? -16.75 0.23 -9.375 1 95.81 117 PHE B CA 1
ATOM 2722 C C . PHE B 1 117 ? -16.219 0.022 -10.797 1 95.81 117 PHE B C 1
ATOM 2724 O O . PHE B 1 117 ? -16.469 -1.021 -11.406 1 95.81 117 PHE B O 1
ATOM 2731 N N . THR B 1 118 ? -15.508 0.917 -11.375 1 95.75 118 THR B N 1
ATOM 2732 C CA . THR B 1 118 ? -15.078 0.877 -12.766 1 95.75 118 THR B CA 1
ATOM 2733 C C . THR B 1 118 ? -14.109 -0.275 -13 1 95.75 118 THR B C 1
ATOM 2735 O O . THR B 1 118 ? -14.367 -1.153 -13.828 1 95.75 118 THR B O 1
ATOM 2738 N N . PRO B 1 119 ? -12.969 -0.332 -12.219 1 95.75 119 PRO B N 1
ATOM 2739 C CA . PRO B 1 119 ? -12.117 -1.506 -12.422 1 95.75 119 PRO B CA 1
ATOM 2740 C C . PRO B 1 119 ? -12.82 -2.812 -12.07 1 95.75 119 PRO B C 1
ATOM 2742 O O . PRO B 1 119 ? -12.539 -3.854 -12.664 1 95.75 119 PRO B O 1
ATOM 2745 N N . GLY B 1 120 ? -13.719 -2.785 -11.086 1 96 120 GLY B N 1
ATOM 2746 C CA . GLY B 1 120 ? -14.5 -3.969 -10.758 1 96 120 GLY B CA 1
ATOM 2747 C C . GLY B 1 120 ? -15.328 -4.477 -11.93 1 96 120 GLY B C 1
ATOM 2748 O O . GLY B 1 120 ? -15.336 -5.676 -12.211 1 96 120 GLY B O 1
ATOM 2749 N N . CYS B 1 121 ? -15.969 -3.592 -12.617 1 96.31 121 CYS B N 1
ATOM 2750 C CA . CYS B 1 121 ? -16.75 -3.961 -13.797 1 96.31 121 CYS B CA 1
ATOM 2751 C C . CYS B 1 121 ? -15.844 -4.5 -14.898 1 96.31 121 CYS B C 1
ATOM 2753 O O . CYS B 1 121 ? -16.188 -5.477 -15.57 1 96.31 121 CYS B O 1
ATOM 2755 N N . CYS B 1 122 ? -14.734 -3.896 -15.062 1 95.5 122 CYS B N 1
ATOM 2756 C CA . CYS B 1 122 ? -13.781 -4.371 -16.062 1 95.5 122 CYS B CA 1
ATOM 2757 C C . CYS B 1 122 ? -13.281 -5.77 -15.719 1 95.5 122 CYS B C 1
ATOM 2759 O O . CYS B 1 122 ? -13.188 -6.633 -16.594 1 95.5 122 CYS B O 1
ATOM 2761 N N . ALA B 1 123 ? -13.047 -5.961 -14.484 1 95.38 123 ALA B N 1
ATOM 2762 C CA . ALA B 1 123 ? -12.531 -7.258 -14.055 1 95.38 123 ALA B CA 1
ATOM 2763 C C . ALA B 1 123 ? -13.578 -8.352 -14.242 1 95.38 123 ALA B C 1
ATOM 2765 O O . ALA B 1 123 ? -13.258 -9.461 -14.68 1 95.38 123 ALA B O 1
ATOM 2766 N N . ILE B 1 124 ? -14.805 -8.078 -13.914 1 95.5 124 ILE B N 1
ATOM 2767 C CA . ILE B 1 124 ? -15.867 -9.07 -14.031 1 95.5 124 ILE B CA 1
ATOM 2768 C C . ILE B 1 124 ? -16.141 -9.367 -15.5 1 95.5 124 ILE B C 1
ATOM 2770 O O . ILE B 1 124 ? -16.625 -10.453 -15.844 1 95.5 124 ILE B O 1
ATOM 2774 N N . SER B 1 125 ? -15.867 -8.438 -16.375 1 94.94 125 SER B N 1
ATOM 2775 C CA . SER B 1 125 ? -16.094 -8.641 -17.797 1 94.94 125 SER B CA 1
ATOM 2776 C C . SER B 1 125 ? -15.172 -9.734 -18.344 1 94.94 125 SER B C 1
ATOM 2778 O O . SER B 1 125 ? -15.492 -10.375 -19.359 1 94.94 125 SER B O 1
ATOM 2780 N N . VAL B 1 126 ? -14.102 -10 -17.703 1 90.88 126 VAL B N 1
ATOM 2781 C CA . VAL B 1 126 ? -13.125 -10.969 -18.188 1 90.88 126 VAL B CA 1
ATOM 2782 C C . VAL B 1 126 ? -13.711 -12.375 -18.109 1 90.88 126 VAL B C 1
ATOM 2784 O O . VAL B 1 126 ? -13.781 -13.078 -19.125 1 90.88 126 VAL B O 1
ATOM 2787 N N . PRO B 1 127 ? -14.211 -12.891 -17.031 1 91.38 127 PRO B N 1
ATOM 2788 C CA . PRO B 1 127 ? -14.805 -14.227 -16.969 1 91.38 127 PRO B CA 1
ATOM 2789 C C . PRO B 1 127 ? -16.094 -14.336 -17.781 1 91.38 127 PRO B C 1
ATOM 2791 O O . PRO B 1 127 ? -16.469 -15.422 -18.234 1 91.38 127 PRO B O 1
ATOM 2794 N N . TRP B 1 128 ? -16.797 -13.281 -17.984 1 93.25 128 TRP B N 1
ATOM 2795 C CA . TRP B 1 128 ? -18.078 -13.32 -18.688 1 93.25 128 TRP B CA 1
ATOM 2796 C C . TRP B 1 128 ? -17.859 -13.266 -20.203 1 93.25 128 TRP B C 1
ATOM 2798 O O . TRP B 1 128 ? -18.531 -13.969 -20.953 1 93.25 128 TRP B O 1
ATOM 2808 N N . PHE B 1 129 ? -16.891 -12.531 -20.703 1 93.31 129 PHE B N 1
ATOM 2809 C CA . PHE B 1 129 ? -16.734 -12.336 -22.141 1 93.31 129 PHE B CA 1
ATOM 2810 C C . PHE B 1 129 ? -15.445 -12.977 -22.641 1 93.31 129 PHE B C 1
ATOM 2812 O O . PHE B 1 129 ? -15.375 -13.422 -23.797 1 93.31 129 PHE B O 1
ATOM 2819 N N . PHE B 1 130 ? -14.414 -13 -21.797 1 93.12 130 PHE B N 1
ATOM 2820 C CA . PHE B 1 130 ? -13.125 -13.516 -22.25 1 93.12 130 PHE B CA 1
ATOM 2821 C C . PHE B 1 130 ? -12.547 -14.484 -21.219 1 93.12 130 PHE B C 1
ATOM 2823 O O . PHE B 1 130 ? -11.383 -14.352 -20.828 1 93.12 130 PHE B O 1
ATOM 2830 N N . PRO B 1 131 ? -13.289 -15.5 -20.859 1 86.94 131 PRO B N 1
ATOM 2831 C CA . PRO B 1 131 ? -12.781 -16.406 -19.844 1 86.94 131 PRO B CA 1
ATOM 2832 C C . PRO B 1 131 ? -11.562 -17.219 -20.312 1 86.94 131 PRO B C 1
ATOM 2834 O O . PRO B 1 131 ? -10.766 -17.672 -19.5 1 86.94 131 PRO B O 1
ATOM 2837 N N . GLN B 1 132 ? -11.273 -17.359 -21.609 1 89.06 132 GLN B N 1
ATOM 2838 C CA . GLN B 1 132 ? -10.219 -18.172 -22.188 1 89.06 132 GLN B CA 1
ATOM 2839 C C . GLN B 1 132 ? -8.836 -17.578 -21.922 1 89.06 132 GLN B C 1
ATOM 2841 O O . GLN B 1 132 ? -7.82 -18.266 -22.078 1 89.06 132 GLN B O 1
ATOM 2846 N N . ILE B 1 133 ? -8.867 -16.359 -21.5 1 88 133 ILE B N 1
ATOM 2847 C CA . ILE B 1 133 ? -7.602 -15.711 -21.172 1 88 133 ILE B CA 1
ATOM 2848 C C . ILE B 1 133 ? -6.965 -16.422 -19.984 1 88 133 ILE B C 1
ATOM 2850 O O . ILE B 1 133 ? -5.738 -16.516 -19.891 1 88 133 ILE B O 1
ATOM 2854 N N . PHE B 1 134 ? -7.844 -17.062 -19.156 1 87.88 134 PHE B N 1
ATOM 2855 C CA . PHE B 1 134 ? -7.328 -17.656 -17.938 1 87.88 134 PHE B CA 1
ATOM 2856 C C . PHE B 1 134 ? -7.422 -19.172 -18 1 87.88 134 PHE B C 1
ATOM 2858 O O . PHE B 1 134 ? -6.535 -19.875 -17.516 1 87.88 134 PHE B O 1
ATOM 2865 N N . THR B 1 135 ? -8.516 -19.609 -18.562 1 88.38 135 THR B N 1
ATOM 2866 C CA . THR B 1 135 ? -8.711 -21.047 -18.578 1 88.38 135 THR B CA 1
ATOM 2867 C C . THR B 1 135 ? -9.703 -21.469 -19.656 1 88.38 135 THR B C 1
ATOM 2869 O O . THR B 1 135 ? -10.516 -20.641 -20.109 1 88.38 135 THR B O 1
ATOM 2872 N N . LYS B 1 136 ? -9.57 -22.766 -20 1 92.38 136 LYS B N 1
ATOM 2873 C CA . LYS B 1 136 ? -10.508 -23.344 -20.953 1 92.38 136 LYS B CA 1
ATOM 2874 C C . LYS B 1 136 ? -11.461 -24.312 -20.25 1 92.38 136 LYS B C 1
ATOM 2876 O O . LYS B 1 136 ? -12.398 -24.812 -20.875 1 92.38 136 LYS B O 1
ATOM 2881 N N . ASP B 1 137 ? -11.242 -24.484 -19 1 93.75 137 ASP B N 1
ATOM 2882 C CA . ASP B 1 137 ? -12.094 -25.391 -18.234 1 93.75 137 ASP B CA 1
ATOM 2883 C C . ASP B 1 137 ? -13.438 -24.75 -17.906 1 93.75 137 ASP B C 1
ATOM 2885 O O . ASP B 1 137 ? -13.5 -23.75 -17.188 1 93.75 137 ASP B O 1
ATOM 2889 N N . LEU B 1 138 ? -14.492 -25.375 -18.375 1 92.62 138 LEU B N 1
ATOM 2890 C CA . LEU B 1 138 ? -15.836 -24.812 -18.234 1 92.62 138 LEU B CA 1
ATOM 2891 C C . LEU B 1 138 ? -16.266 -24.812 -16.766 1 92.62 138 LEU B C 1
ATOM 2893 O O . LEU B 1 138 ? -17.047 -23.953 -16.359 1 92.62 138 LEU B O 1
ATOM 2897 N N . GLY B 1 139 ? -15.789 -25.781 -16 1 93.06 139 GLY B N 1
ATOM 2898 C CA . GLY B 1 139 ? -16.094 -25.812 -14.578 1 93.06 139 GLY B CA 1
ATOM 2899 C C . GLY B 1 139 ? -15.539 -24.625 -13.812 1 93.06 139 GLY B C 1
ATOM 2900 O O . GLY B 1 139 ? -16.219 -24.047 -12.969 1 93.06 139 GLY B O 1
ATOM 2901 N N . ILE B 1 140 ? -14.359 -24.25 -14.164 1 94.12 140 ILE B N 1
ATOM 2902 C CA . ILE B 1 140 ? -13.703 -23.109 -13.523 1 94.12 140 ILE B CA 1
ATOM 2903 C C . ILE B 1 140 ? -14.391 -21.812 -13.938 1 94.12 140 ILE B C 1
ATOM 2905 O O . ILE B 1 140 ? -14.641 -20.953 -13.102 1 94.12 140 ILE B O 1
ATOM 2909 N N . ILE B 1 141 ? -14.734 -21.766 -15.172 1 95.44 141 ILE B N 1
ATOM 2910 C CA . ILE B 1 141 ? -15.383 -20.562 -15.688 1 95.44 141 ILE B CA 1
ATOM 2911 C C . ILE B 1 141 ? -16.719 -20.359 -14.992 1 95.44 141 ILE B C 1
ATOM 2913 O O . ILE B 1 141 ? -17.078 -19.234 -14.625 1 95.44 141 ILE B O 1
ATOM 2917 N N . ALA B 1 142 ? -17.484 -21.406 -14.805 1 94.44 142 ALA B N 1
ATOM 2918 C CA . ALA B 1 142 ? -18.781 -21.328 -14.148 1 94.44 142 ALA B CA 1
ATOM 2919 C C . ALA B 1 142 ? -18.641 -20.828 -12.711 1 94.44 142 ALA B C 1
ATOM 2921 O O . ALA B 1 142 ? -19.422 -20 -12.25 1 94.44 142 ALA B O 1
ATOM 2922 N N . GLN B 1 143 ? -17.609 -21.312 -12.047 1 93.81 143 GLN B N 1
ATOM 2923 C CA . GLN B 1 143 ? -17.375 -20.891 -10.68 1 93.81 143 GLN B CA 1
ATOM 2924 C C . GLN B 1 143 ? -16.953 -19.422 -10.625 1 93.81 143 GLN B C 1
ATOM 2926 O O . GLN B 1 143 ? -17.359 -18.688 -9.711 1 93.81 143 GLN B O 1
ATOM 2931 N N . MET B 1 144 ? -16.156 -19 -11.57 1 95.75 144 MET B N 1
ATOM 2932 C CA . MET B 1 144 ? -15.742 -17.609 -11.633 1 95.75 144 MET B CA 1
ATOM 2933 C C . MET B 1 144 ? -16.938 -16.688 -11.812 1 95.75 144 MET B C 1
ATOM 2935 O O . MET B 1 144 ? -17.016 -15.625 -11.188 1 95.75 144 MET B O 1
ATOM 2939 N N . ARG B 1 145 ? -17.859 -17.109 -12.664 1 95.06 145 ARG B N 1
ATOM 2940 C CA . ARG B 1 145 ? -19.031 -16.297 -12.961 1 95.06 145 ARG B CA 1
ATOM 2941 C C . ARG B 1 145 ? -19.953 -16.203 -11.742 1 95.06 145 ARG B C 1
ATOM 2943 O O . ARG B 1 145 ? -20.609 -15.18 -11.523 1 95.06 145 ARG B O 1
ATOM 2950 N N . LEU B 1 146 ? -19.984 -17.203 -10.945 1 92.88 146 LEU B N 1
ATOM 2951 C CA . LEU B 1 146 ? -20.828 -17.25 -9.758 1 92.88 146 LEU B CA 1
ATOM 2952 C C . LEU B 1 146 ? -20.375 -16.219 -8.727 1 92.88 146 LEU B C 1
ATOM 2954 O O . LEU B 1 146 ? -21.188 -15.695 -7.965 1 92.88 146 LEU B O 1
ATOM 2958 N N . VAL B 1 147 ? -19.094 -15.859 -8.719 1 95.31 147 VAL B N 1
ATOM 2959 C CA . VAL B 1 147 ? -18.516 -14.992 -7.691 1 95.31 147 VAL B CA 1
ATOM 2960 C C . VAL B 1 147 ? -18.531 -13.547 -8.18 1 95.31 147 VAL B C 1
ATOM 2962 O O . VAL B 1 147 ? -18.188 -12.625 -7.426 1 95.31 147 VAL B O 1
ATOM 2965 N N . SER B 1 148 ? -19.047 -13.273 -9.352 1 95.69 148 SER B N 1
ATOM 2966 C CA . SER B 1 148 ? -18.953 -11.953 -9.977 1 95.69 148 SER B CA 1
ATOM 2967 C C . SER B 1 148 ? -19.719 -10.906 -9.18 1 95.69 148 SER B C 1
ATOM 2969 O O . SER B 1 148 ? -19.234 -9.805 -8.961 1 95.69 148 SER B O 1
ATOM 2971 N N . VAL B 1 149 ? -20.906 -11.227 -8.648 1 95.12 149 VAL B N 1
ATOM 2972 C CA . VAL B 1 149 ? -21.75 -10.258 -7.965 1 95.12 149 VAL B CA 1
ATOM 2973 C C . VAL B 1 149 ? -21.125 -9.859 -6.633 1 95.12 149 VAL B C 1
ATOM 2975 O O . VAL B 1 149 ? -20.891 -8.68 -6.379 1 95.12 149 VAL B O 1
ATOM 2978 N N . PRO B 1 150 ? -20.781 -10.883 -5.762 1 95.75 150 PRO B N 1
ATOM 2979 C CA . PRO B 1 150 ? -20.141 -10.477 -4.508 1 95.75 150 PRO B CA 1
ATOM 2980 C C . PRO B 1 150 ? -18.781 -9.805 -4.73 1 95.75 150 PRO B C 1
ATOM 2982 O O . PRO B 1 150 ? -18.375 -8.953 -3.939 1 95.75 150 PRO B O 1
ATOM 2985 N N . PHE B 1 151 ? -18.094 -10.148 -5.777 1 97.62 151 PHE B N 1
ATOM 2986 C CA . PHE B 1 151 ? -16.844 -9.508 -6.164 1 97.62 151 PHE B CA 1
ATOM 2987 C C . PHE B 1 151 ? -17.047 -8.008 -6.371 1 97.62 151 PHE B C 1
ATOM 2989 O O . PHE B 1 151 ? -16.344 -7.195 -5.773 1 97.62 151 PHE B O 1
ATOM 2996 N N . LEU B 1 152 ? -18.047 -7.672 -7.141 1 97.38 152 LEU B N 1
ATOM 2997 C CA . LEU B 1 152 ? -18.312 -6.273 -7.449 1 97.38 152 LEU B CA 1
ATOM 2998 C C . LEU B 1 152 ? -18.797 -5.523 -6.215 1 97.38 152 LEU B C 1
ATOM 3000 O O . LEU B 1 152 ? -18.391 -4.387 -5.973 1 97.38 152 LEU B O 1
ATOM 3004 N N . PHE B 1 153 ? -19.609 -6.129 -5.449 1 96.81 153 PHE B N 1
ATOM 3005 C CA . PHE B 1 153 ? -20.156 -5.523 -4.242 1 96.81 153 PHE B CA 1
ATOM 3006 C C . PHE B 1 153 ? -19.062 -5.246 -3.229 1 96.81 153 PHE B C 1
ATOM 3008 O O . PHE B 1 153 ? -19.125 -4.266 -2.486 1 96.81 153 PHE B O 1
ATOM 3015 N N . SER B 1 154 ? -18.094 -6.098 -3.189 1 96.19 154 SER B N 1
ATOM 3016 C CA . SER B 1 154 ? -16.969 -5.918 -2.277 1 96.19 154 SER B CA 1
ATOM 3017 C C . SER B 1 154 ? -16.031 -4.828 -2.775 1 96.19 154 SER B C 1
ATOM 3019 O O . SER B 1 154 ? -15.602 -3.963 -2.006 1 96.19 154 SER B O 1
ATOM 3021 N N . LEU B 1 155 ? -15.805 -4.844 -4.039 1 96.75 155 LEU B N 1
ATOM 3022 C CA . LEU B 1 155 ? -14.805 -3.949 -4.617 1 96.75 155 LEU B CA 1
ATOM 3023 C C . LEU B 1 155 ? -15.312 -2.512 -4.645 1 96.75 155 LEU B C 1
ATOM 3025 O O . LEU B 1 155 ? -14.539 -1.573 -4.445 1 96.75 155 LEU B O 1
ATOM 3029 N N . MET B 1 156 ? -16.547 -2.287 -4.836 1 96.31 156 MET B N 1
ATOM 3030 C CA . MET B 1 156 ? -17.094 -0.943 -4.988 1 96.31 156 MET B CA 1
ATOM 3031 C C . MET B 1 156 ? -16.938 -0.144 -3.697 1 96.31 156 MET B C 1
ATOM 3033 O O . MET B 1 156 ? -16.797 1.08 -3.734 1 96.31 156 MET B O 1
ATOM 3037 N N . ILE B 1 157 ? -16.922 -0.781 -2.572 1 96.38 157 ILE B N 1
ATOM 3038 C CA . ILE B 1 157 ? -16.906 -0.084 -1.29 1 96.38 157 ILE B CA 1
ATOM 3039 C C . ILE B 1 157 ? -15.484 -0.031 -0.737 1 96.38 157 ILE B C 1
ATOM 3041 O O . ILE B 1 157 ? -15.219 0.695 0.222 1 96.38 157 ILE B O 1
ATOM 3045 N N . THR B 1 158 ? -14.57 -0.751 -1.329 1 95.5 158 THR B N 1
ATOM 3046 C CA . THR B 1 158 ? -13.219 -0.883 -0.784 1 95.5 158 THR B CA 1
ATOM 3047 C C . THR B 1 158 ? -12.477 0.448 -0.847 1 95.5 158 THR B C 1
ATOM 3049 O O . THR B 1 158 ? -11.969 0.93 0.168 1 95.5 158 THR B O 1
ATOM 3052 N N . PRO B 1 159 ? -12.453 1.161 -1.996 1 95.88 159 PRO B N 1
ATOM 3053 C CA . PRO B 1 159 ? -11.703 2.418 -2.035 1 95.88 159 PRO B CA 1
ATOM 3054 C C . PRO B 1 159 ? -12.281 3.48 -1.104 1 95.88 159 PRO B C 1
ATOM 3056 O O . PRO B 1 159 ? -11.531 4.148 -0.385 1 95.88 159 PRO B O 1
ATOM 3059 N N . PRO B 1 160 ? -13.633 3.643 -1.029 1 95.94 160 PRO B N 1
ATOM 3060 C CA . PRO B 1 160 ? -14.148 4.582 -0.034 1 95.94 160 PRO B CA 1
ATOM 3061 C C . PRO B 1 160 ? -13.781 4.188 1.396 1 95.94 160 PRO B C 1
ATOM 3063 O O . PRO B 1 160 ? -13.555 5.059 2.24 1 95.94 160 PRO B O 1
ATOM 3066 N N . THR B 1 161 ? -13.805 2.941 1.679 1 93.62 161 THR B N 1
ATOM 3067 C CA . THR B 1 161 ? -13.414 2.471 3.002 1 93.62 161 THR B CA 1
ATOM 3068 C C . THR B 1 161 ? -11.969 2.848 3.303 1 93.62 161 THR B C 1
ATOM 3070 O O . THR B 1 161 ? -11.656 3.307 4.402 1 93.62 161 THR B O 1
ATOM 3073 N N . LEU B 1 162 ? -11.18 2.715 2.311 1 93.12 162 LEU B N 1
ATOM 3074 C CA . LEU B 1 162 ? -9.773 3.074 2.465 1 93.12 162 LEU B CA 1
ATOM 3075 C C . LEU B 1 162 ? -9.617 4.566 2.734 1 93.12 162 LEU B C 1
ATOM 3077 O O . LEU B 1 162 ? -8.789 4.973 3.551 1 93.12 162 LEU B O 1
ATOM 3081 N N . SER B 1 163 ? -10.375 5.328 2.094 1 93.25 163 SER B N 1
ATOM 3082 C CA . SER B 1 163 ? -10.344 6.773 2.303 1 93.25 163 SER B CA 1
ATOM 3083 C C . SER B 1 163 ? -10.789 7.141 3.713 1 93.25 163 SER B C 1
ATOM 3085 O O . SER B 1 163 ? -10.195 8.008 4.352 1 93.25 163 SER B O 1
ATOM 3087 N N . LEU B 1 164 ? -11.82 6.484 4.145 1 92.19 164 LEU B N 1
ATOM 3088 C CA . LEU B 1 164 ? -12.32 6.73 5.492 1 92.19 164 LEU B CA 1
ATOM 3089 C C . LEU B 1 164 ? -11.289 6.328 6.539 1 92.19 164 LEU B C 1
ATOM 3091 O O . LEU B 1 164 ? -11.008 7.09 7.469 1 92.19 164 LEU B O 1
ATOM 3095 N N . GLU B 1 165 ? -10.766 5.188 6.344 1 89.31 165 GLU B N 1
ATOM 3096 C CA . GLU B 1 165 ? -9.766 4.691 7.281 1 89.31 165 GLU B CA 1
ATOM 3097 C C . GLU B 1 165 ? -8.5 5.543 7.234 1 89.31 165 GLU B C 1
ATOM 3099 O O . GLU B 1 165 ? -7.863 5.773 8.266 1 89.31 165 GLU B O 1
ATOM 3104 N N . GLY B 1 166 ? -8.117 5.922 6.051 1 89.62 166 GLY B N 1
ATOM 3105 C CA . GLY B 1 166 ? -6.988 6.832 5.93 1 89.62 166 GLY B CA 1
ATOM 3106 C C . GLY B 1 166 ? -7.195 8.133 6.68 1 89.62 166 GLY B C 1
ATOM 3107 O O . GLY B 1 166 ? -6.262 8.664 7.293 1 89.62 166 GLY B O 1
ATOM 3108 N N . THR B 1 167 ? -8.352 8.633 6.633 1 88.88 167 THR B N 1
ATOM 3109 C CA . THR B 1 167 ? -8.688 9.867 7.344 1 88.88 167 THR B CA 1
ATOM 3110 C C . THR B 1 167 ? -8.625 9.648 8.852 1 88.88 167 THR B C 1
ATOM 3112 O O . THR B 1 167 ? -8.117 10.5 9.586 1 88.88 167 THR B O 1
ATOM 3115 N N . LEU B 1 168 ? -9.156 8.555 9.258 1 86.44 168 LEU B N 1
ATOM 3116 C CA . LEU B 1 168 ? -9.117 8.242 10.68 1 86.44 168 LEU B CA 1
ATOM 3117 C C . LEU B 1 168 ? -7.68 8.156 11.18 1 86.44 168 LEU B C 1
ATOM 3119 O O . LEU B 1 168 ? -7.371 8.648 12.273 1 86.44 168 LEU B O 1
ATOM 3123 N N . LEU B 1 169 ? -6.855 7.582 10.367 1 83.94 169 LEU B N 1
ATOM 3124 C CA . LEU B 1 169 ? -5.445 7.469 10.727 1 83.94 169 LEU B CA 1
ATOM 3125 C C . LEU B 1 169 ? -4.785 8.844 10.758 1 83.94 169 LEU B C 1
ATOM 3127 O O . LEU B 1 169 ? -3.963 9.117 11.641 1 83.94 169 LEU B O 1
ATOM 3131 N N . ALA B 1 170 ? -5.18 9.617 9.867 1 81.75 170 ALA B N 1
ATOM 3132 C CA . ALA B 1 170 ? -4.613 10.953 9.766 1 81.75 170 ALA B CA 1
ATOM 3133 C C . ALA B 1 170 ? -4.934 11.781 11.008 1 81.75 170 ALA B C 1
ATOM 3135 O O . ALA B 1 170 ? -4.164 12.672 11.383 1 81.75 170 ALA B O 1
ATOM 3136 N N . VAL B 1 171 ? -6.09 11.531 11.562 1 77.56 171 VAL B N 1
ATOM 3137 C CA . VAL B 1 171 ? -6.473 12.32 12.727 1 77.56 171 VAL B CA 1
ATOM 3138 C C . VAL B 1 171 ? -6.113 11.562 14 1 77.56 171 VAL B C 1
ATOM 3140 O O . VAL B 1 171 ? -6.598 11.891 15.086 1 77.56 171 VAL B O 1
ATOM 3143 N N . ARG B 1 172 ? -5.371 10.43 13.82 1 72.5 172 ARG B N 1
ATOM 3144 C CA . ARG B 1 172 ? -4.75 9.68 14.906 1 72.5 172 ARG B CA 1
ATOM 3145 C C . ARG B 1 172 ? -5.797 8.922 15.711 1 72.5 172 ARG B C 1
ATOM 3147 O O . ARG B 1 172 ? -5.691 8.812 16.938 1 72.5 172 ARG B O 1
ATOM 3154 N N . ASP B 1 173 ? -6.852 8.82 15.102 1 71.44 173 ASP B N 1
ATOM 3155 C CA . ASP B 1 173 ? -7.793 7.887 15.711 1 71.44 173 ASP B CA 1
ATOM 3156 C C . ASP B 1 173 ? -7.367 6.441 15.477 1 71.44 173 ASP B C 1
ATOM 3158 O O . ASP B 1 173 ? -7.867 5.785 14.555 1 71.44 173 ASP B O 1
ATOM 3162 N N . LEU B 1 174 ? -6.414 6.078 16.172 1 60.06 174 LEU B N 1
ATOM 3163 C CA . LEU B 1 174 ? -5.711 4.824 15.922 1 60.06 174 LEU B CA 1
ATOM 3164 C C . LEU B 1 174 ? -6.461 3.65 16.547 1 60.06 174 LEU B C 1
ATOM 3166 O O . LEU B 1 174 ? -5.98 2.514 16.516 1 60.06 174 LEU B O 1
ATOM 3170 N N . HIS B 1 175 ? -7.586 3.924 17.156 1 58.66 175 HIS B N 1
ATOM 3171 C CA . HIS B 1 175 ? -8.273 2.793 17.766 1 58.66 175 HIS B CA 1
ATOM 3172 C C . HIS B 1 175 ? -8.789 1.823 16.719 1 58.66 175 HIS B C 1
ATOM 3174 O O . HIS B 1 175 ? -9.75 2.129 16 1 58.66 175 HIS B O 1
ATOM 3180 N N . ALA B 1 176 ? -7.918 1.144 16.156 1 53.19 176 ALA B N 1
ATOM 3181 C CA . ALA B 1 176 ? -8.289 0.127 15.18 1 53.19 176 ALA B CA 1
ATOM 3182 C C . ALA B 1 176 ? -9.273 -0.875 15.766 1 53.19 176 ALA B C 1
ATOM 3184 O O . ALA B 1 176 ? -8.969 -1.54 16.766 1 53.19 176 ALA B O 1
ATOM 3185 N N . ARG B 1 177 ? -10.586 -0.683 15.852 1 48.88 177 ARG B N 1
ATOM 3186 C CA . ARG B 1 177 ? -11.422 -1.824 16.219 1 48.88 177 ARG B CA 1
ATOM 3187 C C . ARG B 1 177 ? -11.352 -2.912 15.148 1 48.88 177 ARG B C 1
ATOM 3189 O O . ARG B 1 177 ? -11.648 -2.664 13.977 1 48.88 177 ARG B O 1
ATOM 3196 N N . MET B 1 178 ? -10.359 -3.719 15.094 1 50.38 178 MET B N 1
ATOM 3197 C CA . MET B 1 178 ? -10.18 -4.945 14.32 1 50.38 178 MET B CA 1
ATOM 3198 C C . MET B 1 178 ? -11.461 -5.77 14.312 1 50.38 178 MET B C 1
ATOM 3200 O O . MET B 1 178 ? -11.68 -6.609 15.188 1 50.38 178 MET B O 1
ATOM 3204 N N . LEU B 1 179 ? -12.578 -5.262 14.289 1 48.72 179 LEU B N 1
ATOM 3205 C CA . LEU B 1 179 ? -13.719 -6.16 14.422 1 48.72 179 LEU B CA 1
ATOM 3206 C C . LEU B 1 179 ? -13.781 -7.137 13.258 1 48.72 179 LEU B C 1
ATOM 3208 O O . LEU B 1 179 ? -14.742 -7.906 13.141 1 48.72 179 LEU B O 1
ATOM 3212 N N . ALA B 1 180 ? -13.039 -7.121 12.234 1 50.28 180 ALA B N 1
ATOM 3213 C CA . ALA B 1 180 ? -13.469 -7.887 11.062 1 50.28 180 ALA B CA 1
ATOM 3214 C C . ALA B 1 180 ? -13.688 -9.352 11.422 1 50.28 180 ALA B C 1
ATOM 3216 O O . ALA B 1 180 ? -14.375 -10.078 10.703 1 50.28 180 ALA B O 1
ATOM 3217 N N . ALA B 1 181 ? -13.031 -9.875 12.406 1 48.81 181 ALA B N 1
ATOM 3218 C CA . ALA B 1 181 ? -12.953 -11.32 12.578 1 48.81 181 ALA B CA 1
ATOM 3219 C C . ALA B 1 181 ? -14.336 -11.914 12.836 1 48.81 181 ALA B C 1
ATOM 3221 O O . ALA B 1 181 ? -14.578 -13.094 12.562 1 48.81 181 ALA B O 1
ATOM 3222 N N . SER B 1 182 ? -15.211 -11.141 13.281 1 50.88 182 SER B N 1
ATOM 3223 C CA . SER B 1 182 ? -16.391 -11.859 13.773 1 50.88 182 SER B CA 1
ATOM 3224 C C . SER B 1 182 ? -17.203 -12.43 12.617 1 50.88 182 SER B C 1
ATOM 3226 O O . SER B 1 182 ? -18.109 -13.242 12.836 1 50.88 182 SER B O 1
ATOM 3228 N N . VAL B 1 183 ? -17 -12.055 11.438 1 53.38 183 VAL B N 1
ATOM 3229 C CA . VAL B 1 183 ? -17.969 -12.445 10.414 1 53.38 183 VAL B CA 1
ATOM 3230 C C . VAL B 1 183 ? -17.625 -13.836 9.883 1 53.38 183 VAL B C 1
ATOM 3232 O O . VAL B 1 183 ? -18.5 -14.555 9.398 1 53.38 183 VAL B O 1
ATOM 3235 N N . CYS B 1 184 ? -16.422 -14.523 10.055 1 53.69 184 CYS B N 1
ATOM 3236 C CA . CYS B 1 184 ? -15.945 -15.641 9.25 1 53.69 184 CYS B CA 1
ATOM 3237 C C . CYS B 1 184 ? -16.594 -16.938 9.695 1 53.69 184 CYS B C 1
ATOM 3239 O O . CYS B 1 184 ? -16.625 -17.922 8.945 1 53.69 184 CYS B O 1
ATOM 3241 N N . LYS B 1 185 ? -17.234 -17.141 10.836 1 52.22 185 LYS B N 1
ATOM 3242 C CA . LYS B 1 185 ? -17.469 -18.484 11.336 1 52.22 185 LYS B CA 1
ATOM 3243 C C . LYS B 1 185 ? -18.469 -19.234 10.461 1 52.22 185 LYS B C 1
ATOM 3245 O O . LYS B 1 185 ? -18.422 -20.453 10.352 1 52.22 185 LYS B O 1
ATOM 3250 N N . ASP B 1 186 ? -19.391 -18.547 9.797 1 54 186 ASP B N 1
ATOM 3251 C CA . ASP B 1 186 ? -20.469 -19.438 9.367 1 54 186 ASP B CA 1
ATOM 3252 C C . ASP B 1 186 ? -20.438 -19.625 7.852 1 54 186 ASP B C 1
ATOM 3254 O O . ASP B 1 186 ? -21.328 -20.266 7.289 1 54 186 ASP B O 1
ATOM 3258 N N . ALA B 1 187 ? -19.453 -19.266 7.086 1 56.5 187 ALA B N 1
ATOM 3259 C CA . ALA B 1 187 ? -19.672 -19.172 5.645 1 56.5 187 ALA B CA 1
ATOM 3260 C C . ALA B 1 187 ? -19.219 -20.438 4.93 1 56.5 187 ALA B C 1
ATOM 3262 O O . ALA B 1 187 ? -19.484 -20.609 3.734 1 56.5 187 ALA B O 1
ATOM 3263 N N . SER B 1 188 ? -18.5 -21.406 5.562 1 57.59 188 SER B N 1
ATOM 3264 C CA . SER B 1 188 ? -17.969 -22.594 4.895 1 57.59 188 SER B CA 1
ATOM 3265 C C . SER B 1 188 ? -19.094 -23.406 4.258 1 57.59 188 SER B C 1
ATOM 3267 O O . SER B 1 188 ? -18.875 -24.078 3.244 1 57.59 188 SER B O 1
ATOM 3269 N N . HIS B 1 189 ? -20.281 -23.125 4.699 1 65.31 189 HIS B N 1
ATOM 3270 C CA . HIS B 1 189 ? -21.344 -24 4.203 1 65.31 189 HIS B CA 1
ATOM 3271 C C . HIS B 1 189 ? -21.906 -23.484 2.881 1 65.31 189 HIS B C 1
ATOM 3273 O O . HIS B 1 189 ? -22.594 -24.219 2.168 1 65.31 189 HIS B O 1
ATOM 3279 N N . PHE B 1 190 ? -21.531 -22.406 2.398 1 73.88 190 PHE B N 1
ATOM 3280 C CA . PHE B 1 190 ? -22.234 -21.844 1.251 1 73.88 190 PHE B CA 1
ATOM 3281 C C . PHE B 1 190 ? -21.328 -21.828 0.023 1 73.88 190 PHE B C 1
ATOM 3283 O O . PHE B 1 190 ? -21.578 -21.078 -0.927 1 73.88 190 PHE B O 1
ATOM 3290 N N . GLY B 1 191 ? -20.312 -22.703 -0.04 1 82.31 191 GLY B N 1
ATOM 3291 C CA . GLY B 1 191 ? -19.484 -22.828 -1.233 1 82.31 191 GLY B CA 1
ATOM 3292 C C . GLY B 1 191 ? -18.625 -21.594 -1.498 1 82.31 191 GLY B C 1
ATOM 3293 O O . GLY B 1 191 ? -18.359 -20.812 -0.584 1 82.31 191 GLY B O 1
ATOM 3294 N N . LEU B 1 192 ? -18.219 -21.484 -2.777 1 88.69 192 LEU B N 1
ATOM 3295 C CA . LEU B 1 192 ? -17.328 -20.391 -3.152 1 88.69 192 LEU B CA 1
ATOM 3296 C C . LEU B 1 192 ? -18.062 -19.062 -3.098 1 88.69 192 LEU B C 1
ATOM 3298 O O . LEU B 1 192 ? -17.516 -18.062 -2.615 1 88.69 192 LEU B O 1
ATOM 3302 N N . GLN B 1 193 ? -19.266 -19.094 -3.604 1 91.19 193 GLN B N 1
ATOM 3303 C CA . GLN B 1 193 ? -20.078 -17.891 -3.59 1 91.19 193 GLN B CA 1
ATOM 3304 C C . GLN B 1 193 ? -20.297 -17.391 -2.164 1 91.19 193 GLN B C 1
ATOM 3306 O O . GLN B 1 193 ? -20.234 -16.172 -1.913 1 91.19 193 GLN B O 1
ATOM 3311 N N . GLY B 1 194 ? -20.5 -18.312 -1.264 1 89.31 194 GLY B N 1
ATOM 3312 C CA . GLY B 1 194 ? -20.672 -17.938 0.133 1 89.31 194 GLY B CA 1
ATOM 3313 C C . GLY B 1 194 ? -19.438 -17.266 0.727 1 89.31 194 GLY B C 1
ATOM 3314 O O . GLY B 1 194 ? -19.562 -16.281 1.458 1 89.31 194 GLY B O 1
ATOM 3315 N N . SER B 1 195 ? -18.297 -17.766 0.408 1 90 195 SER B N 1
ATOM 3316 C CA . SER B 1 195 ? -17.047 -17.203 0.909 1 90 195 SER B CA 1
ATOM 3317 C C . SER B 1 195 ? -16.844 -15.781 0.404 1 90 195 SER B C 1
ATOM 3319 O O . SER B 1 195 ? -16.391 -14.906 1.15 1 90 195 SER B O 1
ATOM 3321 N N . TRP B 1 196 ? -17.203 -15.492 -0.759 1 93.69 196 TRP B N 1
ATOM 3322 C CA . TRP B 1 196 ? -17.016 -14.164 -1.334 1 93.69 196 TRP B CA 1
ATOM 3323 C C . TRP B 1 196 ? -18.047 -13.18 -0.796 1 93.69 196 TRP B C 1
ATOM 3325 O O . TRP B 1 196 ? -17.797 -11.984 -0.703 1 93.69 196 TRP B O 1
ATOM 3335 N N . TRP B 1 197 ? -19.219 -13.719 -0.426 1 93.06 197 TRP B N 1
ATOM 3336 C CA . TRP B 1 197 ? -20.172 -12.852 0.26 1 93.06 197 TRP B CA 1
ATOM 3337 C C . TRP B 1 197 ? -19.672 -12.492 1.656 1 93.06 197 TRP B C 1
ATOM 3339 O O . TRP B 1 197 ? -19.953 -11.406 2.162 1 93.06 197 TRP B O 1
ATOM 3349 N N . MET B 1 198 ? -18.969 -13.391 2.188 1 90.75 198 MET B N 1
ATOM 3350 C CA . MET B 1 198 ? -18.312 -13.062 3.457 1 90.75 198 MET B CA 1
ATOM 3351 C C . MET B 1 198 ? -17.312 -11.93 3.281 1 90.75 198 MET B C 1
ATOM 3353 O O . MET B 1 198 ? -17.188 -11.062 4.148 1 90.75 198 MET B O 1
ATOM 3357 N N . LEU B 1 199 ? -16.656 -11.953 2.244 1 91.81 199 LEU B N 1
ATOM 3358 C CA . LEU B 1 199 ? -15.719 -10.867 1.943 1 91.81 199 LEU B CA 1
ATOM 3359 C C . LEU B 1 199 ? -16.453 -9.547 1.768 1 91.81 199 LEU B C 1
ATOM 3361 O O . LEU B 1 199 ? -16.031 -8.516 2.279 1 91.81 199 LEU B O 1
ATOM 3365 N N . ALA B 1 200 ? -17.547 -9.625 1.064 1 93.81 200 ALA B N 1
ATOM 3366 C CA . ALA B 1 200 ? -18.359 -8.43 0.885 1 93.81 200 ALA B CA 1
ATOM 3367 C C . ALA B 1 200 ? -18.859 -7.887 2.227 1 93.81 200 ALA B C 1
ATOM 3369 O O . ALA B 1 200 ? -18.797 -6.684 2.48 1 93.81 200 ALA B O 1
ATOM 3370 N N . ALA B 1 201 ? -19.281 -8.758 3.023 1 91.69 201 ALA B N 1
ATOM 3371 C CA . ALA B 1 201 ? -19.75 -8.359 4.344 1 91.69 201 ALA B CA 1
ATOM 3372 C C . ALA B 1 201 ? -18.625 -7.738 5.172 1 91.69 201 ALA B C 1
ATOM 3374 O O . ALA B 1 201 ? -18.844 -6.75 5.879 1 91.69 201 ALA B O 1
ATOM 3375 N N . PHE B 1 202 ? -17.516 -8.328 5.078 1 91.69 202 PHE B N 1
ATOM 3376 C CA . PHE B 1 202 ? -16.344 -7.809 5.785 1 91.69 202 PHE B CA 1
ATOM 3377 C C . PHE B 1 202 ? -16.047 -6.379 5.348 1 91.69 202 PHE B C 1
ATOM 3379 O O . PHE B 1 202 ? -15.852 -5.496 6.184 1 91.69 202 PHE B O 1
ATOM 3386 N N . GLN B 1 203 ? -16 -6.152 4.074 1 93.06 203 GLN B N 1
ATOM 3387 C CA . GLN B 1 203 ? -15.688 -4.832 3.537 1 93.06 203 GLN B CA 1
ATOM 3388 C C . GLN B 1 203 ? -16.766 -3.812 3.92 1 93.06 203 GLN B C 1
ATOM 3390 O O . GLN B 1 203 ? -16.438 -2.676 4.277 1 93.06 203 GLN B O 1
ATOM 3395 N N . TRP B 1 204 ? -18.016 -4.195 3.875 1 93.81 204 TRP B N 1
ATOM 3396 C CA . TRP B 1 204 ? -19.109 -3.285 4.207 1 93.81 204 TRP B CA 1
ATOM 3397 C C . TRP B 1 204 ? -19.109 -2.973 5.699 1 93.81 204 TRP B C 1
ATOM 3399 O O . TRP B 1 204 ? -19.422 -1.848 6.105 1 93.81 204 TRP B O 1
ATOM 3409 N N . THR B 1 205 ? -18.844 -3.922 6.477 1 91 205 THR B N 1
ATOM 3410 C CA . THR B 1 205 ? -18.734 -3.68 7.914 1 91 205 THR B CA 1
ATOM 3411 C C . THR B 1 205 ? -17.625 -2.682 8.219 1 91 205 THR B C 1
ATOM 3413 O O . THR B 1 205 ? -17.797 -1.764 9.016 1 91 205 THR B O 1
ATOM 3416 N N . ARG B 1 206 ? -16.562 -2.924 7.535 1 89.19 206 ARG B N 1
ATOM 3417 C CA . ARG B 1 206 ? -15.445 -1.996 7.688 1 89.19 206 ARG B CA 1
ATOM 3418 C C . ARG B 1 206 ? -15.852 -0.583 7.281 1 89.19 206 ARG B C 1
ATOM 3420 O O . ARG B 1 206 ? -15.492 0.388 7.953 1 89.19 206 ARG B O 1
ATOM 3427 N N . PHE B 1 207 ? -16.562 -0.498 6.312 1 93.75 207 PHE B N 1
ATOM 3428 C CA . PHE B 1 207 ? -17.031 0.793 5.82 1 93.75 207 PHE B CA 1
ATOM 3429 C C . PHE B 1 207 ? -17.922 1.479 6.848 1 93.75 207 PHE B C 1
ATOM 3431 O O . PHE B 1 207 ? -17.703 2.643 7.191 1 93.75 207 PHE B O 1
ATOM 3438 N N . PHE B 1 208 ? -18.844 0.772 7.324 1 92.06 208 PHE B N 1
ATOM 3439 C CA . PHE B 1 208 ? -19.797 1.35 8.258 1 92.06 208 PHE B CA 1
ATOM 3440 C C . PHE B 1 208 ? -19.109 1.721 9.57 1 92.06 208 PHE B C 1
ATOM 3442 O O . PHE B 1 208 ? -19.453 2.734 10.188 1 92.06 208 PHE B O 1
ATOM 3449 N N . GLN B 1 209 ? -18.234 0.933 9.977 1 88 209 GLN B N 1
ATOM 3450 C CA . GLN B 1 209 ? -17.5 1.247 11.195 1 88 209 GLN B CA 1
ATOM 3451 C C . GLN B 1 209 ? -16.688 2.531 11.039 1 88 209 GLN B C 1
ATOM 3453 O O . GLN B 1 209 ? -16.734 3.41 11.898 1 88 209 GLN B O 1
ATOM 3458 N N . ALA B 1 210 ? -16 2.654 9.961 1 89.19 210 ALA B N 1
ATOM 3459 C CA . ALA B 1 210 ? -15.195 3.846 9.703 1 89.19 210 ALA B CA 1
ATOM 3460 C C . ALA B 1 210 ? -16.078 5.07 9.492 1 89.19 210 ALA B C 1
ATOM 3462 O O . ALA B 1 210 ? -15.781 6.152 10.008 1 89.19 210 ALA B O 1
ATOM 3463 N N . TYR B 1 211 ? -17.141 4.836 8.812 1 90.81 211 TYR B N 1
ATOM 3464 C CA . TYR B 1 211 ? -18.078 5.918 8.531 1 90.81 211 TYR B CA 1
ATOM 3465 C C . TYR B 1 211 ? -18.719 6.445 9.812 1 90.81 211 TYR B C 1
ATOM 3467 O O . TYR B 1 211 ? -18.797 7.656 10.023 1 90.81 211 TYR B O 1
ATOM 3475 N N . SER B 1 212 ? -19.094 5.578 10.648 1 88 212 SER B N 1
ATOM 3476 C CA . SER B 1 212 ? -19.75 5.961 11.891 1 88 212 SER B CA 1
ATOM 3477 C C . SER B 1 212 ? -18.781 6.691 12.82 1 88 212 SER B C 1
ATOM 3479 O O . SER B 1 212 ? -19.172 7.633 13.516 1 88 212 SER B O 1
ATOM 3481 N N . ARG B 1 213 ? -17.672 6.352 12.82 1 84.19 213 ARG B N 1
ATOM 3482 C CA . ARG B 1 213 ? -16.672 6.969 13.68 1 84.19 213 ARG B CA 1
ATOM 3483 C C . ARG B 1 213 ? -16.359 8.398 13.227 1 84.19 213 ARG B C 1
ATOM 3485 O O . ARG B 1 213 ? -16.109 9.273 14.055 1 84.19 213 ARG B O 1
ATOM 3492 N N . LEU B 1 214 ? -16.359 8.609 12.031 1 85.56 214 LEU B N 1
ATOM 3493 C CA . LEU B 1 214 ? -16.016 9.922 11.5 1 85.56 214 LEU B CA 1
ATOM 3494 C C . LEU B 1 214 ? -17.203 10.867 11.562 1 85.56 214 LEU B C 1
ATOM 3496 O O . LEU B 1 214 ? -17.047 12.086 11.547 1 85.56 214 LEU B O 1
ATOM 3500 N N . HIS B 1 215 ? -18.344 10.336 11.609 1 80.19 215 HIS B N 1
ATOM 3501 C CA . HIS B 1 215 ? -19.531 11.18 11.633 1 80.19 215 HIS B CA 1
ATOM 3502 C C . HIS B 1 215 ? -20.141 11.227 13.023 1 80.19 215 HIS B C 1
ATOM 3504 O O . HIS B 1 215 ? -21.156 11.898 13.242 1 80.19 215 HIS B O 1
ATOM 3510 N N . SER B 1 216 ? -19.531 10.609 13.805 1 73.12 216 SER B N 1
ATOM 3511 C CA . SER B 1 216 ? -20.016 10.711 15.18 1 73.12 216 SER B CA 1
ATOM 3512 C C . SER B 1 216 ? -19.688 12.062 15.789 1 73.12 216 SER B C 1
ATOM 3514 O O . SER B 1 216 ? -18.75 12.734 15.344 1 73.12 216 SER B O 1
ATOM 3516 N N . SER B 1 217 ? -20.469 12.672 16.609 1 58.22 217 SER B N 1
ATOM 3517 C CA . SER B 1 217 ? -20.375 13.961 17.281 1 58.22 217 SER B CA 1
ATOM 3518 C C . SER B 1 217 ? -19.047 14.125 17.984 1 58.22 217 SER B C 1
ATOM 3520 O O . SER B 1 217 ? -18.609 15.25 18.25 1 58.22 217 SER B O 1
ATOM 3522 N N . ARG B 1 218 ? -18.453 13.148 18.188 1 54.84 218 ARG B N 1
ATOM 3523 C CA . ARG B 1 218 ? -17.188 13.211 18.922 1 54.84 218 ARG B CA 1
ATOM 3524 C C . ARG B 1 218 ? -16.016 13.234 17.953 1 54.84 218 ARG B C 1
ATOM 3526 O O . ARG B 1 218 ? -14.859 13.344 18.391 1 54.84 218 ARG B O 1
ATOM 3533 N N . SER B 1 219 ? -16.328 13.359 16.672 1 62.22 219 SER B N 1
ATOM 3534 C CA . SER B 1 219 ? -15.242 13.227 15.711 1 62.22 219 SER B CA 1
ATOM 3535 C C . SER B 1 219 ? -14.492 14.539 15.523 1 62.22 219 SER B C 1
ATOM 3537 O O . SER B 1 219 ? -15.047 15.617 15.773 1 62.22 219 SER B O 1
ATOM 3539 N N . VAL B 1 220 ? -13.281 14.367 15.43 1 58.41 220 VAL B N 1
ATOM 3540 C CA . VAL B 1 220 ? -12.391 15.5 15.25 1 58.41 220 VAL B CA 1
ATOM 3541 C C . VAL B 1 220 ? -12.898 16.391 14.125 1 58.41 220 VAL B C 1
ATOM 3543 O O . VAL B 1 220 ? -12.68 17.609 14.133 1 58.41 220 VAL B O 1
ATOM 3546 N N . LEU B 1 221 ? -13.719 15.852 13.258 1 60.47 221 LEU B N 1
ATOM 3547 C CA . LEU B 1 221 ? -14.234 16.641 12.148 1 60.47 221 LEU B CA 1
ATOM 3548 C C . LEU B 1 221 ? -15.383 17.531 12.609 1 60.47 221 LEU B C 1
ATOM 3550 O O . LEU B 1 221 ? -15.711 18.531 11.945 1 60.47 221 LEU B O 1
ATOM 3554 N N . ALA B 1 222 ? -15.93 17.125 13.695 1 54.94 222 ALA B N 1
ATOM 3555 C CA . ALA B 1 222 ? -17.016 17.922 14.266 1 54.94 222 ALA B CA 1
ATOM 3556 C C . ALA B 1 222 ? -16.484 18.875 15.336 1 54.94 222 ALA B C 1
ATOM 3558 O O . ALA B 1 222 ? -16.906 20.031 15.406 1 54.94 222 ALA B O 1
ATOM 3559 N N . ASN B 1 223 ? -15.578 18.344 16.234 1 56.31 223 ASN B N 1
ATOM 3560 C CA . ASN B 1 223 ? -15.016 19.109 17.328 1 56.31 223 ASN B CA 1
ATOM 3561 C C . ASN B 1 223 ? -13.5 18.953 17.422 1 56.31 223 ASN B C 1
ATOM 3563 O O . ASN B 1 223 ? -13 18.016 18.047 1 56.31 223 ASN B O 1
ATOM 3567 N N . PRO B 1 224 ? -12.812 19.734 16.531 1 54.03 224 PRO B N 1
ATOM 3568 C CA . PRO B 1 224 ? -11.359 19.547 16.531 1 54.03 224 PRO B CA 1
ATOM 3569 C C . PRO B 1 224 ? -10.727 19.844 17.891 1 54.03 224 PRO B C 1
ATOM 3571 O O . PRO B 1 224 ? -11.102 20.812 18.547 1 54.03 224 PRO B O 1
ATOM 3574 N N . PRO B 1 225 ? -10.164 18.875 18.625 1 50.56 225 PRO B N 1
ATOM 3575 C CA . PRO B 1 225 ? -9.531 19.297 19.875 1 50.56 225 PRO B CA 1
ATOM 3576 C C . PRO B 1 225 ? -8.539 20.438 19.688 1 50.56 225 PRO B C 1
ATOM 3578 O O . PRO B 1 225 ? -7.871 20.516 18.656 1 50.56 225 PRO B O 1
ATOM 3581 N N . LEU B 1 226 ? -8.93 21.656 20.188 1 46.34 226 LEU B N 1
ATOM 3582 C CA . LEU B 1 226 ? -7.992 22.781 20.125 1 46.34 226 LEU B CA 1
ATOM 3583 C C . LEU B 1 226 ? -6.559 22.297 20.312 1 46.34 226 LEU B C 1
ATOM 3585 O O . LEU B 1 226 ? -5.672 22.656 19.531 1 46.34 226 LEU B O 1
ATOM 3589 N N . SER B 1 227 ? -6.02 22.234 21.609 1 41.69 227 SER B N 1
ATOM 3590 C CA . SER B 1 227 ? -4.656 21.984 22.047 1 41.69 227 SER B CA 1
ATOM 3591 C C . SER B 1 227 ? -4.277 20.516 21.859 1 41.69 227 SER B C 1
ATOM 3593 O O . SER B 1 227 ? -4.957 19.625 22.359 1 41.69 227 SER B O 1
ATOM 3595 N N . HIS B 1 228 ? -4.062 20.141 20.719 1 43.28 228 HIS B N 1
ATOM 3596 C CA . HIS B 1 228 ? -3.582 18.766 20.625 1 43.28 228 HIS B CA 1
ATOM 3597 C C . HIS B 1 228 ? -2.629 18.453 21.766 1 43.28 228 HIS B C 1
ATOM 3599 O O . HIS B 1 228 ? -1.525 19 21.844 1 43.28 228 HIS B O 1
ATOM 3605 N N . ASP B 1 229 ? -3.039 18.297 22.938 1 35.66 229 ASP B N 1
ATOM 3606 C CA . ASP B 1 229 ? -2.139 17.797 23.969 1 35.66 229 ASP B CA 1
ATOM 3607 C C . ASP B 1 229 ? -1.239 16.688 23.406 1 35.66 229 ASP B C 1
ATOM 3609 O O . ASP B 1 229 ? -1.612 15.516 23.422 1 35.66 229 ASP B O 1
ATOM 3613 N N . GLU B 1 230 ? -0.797 16.812 22.344 1 41.41 230 GLU B N 1
ATOM 3614 C CA . GLU B 1 230 ? 0.294 16.016 21.781 1 41.41 230 GLU B CA 1
ATOM 3615 C C . GLU B 1 230 ? 1.334 15.68 22.844 1 41.41 230 GLU B C 1
ATOM 3617 O O . GLU B 1 230 ? 2.34 15.031 22.562 1 41.41 230 GLU B O 1
ATOM 3622 N N . GLY 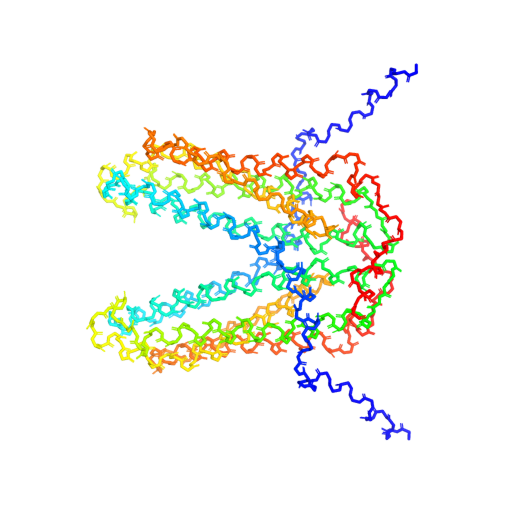B 1 231 ? 1.399 16.406 23.906 1 35.66 231 GLY B N 1
ATOM 3623 C CA . GLY B 1 231 ? 2.291 16.234 25.031 1 35.66 231 GLY B CA 1
ATOM 3624 C C . GLY B 1 231 ? 2.383 14.789 25.5 1 35.66 231 GLY B C 1
ATOM 3625 O O . GLY B 1 231 ? 3.371 14.391 26.109 1 35.66 231 GLY B O 1
ATOM 3626 N N . SER B 1 232 ? 1.326 14.07 25.516 1 37.62 232 SER B N 1
ATOM 3627 C CA . SER B 1 232 ? 1.42 12.758 26.156 1 37.62 232 SER B CA 1
ATOM 3628 C C . SER B 1 232 ? 2.23 11.789 25.297 1 37.62 232 SER B C 1
ATOM 3630 O O . SER B 1 232 ? 3.012 10.992 25.828 1 37.62 232 SER B O 1
ATOM 3632 N N . LEU B 1 233 ? 2.031 11.695 24.047 1 38.12 233 LEU B N 1
ATOM 3633 C CA . LEU B 1 233 ? 2.846 10.719 23.344 1 38.12 233 LEU B CA 1
ATOM 3634 C C . LEU B 1 233 ? 4.258 11.25 23.109 1 38.12 233 LEU B C 1
ATOM 3636 O O . LEU B 1 233 ? 5.223 10.477 23.141 1 38.12 233 LEU B O 1
ATOM 3640 N N . LEU B 1 234 ? 4.551 12.477 22.812 1 35.81 234 LEU B N 1
ATOM 3641 C CA . LEU B 1 234 ? 5.883 13.055 22.672 1 35.81 234 LEU B CA 1
ATOM 3642 C C . LEU B 1 234 ? 6.504 13.328 24.047 1 35.81 234 LEU B C 1
ATOM 3644 O O . LEU B 1 234 ? 7.707 13.57 24.141 1 35.81 234 LEU B O 1
ATOM 3648 N N . GLN B 1 235 ? 5.836 13.766 25.109 1 34.75 235 GLN B N 1
ATOM 3649 C CA . GLN B 1 235 ? 6.473 13.938 26.406 1 34.75 235 GLN B CA 1
ATOM 3650 C C . GLN B 1 235 ? 7.223 12.672 26.812 1 34.75 235 GLN B C 1
ATOM 3652 O O . GLN B 1 235 ? 8.062 12.711 27.719 1 34.75 235 GLN B O 1
ATOM 3657 N N . VAL B 1 236 ? 6.793 11.594 26.484 1 33.38 236 VAL B N 1
ATOM 3658 C CA . VAL B 1 236 ? 7.574 10.438 26.891 1 33.38 236 VAL B CA 1
ATOM 3659 C C . VAL B 1 236 ? 8.828 10.312 26.031 1 33.38 236 VAL B C 1
ATOM 3661 O O . VAL B 1 236 ? 9.695 9.484 26.297 1 33.38 236 VAL B O 1
ATOM 3664 N N . ALA B 1 237 ? 8.969 10.984 24.875 1 31.59 237 ALA B N 1
ATOM 3665 C CA . ALA B 1 237 ? 10.312 10.922 24.328 1 31.59 237 ALA B CA 1
ATOM 3666 C C . ALA B 1 237 ? 11.227 11.953 24.984 1 31.59 237 ALA B C 1
ATOM 3668 O O . ALA B 1 237 ? 10.789 13.055 25.312 1 31.59 237 ALA B O 1
#

Secondary structure (DSSP, 8-state):
--GGGSS----TT------HHHHHHHHHHHHHHHHHHHHHHHHHHHHHHHHHHH-HHHHHHHHHHHHHHHHHHGGGHHHHHHHHHHHHHHHHBTT--HHHHHHHHHHHHHHHHHHHHHHHHHHHHHHHH-GGGT---HHHHHHHHHTHHHHHHHHHHHHHHHHHHHHHHHTT-------GGGGGGGGGGGHHHHHHHHHHHHHHHHHHHHHHHHHSTTSTTTS--SS--THHHHHT-/--STTSS----TT------HHHHHHHHHHHHHHHHHHHHHHHHHHHHHHHHHHT-HHHHHHHHHHHHHHHHHHGGGHHHHHHHHHHHHHHHHBTT--HHHHHHHHHHHHHHHHHHHHHHHHHHHHHHHH-GGGT---HHHHHHHHHTHHHHHHHHHHHHHHHHHHHHHHHTT-------GGGGGGGGGGGHHHHHHHHHHHHHHHHHHHHHHHHHSTTSTTTS--SS--THHHHTT-